Protein AF-0000000080700250 (afdb_homodimer)

Sequence (658 aa):
MRAKLQDVAALAGVSATTVSRVINQKGYLSQQTIDKVHAAMKELNYYPNSLARSLQGKSTKLVGLIFPNIDTIFYAELVNHLEQILFAKGYKTIICNSERDADKEAEYLNMLQSNQVEGIIAGAHNLNYADYERVTAPVISFDRYIGENIPIVSSDNYLGGKLATETLLKGQPTKPWMITGANDPNSPTYLRYQAFMDVTKAHGLDGQITKIPKDFSQIRKQLIIKALLLEETPDAIFCSDDLTAMLVMNTASELGVTIPDDLKLVGYDGTDFIQSYVPQLTTIAQPIKDLADLLVDVLLQQIDHSLEVKKDADNRYILPIKLIPGQTVMRAKLQDVAALAGVSATTVSRVINQKGYLSQQTIDKVHAAMKELNYYPNSLARSLQGKSTKLVGLIFPNIDTIFYAELVNHLEQILFAKGYKTIICNSERDADKEAEYLNMLQSNQVEGIIAGAHNLNYADYERVTAPVISFDRYIGENIPIVSSDNYLGGKLATETLLKGQPTKPWMITGANDPNSPTYLRYQAFMDVTKAHGLDGQITKIPKDFSQIRKQLIIKALLLEETPDAIFCSDDLTAMLVMNTASELGVTIPDDLKLVGYDGTDFIQSYVPQLTTIAQPIKDLADLLVDVLLQQIDHSLEVKKDADNRYILPIKLIPGQTV

Organism: Aerococcus viridans (strain ATCC 11563 / DSM 20340 / CCUG 4311 / JCM 20461 / NBRC 12219 / NCTC 8251 / M1) (NCBI:txid655812)

pLDDT: mean 92.92, std 7.52, range [53.95, 98.94]

Radius of gyration: 27.08 Å; Cα contacts (8 Å, |Δi|>4): 1271; chains: 2; bounding box: 67×76×67 Å

Nearest PDB structures (foldseek):
  2o20-assembly3_E  TM=8.715E-01  e=2.566E-17  Lactococcus lactis
  4kmr-assembly1_A  TM=8.429E-01  e=1.404E-16  Sanguibacter keddieii DSM 10542
  4rk1-assembly2_D  TM=8.194E-01  e=1.486E-16  Enterococcus faecium DO
  3jy6-assembly2_D  TM=8.378E-01  e=3.425E-14  Levilactobacillus brevis ATCC 367
  3clk-assembly1_B  TM=8.104E-01  e=5.703E-14  Lactiplantibacillus plantarum WCFS1

InterPro domains:
  IPR000843 LacI-type HTH domain [PF00356] (4-49)
  IPR000843 LacI-type HTH domain [PR00036] (4-14)
  IPR000843 LacI-type HTH domain [PR00036] (14-24)
  IPR000843 LacI-type HTH domain [PS50932] (3-57)
  IPR000843 LacI-type HTH domain [SM00354] (2-72)
  IPR000843 LacI-type HTH domain [cd01392] (6-55)
  IPR010982 Lambda repressor-like, DNA-bi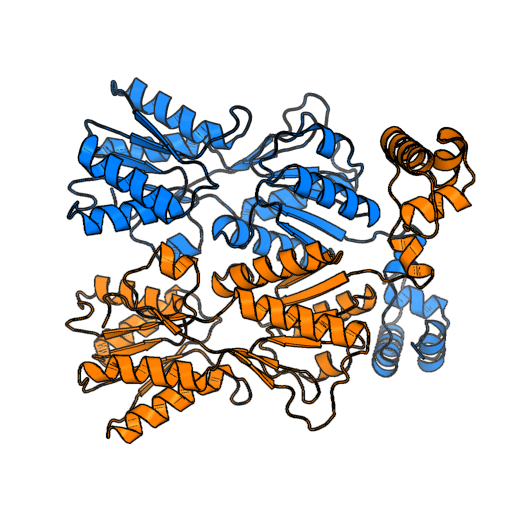nding domain superfamily [G3DSA:1.10.260.40] (2-60)
  IPR010982 Lambda repressor-like, DNA-binding domain superfamily [SSF47413] (2-60)
  IPR028082 Periplasmic binding protein-like I [SSF53822] (60-307)
  IPR046335 Transcriptional regulator LacI/GalR-like, sensor domain [PF13377] (183-329)

Foldseek 3Di:
DQDDLCQLCVQLVHDSVLLVCLLVVHDDDDPSSNVSSVVSCVVRVNDDDLVVVVVVVDASLEEEEEEQDCPDLLNVVLVVLLQVVSVVVVHHYDYAHQVLPPVSVLVSLVVCVVVPGQEYEYQHQDAPLVSVVPRPHQYEYEQFDNDQLHFYEYAQQLVQLQVQLVVQCVVVWQAEEEEEEDHDCPGNNCNSVVNNCVNCVVVVHHYYYDYDHPSDDPVVLLVVLLCCCVPVVGLEYEYSAVVSQVSNVVSCVVVVNDFNPSHAYEHEQPRPCCCPPVVQHKYKHDPSSVSSVVRVVQSVCVSVVVDDRDRPDNSYHYHYIDIRHHNRD/DQDDLCQLCVQLVHDSVLLVCLLVVHDDDDPSSNVSSVVSCVVRVNDDDLVVVVVVVDASLEEEEEEQDCPPLLNVVLVVLLQVVSVVVVHHYDYQHQVLPPVSVLVSLVVCVVVPGQEYEYQHQDAPLVSVVPRPHQYEYEQFDNDQLHFYEYAQQLVQLQVQLVVQCVVVWQAEEEEEEDHDCPGNNCNSVVNNCVNCVVVVHHYYYDYDHPSDDPVVLLVVLLCCCVPVVGLEYEYSAVVSQVSNVVSCVVVVNDFNPSHAYEHEQPHPCCCVPVVQHKYKHDPSSVSSVVRVVQSVCVSVVVDDRDRPDNSYHYHYIDIRHHNRD

Secondary structure (DSSP, 8-state):
-PPPHHHHHHHHTS-HHHHHHHHTT-S---HHHHHHHHHHHHHHT----HHHHHHTT----EEEEEES-TTSHHHHHHHHHHHHHHHHTT-EEEEEE-TT-HHHHHHHHHHHHHTT-SEEEE------HHHHHT--S-EEEESS---TTS-EEEE-HHHHHHHHHHHHHTT--SSEEEEE----TTSTTHHHHHHHHHHHHHTT---EEEE--TTS-HHHHHHHHHHIIIII--SEEEESSHHHHHHHHHHHHHHT--TTTT-EEEEEE--HHHHHH-TTS-EEEP-HHHHHHHHHHHHHHHHTTSS---TTS--EEEE--EEE--S--/-PPPHHHHHHHHTS-HHHHHHHHTT-S---HHHHHHHHHHHHHHT----HHHHHHTT----EEEEEES-TTSHHHHHHHHHHHHHHHHTT-EEEEEE-TT-HHHHHHHHHHHHHTT-SEEEE------HHHHHT--S-EEEESS---TTS-EEEE-HHHHHHHHHHHHHTT--SSEEEEE----TTSTTHHHHHHHHHHHHHTT---EEEE--TTS-HHHHHHHHHHIIIII--SEEEESSHHHHHHHHHHHHHHT--TTTT-EEEEEE--HHHHHH-TTS-EEEP-HHHHHHHHHHHHHHHHTTSS---TTS--EEEE--EEE--S--

Solvent-accessible surface area (backbone atoms only — not comparable to full-atom values): 34134 Å² total; per-residue (Å²): 133,86,60,46,68,60,53,33,11,61,68,42,72,49,50,52,66,55,48,51,26,57,78,63,68,49,80,94,72,55,69,66,58,46,50,38,43,52,50,28,22,60,74,55,68,45,60,69,52,45,54,64,44,27,74,73,73,41,78,64,44,29,32,38,38,35,32,41,48,44,50,40,69,64,45,9,45,37,51,42,47,38,46,52,54,38,42,76,72,68,31,44,38,34,64,38,68,31,65,62,32,56,68,50,41,50,51,49,53,51,52,40,57,17,57,51,33,49,30,35,43,31,44,57,76,39,79,65,30,65,63,58,67,68,48,84,43,47,56,36,24,43,47,27,60,50,48,88,77,40,36,26,42,33,57,38,30,38,62,43,18,35,53,48,43,54,58,54,47,73,71,62,54,88,40,43,33,33,42,34,57,79,63,56,81,79,18,54,60,34,30,26,56,52,22,36,48,51,53,28,45,74,71,76,39,81,58,40,79,45,74,47,59,80,87,53,51,69,69,58,49,48,51,52,51,48,48,41,55,70,73,67,51,49,34,23,38,42,22,72,30,42,68,60,33,41,48,48,53,53,47,29,55,75,69,70,49,46,66,33,84,57,27,24,42,29,24,23,48,46,41,74,62,41,60,70,66,42,47,51,54,17,21,32,23,47,50,50,68,61,49,29,52,49,55,51,50,57,47,53,30,39,61,71,62,76,42,75,82,52,80,89,46,86,50,66,46,71,39,72,60,45,78,43,82,36,54,18,100,131,85,58,46,68,59,55,34,11,62,69,41,70,48,50,53,65,54,48,50,26,56,76,63,68,49,79,94,71,55,70,66,59,46,50,37,42,51,51,28,22,60,74,55,67,44,61,71,52,46,53,64,43,28,73,74,72,41,79,64,45,30,32,38,39,37,33,38,48,45,51,40,68,64,45,10,44,37,50,41,45,37,46,52,54,37,42,77,71,68,30,44,38,34,65,40,71,30,65,63,32,54,68,50,41,50,51,49,54,52,52,40,57,17,59,52,32,50,30,34,42,32,44,57,74,38,81,65,31,66,64,60,69,69,48,85,44,48,54,36,24,43,49,29,59,50,48,90,78,41,36,25,42,34,57,38,29,39,63,44,20,36,53,48,44,53,58,52,47,74,72,63,56,89,38,44,34,33,42,33,60,80,63,56,82,79,17,53,63,33,30,26,57,51,24,35,48,52,53,28,46,74,72,75,39,80,59,41,79,46,73,48,61,80,84,53,50,69,68,57,50,50,50,53,50,46,48,42,54,70,73,67,52,50,33,22,39,42,22,70,29,43,68,59,35,42,48,47,52,54,47,30,55,75,71,70,48,46,67,34,84,56,28,22,41,28,24,22,49,47,41,73,63,42,60,68,64,44,47,51,53,17,21,32,24,46,52,50,66,60,50,30,52,48,52,51,51,56,47,50,30,39,62,72,63,74,41,75,80,53,81,90,48,86,49,67,46,71,39,73,60,46,78,43,83,36,53,17,98

Structure (mmCIF, N/CA/C/O backbone):
data_AF-0000000080700250-model_v1
#
loop_
_entity.id
_entity.type
_entity.pdbx_description
1 polymer 'Transcriptional regulator, LacI family'
#
loop_
_atom_site.group_PDB
_atom_site.id
_atom_site.type_symbol
_atom_site.label_atom_id
_atom_site.label_alt_id
_atom_site.label_comp_id
_atom_site.label_asym_id
_atom_site.label_entity_id
_atom_site.label_seq_id
_atom_site.pdbx_PDB_ins_code
_atom_site.Cartn_x
_atom_site.Cartn_y
_atom_site.Cartn_z
_atom_site.occupancy
_atom_site.B_iso_or_equiv
_atom_site.auth_seq_id
_atom_site.auth_comp_id
_atom_site.auth_asym_id
_atom_site.auth_atom_id
_atom_site.pdbx_PDB_model_num
ATOM 1 N N . MET A 1 1 ? 21.628 29.65 10.733 1 53.95 1 MET A N 1
ATOM 2 C CA . MET A 1 1 ? 20.351 30.352 10.829 1 53.95 1 MET A CA 1
ATOM 3 C C . MET A 1 1 ? 19.507 30.118 9.58 1 53.95 1 MET A C 1
ATOM 5 O O . MET A 1 1 ? 20.044 29.964 8.482 1 53.95 1 MET A O 1
ATOM 9 N N . ARG A 1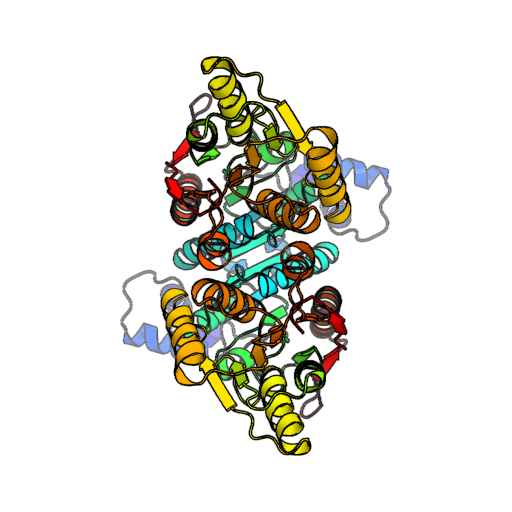 2 ? 18.17 29.688 9.815 1 70.24 2 ARG A N 1
ATOM 10 C CA . ARG A 1 2 ? 17.296 29.482 8.664 1 70.24 2 ARG A CA 1
ATOM 11 C C . ARG A 1 2 ? 16.967 30.806 7.982 1 70.24 2 ARG A C 1
ATOM 13 O O . ARG A 1 2 ? 16.745 31.816 8.652 1 70.24 2 ARG A O 1
ATOM 20 N N . ALA A 1 3 ? 17.184 30.876 6.645 1 82.18 3 ALA A N 1
ATOM 21 C CA . ALA A 1 3 ? 16.899 32.074 5.859 1 82.18 3 ALA A CA 1
ATOM 22 C C . ALA A 1 3 ? 15.45 32.517 6.042 1 82.18 3 ALA A C 1
ATOM 24 O O . ALA A 1 3 ? 14.553 31.684 6.189 1 82.18 3 ALA A O 1
ATOM 25 N N . LYS A 1 4 ? 15.269 33.81 6.206 1 87.32 4 LYS A N 1
ATOM 26 C CA . LYS A 1 4 ? 13.941 34.405 6.319 1 87.32 4 LYS A CA 1
ATOM 27 C C . LYS A 1 4 ? 13.531 35.087 5.017 1 87.32 4 LYS A C 1
ATOM 29 O O . LYS A 1 4 ? 14.355 35.266 4.118 1 87.32 4 LYS A O 1
ATOM 34 N N . LEU A 1 5 ? 12.279 35.363 5.031 1 89.5 5 LEU A N 1
ATOM 35 C CA . LEU A 1 5 ? 11.722 36.016 3.851 1 89.5 5 LEU A CA 1
ATOM 36 C C . LEU A 1 5 ? 12.493 37.289 3.52 1 89.5 5 LEU A C 1
ATOM 38 O O . LEU A 1 5 ? 12.727 37.591 2.347 1 89.5 5 LEU A O 1
ATOM 42 N N . GLN A 1 6 ? 12.968 37.93 4.495 1 92.13 6 GLN A N 1
ATOM 43 C CA . GLN A 1 6 ? 13.699 39.182 4.325 1 92.13 6 GLN A CA 1
ATOM 44 C C . GLN A 1 6 ? 15.062 38.939 3.685 1 92.13 6 GLN A C 1
ATOM 46 O O . GLN A 1 6 ? 15.549 39.77 2.915 1 92.13 6 GLN A O 1
ATOM 51 N N . ASP A 1 7 ? 15.631 37.805 4.003 1 94.09 7 ASP A N 1
ATOM 52 C CA . ASP A 1 7 ? 16.921 37.453 3.418 1 94.09 7 ASP A CA 1
ATOM 53 C C . ASP A 1 7 ? 16.797 37.214 1.915 1 94.09 7 ASP A C 1
ATOM 55 O O . ASP A 1 7 ? 17.667 37.62 1.143 1 94.09 7 ASP A O 1
ATOM 59 N N . VAL A 1 8 ? 15.72 36.587 1.586 1 94.52 8 VAL A N 1
ATOM 60 C CA . VAL A 1 8 ? 15.451 36.335 0.174 1 94.52 8 VAL A CA 1
ATOM 61 C C . VAL A 1 8 ? 15.239 37.66 -0.556 1 94.52 8 VAL A C 1
ATOM 63 O O . VAL A 1 8 ? 15.763 37.862 -1.654 1 94.52 8 VAL A O 1
ATOM 66 N N . ALA A 1 9 ? 14.535 38.514 0.039 1 95.05 9 ALA A N 1
ATOM 67 C CA . ALA A 1 9 ? 14.262 39.827 -0.541 1 95.05 9 ALA A CA 1
ATOM 68 C C . ALA A 1 9 ? 15.555 40.604 -0.77 1 95.05 9 ALA A C 1
ATOM 70 O O . ALA A 1 9 ? 15.753 41.192 -1.836 1 95.05 9 ALA A O 1
ATOM 71 N N . ALA A 1 10 ? 16.372 40.583 0.164 1 95.78 10 ALA A N 1
ATOM 72 C CA . ALA A 1 10 ? 17.649 41.29 0.103 1 95.78 10 ALA A CA 1
ATOM 73 C C . ALA A 1 10 ? 18.526 40.743 -1.02 1 95.78 10 ALA A C 1
ATOM 75 O O . ALA A 1 10 ? 19.108 41.51 -1.791 1 95.78 10 ALA A O 1
ATOM 76 N N . LEU A 1 11 ? 18.548 39.473 -1.087 1 95.39 11 LEU A N 1
ATOM 77 C CA . LEU A 1 11 ? 19.402 38.844 -2.089 1 95.39 11 LEU A CA 1
ATOM 78 C C . LEU A 1 11 ? 18.842 39.057 -3.492 1 95.39 11 LEU A C 1
ATOM 80 O O . LEU A 1 11 ? 19.6 39.237 -4.447 1 95.39 11 LEU A O 1
ATOM 84 N N . ALA A 1 12 ? 17.576 39.003 -3.609 1 95.35 12 ALA A N 1
ATOM 85 C CA . ALA A 1 12 ? 16.916 39.148 -4.904 1 95.35 12 ALA A CA 1
ATOM 86 C C . ALA A 1 12 ? 16.809 40.617 -5.303 1 95.35 12 ALA A C 1
ATOM 88 O O . ALA A 1 12 ? 16.538 40.933 -6.464 1 95.35 12 ALA A O 1
ATOM 89 N N . GLY A 1 13 ? 16.974 41.521 -4.424 1 95.4 13 GLY A N 1
ATOM 90 C CA . GLY A 1 13 ? 16.889 42.946 -4.698 1 95.4 13 GLY A CA 1
ATOM 91 C C . GLY A 1 13 ? 15.463 43.442 -4.843 1 95.4 13 GLY A C 1
ATOM 92 O O . GLY A 1 13 ? 15.18 44.301 -5.681 1 95.4 13 GLY A O 1
ATOM 93 N N . VAL A 1 14 ? 14.588 42.808 -4.126 1 95.84 14 VAL A N 1
ATOM 94 C CA . VAL A 1 14 ? 13.183 43.197 -4.174 1 95.84 14 VAL A CA 1
ATOM 95 C C . VAL A 1 14 ? 12.633 43.327 -2.756 1 95.84 14 VAL A C 1
ATOM 97 O O . VAL A 1 14 ? 13.347 43.08 -1.781 1 95.84 14 VAL A O 1
ATOM 100 N N . SER A 1 15 ? 11.433 43.843 -2.616 1 93.7 15 SER A N 1
ATOM 101 C CA . SER A 1 15 ? 10.802 43.961 -1.305 1 93.7 15 SER A CA 1
ATOM 102 C C . SER A 1 15 ? 10.301 42.609 -0.809 1 93.7 15 SER A C 1
ATOM 104 O O . SER A 1 15 ? 10.082 41.692 -1.604 1 93.7 15 SER A O 1
ATOM 106 N N . ALA A 1 16 ? 10.079 42.499 0.512 1 92.66 16 ALA A N 1
ATOM 107 C CA . ALA A 1 16 ? 9.504 41.294 1.104 1 92.66 16 ALA A CA 1
ATOM 108 C C . ALA A 1 16 ? 8.113 41.017 0.542 1 92.66 16 ALA A C 1
ATOM 110 O O . ALA A 1 16 ? 7.731 39.859 0.356 1 92.66 16 ALA A O 1
ATOM 111 N N . THR A 1 17 ? 7.446 42.064 0.234 1 92.08 17 THR A N 1
ATOM 112 C CA . THR A 1 17 ? 6.111 41.937 -0.341 1 92.08 17 THR A CA 1
ATOM 113 C C . THR A 1 17 ? 6.177 41.3 -1.726 1 92.08 17 THR A C 1
ATOM 115 O O . THR A 1 17 ? 5.339 40.463 -2.07 1 92.08 17 THR A O 1
ATOM 118 N N . THR A 1 18 ? 7.187 41.696 -2.45 1 92.3 18 THR A N 1
ATOM 119 C CA . THR A 1 18 ? 7.367 41.128 -3.781 1 92.3 18 THR A CA 1
ATOM 120 C C . THR A 1 18 ? 7.681 39.638 -3.696 1 92.3 18 THR A C 1
ATOM 122 O O . THR A 1 18 ? 7.164 38.843 -4.484 1 92.3 18 THR A O 1
ATOM 125 N N . VAL A 1 19 ? 8.488 39.296 -2.684 1 92.54 19 VAL A N 1
ATOM 126 C CA . VAL A 1 19 ? 8.815 37.888 -2.488 1 92.54 19 VAL A CA 1
ATOM 127 C C . VAL A 1 19 ? 7.547 37.104 -2.158 1 92.54 19 VAL A C 1
ATOM 129 O O . VAL A 1 19 ? 7.307 36.034 -2.721 1 92.54 19 VAL A O 1
ATOM 132 N N . SER A 1 20 ? 6.752 37.669 -1.357 1 88.07 20 SER A N 1
ATOM 133 C CA . SER A 1 20 ? 5.498 37.033 -0.964 1 88.07 20 SER A CA 1
ATOM 134 C C . SER A 1 20 ? 4.58 36.832 -2.165 1 88.07 20 SER A C 1
ATOM 136 O O . SER A 1 20 ? 3.959 35.777 -2.309 1 88.07 20 SER A O 1
ATOM 138 N N . ARG A 1 21 ? 4.591 37.798 -2.989 1 89.27 21 ARG A N 1
ATOM 139 C CA . ARG A 1 21 ? 3.75 37.722 -4.178 1 89.27 21 ARG A CA 1
ATOM 140 C C . ARG A 1 21 ? 4.258 36.656 -5.142 1 89.27 21 ARG A C 1
ATOM 142 O O . ARG A 1 21 ? 3.466 35.955 -5.775 1 89.27 21 ARG A O 1
ATOM 149 N N . VAL A 1 22 ? 5.527 36.514 -5.225 1 89.37 22 VAL A N 1
ATOM 150 C CA . VAL A 1 22 ? 6.113 35.506 -6.102 1 89.37 22 VAL A CA 1
ATOM 151 C C . VAL A 1 22 ? 5.773 34.11 -5.585 1 89.37 22 VAL A C 1
ATOM 153 O O . VAL A 1 22 ? 5.344 33.245 -6.352 1 89.37 22 VAL A O 1
ATOM 156 N N . ILE A 1 23 ? 5.896 33.97 -4.253 1 84.88 23 ILE A N 1
ATOM 157 C CA . ILE A 1 23 ? 5.685 32.676 -3.614 1 84.88 23 ILE A CA 1
ATOM 158 C C . ILE A 1 23 ? 4.217 32.272 -3.737 1 84.88 23 ILE A C 1
ATOM 160 O O . ILE A 1 23 ? 3.906 31.101 -3.966 1 84.88 23 ILE A O 1
ATOM 164 N N . ASN A 1 24 ? 3.365 33.292 -3.737 1 79.66 24 ASN A N 1
ATOM 165 C CA . ASN A 1 24 ? 1.933 33.015 -3.74 1 79.66 24 ASN A CA 1
ATOM 166 C C . ASN A 1 24 ? 1.329 33.2 -5.129 1 79.66 24 ASN A C 1
ATOM 168 O O . ASN A 1 24 ? 0.111 33.113 -5.298 1 79.66 24 ASN A O 1
ATOM 172 N N . GLN A 1 25 ? 2.171 33.378 -6.005 1 79.81 25 GLN A N 1
ATOM 173 C CA . GLN A 1 25 ? 1.762 33.619 -7.385 1 79.81 25 GLN A CA 1
ATOM 174 C C . GLN A 1 25 ? 0.623 34.633 -7.452 1 79.81 25 GLN A C 1
ATOM 176 O O . GLN A 1 25 ? -0.393 34.39 -8.105 1 79.81 25 GLN A O 1
ATOM 181 N N . LYS A 1 26 ? 0.727 35.586 -6.725 1 79.14 26 LYS A N 1
ATOM 182 C CA . LYS A 1 26 ? -0.299 36.624 -6.676 1 79.14 26 LYS A CA 1
ATOM 183 C C . LYS A 1 26 ? 0.162 37.887 -7.398 1 79.14 26 LYS A C 1
ATOM 185 O O . LYS A 1 26 ? 1.269 38.376 -7.159 1 79.14 26 LYS A O 1
ATOM 190 N N . GLY A 1 27 ? -0.685 38.376 -8.345 1 77.07 27 GLY A N 1
ATOM 191 C CA . GLY A 1 27 ? -0.46 39.635 -9.038 1 77.07 27 GLY A CA 1
ATOM 192 C C . GLY A 1 27 ? 0.389 39.486 -10.286 1 77.07 27 GLY A C 1
ATOM 193 O O . GLY A 1 27 ? 0.796 38.376 -10.638 1 77.07 27 GLY A O 1
ATOM 194 N N . TYR A 1 28 ? 0.512 40.574 -11.035 1 85.15 28 TYR A N 1
ATOM 195 C CA . TYR A 1 28 ? 1.32 40.611 -12.248 1 85.15 28 TYR A CA 1
ATOM 196 C C . TYR A 1 28 ? 2.789 40.851 -11.918 1 85.15 28 TYR A C 1
ATOM 198 O O . TYR A 1 28 ? 3.13 41.835 -11.258 1 85.15 28 TYR A O 1
ATOM 206 N N . LEU A 1 29 ? 3.632 39.865 -12.064 1 88.07 29 LEU A N 1
ATOM 207 C CA . LEU A 1 29 ? 5.073 39.974 -11.866 1 88.07 29 LEU A CA 1
ATOM 208 C C . LEU A 1 29 ? 5.826 39.596 -13.137 1 88.07 29 LEU A C 1
ATOM 210 O O . LEU A 1 29 ? 5.369 38.747 -13.906 1 88.07 29 LEU A O 1
ATOM 214 N N . SER A 1 30 ? 6.888 40.338 -13.454 1 91.46 30 SER A N 1
ATOM 215 C CA . SER A 1 30 ? 7.716 39.993 -14.605 1 91.46 30 SER A CA 1
ATOM 216 C C . SER A 1 30 ? 8.441 38.669 -14.388 1 91.46 30 SER A C 1
ATOM 218 O O . SER A 1 30 ? 8.775 38.317 -13.255 1 91.46 30 SER A O 1
ATOM 220 N N . GLN A 1 31 ? 8.664 38.035 -15.506 1 92.86 31 GLN A N 1
ATOM 221 C CA . GLN A 1 31 ? 9.389 36.771 -15.44 1 92.86 31 GLN A CA 1
ATOM 222 C C . GLN A 1 31 ? 10.773 36.962 -14.826 1 92.86 31 GLN A C 1
ATOM 224 O O . GLN A 1 31 ? 11.263 36.09 -14.105 1 92.86 31 GLN A O 1
ATOM 229 N N . GLN A 1 32 ? 11.309 38.032 -15.108 1 93.16 32 GLN A N 1
ATOM 230 C CA . GLN A 1 32 ? 12.628 38.337 -14.563 1 93.16 32 GLN A CA 1
ATOM 231 C C . GLN A 1 32 ? 12.598 38.371 -13.038 1 93.16 32 GLN A C 1
ATOM 233 O O . GLN A 1 32 ? 13.483 37.819 -12.381 1 93.16 32 GLN A O 1
ATOM 238 N N . THR A 1 33 ? 11.668 39.058 -12.484 1 93.23 33 THR A N 1
ATOM 239 C CA . THR A 1 33 ? 11.519 39.156 -11.036 1 93.23 33 THR A CA 1
ATOM 240 C C . THR A 1 33 ? 11.274 37.781 -10.423 1 93.23 33 THR A C 1
ATOM 242 O O . THR A 1 33 ? 11.861 37.44 -9.394 1 93.23 33 THR A O 1
ATOM 245 N N . ILE A 1 34 ? 10.473 36.964 -11.031 1 94.18 34 ILE A N 1
ATOM 246 C CA . ILE A 1 34 ? 10.15 35.618 -10.569 1 94.18 34 ILE A CA 1
ATOM 247 C C . ILE A 1 34 ? 11.418 34.768 -10.53 1 94.18 34 ILE A C 1
ATOM 249 O O . ILE A 1 34 ? 11.703 34.113 -9.524 1 94.18 34 ILE A O 1
ATOM 253 N N . ASP A 1 35 ? 12.137 34.873 -11.539 1 94.02 35 ASP A N 1
ATOM 254 C CA . ASP A 1 35 ? 13.359 34.08 -11.638 1 94.02 35 ASP A CA 1
ATOM 255 C C . ASP A 1 35 ? 14.367 34.488 -10.566 1 94.02 35 ASP A C 1
ATOM 257 O O . ASP A 1 35 ? 15.029 33.635 -9.972 1 94.02 35 ASP A O 1
ATOM 261 N N . LYS A 1 36 ? 14.485 35.795 -10.373 1 93.58 36 LYS A N 1
ATOM 262 C CA . LYS A 1 36 ? 15.413 36.312 -9.371 1 93.58 36 LYS A CA 1
ATOM 263 C C . LYS A 1 36 ? 15.057 35.802 -7.977 1 93.58 36 LYS A C 1
ATOM 265 O O . LYS A 1 36 ? 15.94 35.423 -7.205 1 93.58 36 LYS A O 1
ATOM 270 N N . VAL A 1 37 ? 13.841 35.835 -7.723 1 93.9 37 VAL A N 1
ATOM 271 C CA . VAL A 1 37 ? 13.372 35.416 -6.406 1 93.9 37 VAL A CA 1
ATOM 272 C C . VAL A 1 37 ? 13.601 33.917 -6.229 1 93.9 37 VAL A C 1
ATOM 274 O O . VAL A 1 37 ? 14.114 33.479 -5.196 1 93.9 37 VAL A O 1
ATOM 277 N N . HIS A 1 38 ? 13.314 33.135 -7.23 1 91.82 38 HIS A N 1
ATOM 278 C CA . HIS A 1 38 ? 13.51 31.692 -7.146 1 91.82 38 HIS A CA 1
ATOM 279 C C . HIS A 1 38 ? 14.988 31.345 -7.005 1 91.82 38 HIS A C 1
ATOM 281 O O . HIS A 1 38 ? 15.346 30.419 -6.273 1 91.82 38 HIS A O 1
ATOM 287 N N . ALA A 1 39 ? 15.794 32.056 -7.738 1 92.3 39 ALA A N 1
ATOM 288 C CA . ALA A 1 39 ? 17.235 31.842 -7.633 1 92.3 39 ALA A CA 1
ATOM 289 C C . ALA A 1 39 ? 17.734 32.148 -6.224 1 92.3 39 ALA A C 1
ATOM 291 O O . ALA A 1 39 ? 18.565 31.418 -5.681 1 92.3 39 ALA A O 1
ATOM 292 N N . ALA A 1 40 ? 17.258 33.232 -5.654 1 93.36 40 ALA A N 1
ATOM 293 C CA . ALA A 1 40 ? 17.639 33.621 -4.298 1 93.36 40 ALA A CA 1
ATOM 294 C C . ALA A 1 40 ? 17.173 32.585 -3.279 1 93.36 40 ALA A C 1
ATOM 296 O O . ALA A 1 40 ? 17.902 32.26 -2.339 1 93.36 40 ALA A O 1
ATOM 297 N N . MET A 1 41 ? 15.991 32.092 -3.488 1 90.51 41 MET A N 1
ATOM 298 C CA . MET A 1 41 ? 15.454 31.068 -2.597 1 90.51 41 MET A CA 1
ATOM 299 C C . MET A 1 41 ? 16.31 29.806 -2.641 1 90.51 41 MET A C 1
ATOM 301 O O . MET A 1 41 ? 16.618 29.223 -1.6 1 90.51 41 MET A O 1
ATOM 305 N N . LYS A 1 42 ? 16.669 29.489 -3.802 1 86.3 42 LYS A N 1
ATOM 306 C CA . LYS A 1 42 ? 17.499 28.301 -3.984 1 86.3 42 LYS A CA 1
ATOM 307 C C . LYS A 1 42 ? 18.868 28.481 -3.334 1 86.3 42 LYS A C 1
ATOM 309 O O . LYS A 1 42 ? 19.356 27.584 -2.645 1 86.3 42 LYS A O 1
ATOM 314 N N . GLU A 1 43 ? 19.403 29.614 -3.586 1 88.63 43 GLU A N 1
ATOM 315 C CA . GLU A 1 43 ? 20.734 29.899 -3.059 1 88.63 43 GLU A CA 1
ATOM 316 C C . GLU A 1 43 ? 20.735 29.896 -1.533 1 88.63 43 GLU A C 1
ATOM 318 O O . GLU A 1 43 ? 21.683 29.414 -0.909 1 88.63 43 GLU A O 1
ATOM 323 N N . LEU A 1 44 ? 19.683 30.396 -0.97 1 90.02 44 LEU A N 1
ATOM 324 C CA . LEU A 1 44 ? 19.61 30.525 0.481 1 90.02 44 LEU A CA 1
ATOM 325 C C . LEU A 1 44 ? 18.972 29.288 1.105 1 90.02 44 LEU A C 1
ATOM 327 O O . LEU A 1 44 ? 18.819 29.213 2.326 1 90.02 44 LEU A O 1
ATOM 331 N N . ASN A 1 45 ? 18.554 28.408 0.216 1 87.24 45 ASN A N 1
ATOM 332 C CA . ASN A 1 45 ? 17.822 27.231 0.672 1 87.24 45 ASN A CA 1
ATOM 333 C C . ASN A 1 45 ? 16.594 27.616 1.491 1 87.24 45 ASN A C 1
ATOM 335 O O . ASN A 1 45 ? 16.392 27.105 2.594 1 87.24 45 ASN A O 1
ATOM 339 N N . TYR A 1 46 ? 15.939 28.633 0.923 1 86.95 46 TYR A N 1
ATOM 340 C CA . TYR A 1 46 ? 14.746 29.155 1.581 1 86.95 46 TYR A CA 1
ATOM 341 C C . TYR A 1 46 ? 13.492 28.453 1.074 1 86.95 46 TYR A C 1
ATOM 343 O O . TYR A 1 46 ? 13.288 28.329 -0.136 1 86.95 46 TYR A O 1
ATOM 351 N N . TYR A 1 47 ? 12.71 27.976 2.111 1 86.37 47 TYR A N 1
ATOM 352 C CA . TYR A 1 47 ? 11.395 27.423 1.809 1 86.37 47 TYR A CA 1
ATOM 353 C C . TYR A 1 47 ? 10.308 28.136 2.605 1 86.37 47 TYR A C 1
ATOM 355 O O . TYR A 1 47 ? 10.462 28.37 3.806 1 86.37 47 TYR A O 1
ATOM 363 N N . PRO A 1 48 ? 9.23 28.565 1.824 1 83.49 48 PRO A N 1
ATOM 364 C CA . PRO A 1 48 ? 8.129 29.187 2.563 1 83.49 48 PRO A CA 1
ATOM 365 C C . PRO A 1 48 ? 7.582 28.291 3.671 1 83.49 48 PRO A C 1
ATOM 367 O O . PRO A 1 48 ? 7.466 27.076 3.488 1 83.49 48 PRO A O 1
ATOM 370 N N . ASN A 1 49 ? 7.337 28.912 4.817 1 83.22 49 ASN A N 1
ATOM 371 C CA . ASN A 1 49 ? 6.802 28.168 5.953 1 83.22 49 ASN A CA 1
ATOM 372 C C . ASN A 1 49 ? 5.288 28.01 5.856 1 83.22 49 ASN A C 1
ATOM 374 O O . ASN A 1 49 ? 4.541 28.937 6.177 1 83.22 49 ASN A O 1
ATOM 378 N N . SER A 1 50 ? 4.877 26.847 5.439 1 82.43 50 SER A N 1
ATOM 379 C CA . SER A 1 50 ? 3.455 26.585 5.24 1 82.43 50 SER A CA 1
ATOM 380 C C . SER A 1 50 ? 2.69 26.664 6.557 1 82.43 50 SER A C 1
ATOM 382 O O . SER A 1 50 ? 1.509 27.018 6.575 1 82.43 50 SER A O 1
ATOM 384 N N . LEU A 1 51 ? 3.339 26.331 7.623 1 80.14 51 LEU A N 1
ATOM 385 C CA . LEU A 1 51 ? 2.701 26.398 8.933 1 80.14 51 LEU A CA 1
ATOM 386 C C . LEU A 1 51 ? 2.345 27.838 9.291 1 80.14 51 LEU A C 1
ATOM 388 O O . LEU A 1 51 ? 1.243 28.107 9.774 1 80.14 51 LEU A O 1
ATOM 392 N N . ALA A 1 52 ? 3.323 28.674 9.063 1 76.1 52 ALA A N 1
ATOM 393 C CA . ALA A 1 52 ? 3.091 30.09 9.336 1 76.1 52 ALA A CA 1
ATOM 394 C C . ALA A 1 52 ? 1.954 30.635 8.478 1 76.1 52 ALA A C 1
ATOM 396 O O . ALA A 1 52 ? 1.129 31.419 8.954 1 76.1 52 ALA A O 1
ATOM 397 N N . ARG A 1 53 ? 1.965 30.181 7.327 1 78.4 53 ARG A N 1
ATOM 398 C CA . ARG A 1 53 ? 0.931 30.622 6.397 1 78.4 53 ARG A CA 1
ATOM 399 C C . ARG A 1 53 ? -0.446 30.135 6.838 1 78.4 53 ARG A C 1
ATOM 401 O O . ARG A 1 53 ? -1.432 30.867 6.735 1 78.4 53 ARG A O 1
ATOM 408 N N . SER A 1 54 ? -0.495 28.953 7.317 1 78.61 54 SER A N 1
ATOM 409 C CA . SER A 1 54 ? -1.758 28.364 7.751 1 78.61 54 SER A CA 1
ATOM 410 C C . SER A 1 54 ? -2.315 29.089 8.971 1 78.61 54 SER A C 1
ATOM 412 O O . SER A 1 54 ? -3.531 29.228 9.116 1 78.61 54 SER A O 1
ATOM 414 N N . LEU A 1 55 ? -1.496 29.642 9.752 1 75.27 55 LEU A N 1
ATOM 415 C CA . LEU A 1 55 ? -1.924 30.358 10.95 1 75.27 55 LEU A CA 1
ATOM 416 C C . LEU A 1 55 ? -2.498 31.724 10.59 1 75.27 55 LEU A C 1
ATOM 418 O O . LEU A 1 55 ? -3.244 32.314 11.376 1 75.27 55 LEU A O 1
ATOM 422 N N . GLN A 1 56 ? -2.113 32.171 9.423 1 71.59 56 GLN A N 1
ATOM 423 C CA . GLN A 1 56 ? -2.654 33.442 8.952 1 71.59 56 GLN A CA 1
ATOM 424 C C . GLN A 1 56 ? -3.957 33.234 8.184 1 71.59 56 GLN A C 1
ATOM 426 O O . GLN A 1 56 ? -4.376 34.102 7.416 1 71.59 56 GLN A O 1
ATOM 431 N N . GLY A 1 57 ? -4.51 32.069 8.392 1 71.33 57 GLY A N 1
ATOM 432 C CA . GLY A 1 57 ? -5.815 31.809 7.805 1 71.33 57 GLY A CA 1
ATOM 433 C C . GLY A 1 57 ? -5.737 31.107 6.463 1 71.33 57 GLY A C 1
ATOM 434 O O . GLY A 1 57 ? -6.764 30.838 5.836 1 71.33 57 GLY A O 1
ATOM 435 N N . LYS A 1 58 ? -4.511 30.778 6.136 1 76.11 58 LYS A N 1
ATOM 436 C CA . LYS A 1 58 ? -4.383 30.096 4.852 1 76.11 58 LYS A CA 1
ATOM 437 C C . LYS A 1 58 ? -4.628 28.597 4.999 1 76.11 58 LYS A C 1
ATOM 439 O O . LYS A 1 58 ? -4.615 28.067 6.112 1 76.11 58 LYS A O 1
ATOM 444 N N . SER A 1 59 ? -4.907 27.942 3.929 1 86.42 59 SER A N 1
ATOM 445 C CA . SER A 1 59 ? -5.216 26.518 3.85 1 86.42 59 SER A CA 1
ATOM 446 C C . SER A 1 59 ? -3.991 25.668 4.17 1 86.42 59 SER A C 1
ATOM 448 O O . SER A 1 59 ? -2.876 25.996 3.758 1 86.42 59 SER A O 1
ATOM 450 N N . THR A 1 60 ? -4.137 24.674 4.991 1 89.88 60 THR A N 1
ATOM 451 C CA . THR A 1 60 ? -3.057 23.745 5.304 1 89.88 60 THR A CA 1
ATOM 452 C C . THR A 1 60 ? -2.809 22.791 4.139 1 89.88 60 THR A C 1
ATOM 454 O O . THR A 1 60 ? -1.741 22.184 4.044 1 89.88 60 THR A O 1
ATOM 457 N N . LYS A 1 61 ? -3.8 22.543 3.289 1 94.22 61 LYS A N 1
ATOM 458 C CA . LYS A 1 61 ? -3.759 21.613 2.164 1 94.22 61 LYS A CA 1
ATOM 459 C C . LYS A 1 61 ? -3.404 20.204 2.628 1 94.22 61 LYS A C 1
ATOM 461 O O . LYS A 1 61 ? -2.647 19.496 1.959 1 94.22 61 LYS A O 1
ATOM 466 N N . LEU A 1 62 ? -3.876 19.833 3.876 1 95.67 62 LEU A N 1
ATOM 467 C CA . LEU A 1 62 ? -3.694 18.491 4.417 1 95.67 62 LEU A CA 1
ATOM 468 C C . LEU A 1 62 ? -4.978 17.677 4.292 1 95.67 62 LEU A C 1
ATOM 470 O O . LEU A 1 62 ? -6.067 18.179 4.579 1 95.67 62 LEU A O 1
ATOM 474 N N . VAL A 1 63 ? -4.83 16.477 3.797 1 98.16 63 VAL A N 1
ATOM 475 C CA . VAL A 1 63 ? -5.951 15.545 3.736 1 98.16 63 VAL A CA 1
ATOM 476 C C . VAL A 1 63 ? -5.587 14.251 4.461 1 98.16 63 VAL A C 1
ATOM 478 O O . VAL A 1 63 ? -4.478 13.734 4.302 1 98.16 63 VAL A O 1
ATOM 481 N N . GLY A 1 64 ? -6.476 13.753 5.327 1 98.19 64 GLY A N 1
ATOM 482 C CA . GLY A 1 64 ? -6.293 12.484 6.013 1 98.19 64 GLY A CA 1
ATOM 483 C C . GLY A 1 64 ? -6.922 11.314 5.281 1 98.19 64 GLY A C 1
ATOM 484 O O . GLY A 1 64 ? -8.049 11.415 4.79 1 98.19 64 GLY A O 1
ATOM 485 N N . LEU A 1 65 ? -6.186 10.262 5.136 1 98.21 65 LEU A N 1
ATOM 486 C CA . LEU A 1 65 ? -6.693 9.003 4.6 1 98.21 65 LEU A CA 1
ATOM 487 C C . LEU A 1 65 ? -6.71 7.922 5.676 1 98.21 65 LEU A C 1
ATOM 489 O O . LEU A 1 65 ? -5.654 7.464 6.118 1 98.21 65 LEU A O 1
ATOM 493 N N . ILE A 1 66 ? -7.884 7.446 6.094 1 96.93 66 ILE A N 1
ATOM 494 C CA . ILE A 1 66 ? -8.025 6.419 7.121 1 96.93 66 ILE A CA 1
ATOM 495 C C . ILE A 1 66 ? -8.513 5.118 6.486 1 96.93 66 ILE A C 1
ATOM 497 O O . ILE A 1 66 ? -9.654 5.035 6.026 1 96.93 66 ILE A O 1
ATOM 501 N N . PHE A 1 67 ? -7.708 4.138 6.507 1 95.76 67 PHE A N 1
ATOM 502 C CA . PHE A 1 67 ? -8.058 2.835 5.954 1 95.76 67 PHE A CA 1
ATOM 503 C C . PHE A 1 67 ? -7.602 1.714 6.88 1 95.76 67 PHE A C 1
ATOM 505 O O . PHE A 1 67 ? -6.761 1.928 7.756 1 95.76 67 PHE A O 1
ATOM 512 N N . PRO A 1 68 ? -8.123 0.539 6.755 1 91.79 68 PRO A N 1
ATOM 513 C CA . PRO A 1 68 ? -7.777 -0.551 7.671 1 91.79 68 PRO A CA 1
ATOM 514 C C . PRO A 1 68 ? -6.297 -0.922 7.615 1 91.79 68 PRO A C 1
ATOM 516 O O . PRO A 1 68 ? -5.645 -1.034 8.656 1 91.79 68 PRO A O 1
ATOM 519 N N . ASN A 1 69 ? -5.799 -1.213 6.407 1 89.53 69 ASN A N 1
ATOM 520 C CA . ASN A 1 69 ? -4.398 -1.535 6.159 1 89.53 69 ASN A CA 1
ATOM 521 C C . ASN A 1 69 ? -3.981 -1.164 4.738 1 89.53 69 ASN A C 1
ATOM 523 O O . ASN A 1 69 ? -4.588 -1.621 3.769 1 89.53 69 ASN A O 1
ATOM 527 N N . ILE A 1 70 ? -2.965 -0.493 4.693 1 91.83 70 ILE A N 1
ATOM 528 C CA . ILE A 1 70 ? -2.576 -0.052 3.358 1 91.83 70 ILE A CA 1
ATOM 529 C C . ILE A 1 70 ? -1.747 -1.138 2.676 1 91.83 70 ILE A C 1
ATOM 531 O O . ILE A 1 70 ? -1.401 -1.017 1.499 1 91.83 70 ILE A O 1
ATOM 535 N N . ASP A 1 71 ? -1.442 -2.251 3.425 1 92.43 71 ASP A N 1
ATOM 536 C CA . ASP A 1 71 ? -0.621 -3.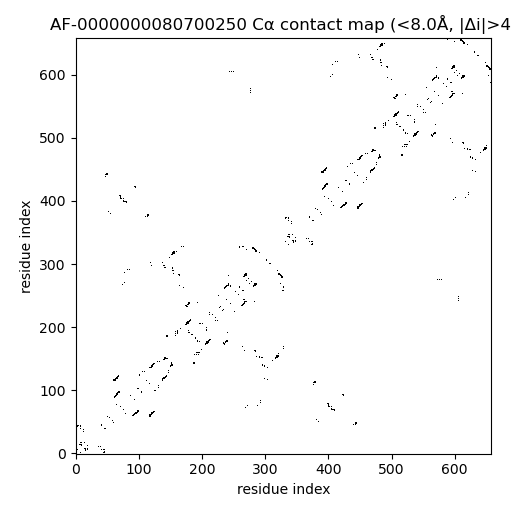285 2.801 1 92.43 71 ASP A CA 1
ATOM 537 C C . ASP A 1 71 ? -1.49 -4.334 2.11 1 92.43 71 ASP A C 1
ATOM 539 O O . ASP A 1 71 ? -0.98 -5.343 1.618 1 92.43 71 ASP A O 1
ATOM 543 N N . THR A 1 72 ? -2.822 -4.119 2.101 1 93.87 72 THR A N 1
ATOM 544 C CA . THR A 1 72 ? -3.677 -4.916 1.228 1 93.87 72 THR A CA 1
ATOM 545 C C . THR A 1 72 ? -3.675 -4.354 -0.19 1 93.87 72 THR A C 1
ATOM 547 O O . THR A 1 72 ? -3.73 -3.138 -0.382 1 93.87 72 THR A O 1
ATOM 550 N N . ILE A 1 73 ? -3.663 -5.234 -1.136 1 96.73 73 ILE A N 1
ATOM 551 C CA . ILE A 1 73 ? -3.431 -4.818 -2.514 1 96.73 73 ILE A CA 1
ATOM 552 C C . ILE A 1 73 ? -4.523 -3.844 -2.95 1 96.73 73 ILE A C 1
ATOM 554 O O . ILE A 1 73 ? -4.262 -2.908 -3.71 1 96.73 73 ILE A O 1
ATOM 558 N N . PHE A 1 74 ? -5.766 -4.022 -2.46 1 96.46 74 PHE A N 1
ATOM 559 C CA . PHE A 1 74 ? -6.868 -3.15 -2.85 1 96.46 74 PHE A CA 1
ATOM 560 C C . PHE A 1 74 ? -6.66 -1.74 -2.31 1 96.46 74 PHE A C 1
ATOM 562 O O . PHE A 1 74 ? -6.712 -0.767 -3.066 1 96.46 74 PHE A O 1
ATOM 569 N N . TYR A 1 75 ? -6.381 -1.637 -1.076 1 96.61 75 TYR A N 1
ATOM 570 C CA . TYR A 1 75 ? -6.237 -0.325 -0.454 1 96.61 75 TYR A CA 1
ATOM 571 C C . TYR A 1 75 ? -4.937 0.343 -0.886 1 96.61 75 TYR A C 1
ATOM 573 O O . TYR A 1 75 ? -4.875 1.568 -1.014 1 96.61 75 TYR A O 1
ATOM 581 N N . ALA A 1 76 ? -3.926 -0.473 -1.074 1 97.36 76 ALA A N 1
ATOM 582 C CA . ALA A 1 76 ? -2.672 0.091 -1.565 1 97.36 76 ALA A CA 1
ATOM 583 C C . ALA A 1 76 ? -2.871 0.787 -2.908 1 97.36 76 ALA A C 1
ATOM 585 O O . ALA A 1 76 ? -2.366 1.891 -3.123 1 97.36 76 ALA A O 1
ATOM 586 N N . GLU A 1 77 ? -3.589 0.129 -3.771 1 97.73 77 GLU A N 1
ATOM 587 C CA . GLU A 1 77 ? -3.866 0.712 -5.081 1 97.73 77 GLU A CA 1
ATOM 588 C C . GLU A 1 77 ? -4.725 1.967 -4.956 1 97.73 77 GLU A C 1
ATOM 590 O O . GLU A 1 77 ? -4.445 2.983 -5.596 1 97.73 77 GLU A O 1
ATOM 595 N N . LEU A 1 78 ? -5.74 1.891 -4.148 1 98.26 78 LEU A N 1
ATOM 596 C CA . LEU A 1 78 ? -6.626 3.033 -3.953 1 98.26 78 LEU A CA 1
ATOM 597 C C . LEU A 1 78 ? -5.864 4.218 -3.369 1 98.26 78 LEU A C 1
ATOM 599 O O . LEU A 1 78 ? -5.948 5.333 -3.89 1 98.26 78 LEU A O 1
ATOM 603 N N . VAL A 1 79 ? -5.096 3.993 -2.321 1 97.99 79 VAL A N 1
ATOM 604 C CA . VAL A 1 79 ? -4.365 5.051 -1.631 1 97.99 79 VAL A CA 1
ATOM 605 C C . VAL A 1 79 ? -3.315 5.648 -2.565 1 97.99 79 VAL A C 1
ATOM 607 O O . VAL A 1 79 ? -3.068 6.856 -2.54 1 97.99 79 VAL A O 1
ATOM 610 N N . ASN A 1 80 ? -2.703 4.796 -3.36 1 97.79 80 ASN A N 1
ATOM 611 C CA . ASN A 1 80 ? -1.747 5.292 -4.345 1 97.79 80 ASN A CA 1
ATOM 612 C C . ASN A 1 80 ? -2.387 6.309 -5.285 1 97.79 80 ASN A C 1
ATOM 614 O O . ASN A 1 80 ? -1.839 7.392 -5.501 1 97.79 80 ASN A O 1
ATOM 618 N N . HIS A 1 81 ? -3.525 6.014 -5.829 1 98.2 81 HIS A N 1
ATOM 619 C CA . HIS A 1 81 ? -4.224 6.918 -6.736 1 98.2 81 HIS A CA 1
ATOM 620 C C . HIS A 1 81 ? -4.682 8.18 -6.011 1 98.2 81 HIS A C 1
ATOM 622 O O . HIS A 1 81 ? -4.557 9.285 -6.542 1 98.2 81 HIS A O 1
ATOM 628 N N . LEU A 1 82 ? -5.197 7.996 -4.799 1 98.61 82 LEU A N 1
ATOM 629 C CA . LEU A 1 82 ? -5.643 9.147 -4.02 1 98.61 82 LEU A CA 1
ATOM 630 C C . LEU A 1 82 ? -4.496 10.127 -3.794 1 98.61 82 LEU A C 1
ATOM 632 O O . LEU A 1 82 ? -4.66 11.334 -3.985 1 98.61 82 LEU A O 1
ATOM 636 N N . GLU A 1 83 ? -3.376 9.581 -3.375 1 98.28 83 GLU A N 1
ATOM 637 C CA . GLU A 1 83 ? -2.214 10.425 -3.115 1 98.28 83 GLU A CA 1
ATOM 638 C C . GLU A 1 83 ? -1.78 11.17 -4.374 1 98.28 83 GLU A C 1
ATOM 640 O O . GLU A 1 83 ? -1.502 12.37 -4.327 1 98.28 83 GLU A O 1
ATOM 645 N N . GLN A 1 84 ? -1.784 10.516 -5.49 1 97.39 84 GLN A N 1
ATOM 646 C CA . GLN A 1 84 ? -1.356 11.124 -6.746 1 97.39 84 GLN A CA 1
ATOM 647 C C . GLN A 1 84 ? -2.283 12.268 -7.147 1 97.39 84 GLN A C 1
ATOM 649 O O . GLN A 1 84 ? -1.819 13.345 -7.529 1 97.39 84 GLN A O 1
ATOM 654 N N . ILE A 1 85 ? -3.54 12.051 -7.047 1 98.31 85 ILE A N 1
ATOM 655 C CA . ILE A 1 85 ? -4.531 13.047 -7.441 1 98.31 85 ILE A CA 1
ATOM 656 C C . ILE A 1 85 ? -4.467 14.242 -6.492 1 98.31 85 ILE A C 1
ATOM 658 O O . ILE A 1 85 ? -4.466 15.394 -6.934 1 98.31 85 ILE A O 1
ATOM 662 N N . LEU A 1 86 ? -4.395 13.962 -5.193 1 98.35 86 LEU A N 1
ATOM 663 C CA . LEU A 1 86 ? -4.334 15.025 -4.196 1 98.35 86 LEU A CA 1
ATOM 664 C C . LEU A 1 86 ? -3.06 15.848 -4.356 1 98.35 86 LEU A C 1
ATOM 666 O O . LEU A 1 86 ? -3.099 17.079 -4.289 1 98.35 86 LEU A O 1
ATOM 670 N N . PHE A 1 87 ? -1.962 15.162 -4.637 1 97.32 87 PHE A N 1
ATOM 671 C CA . PHE A 1 87 ? -0.702 15.868 -4.838 1 97.32 87 PHE A CA 1
ATOM 672 C C . PHE A 1 87 ? -0.785 16.791 -6.047 1 97.32 87 PHE A C 1
ATOM 674 O O . PHE A 1 87 ? -0.337 17.938 -5.991 1 97.32 87 PHE A O 1
ATOM 681 N N . ALA A 1 88 ? -1.332 16.269 -7.098 1 96.63 88 ALA A N 1
ATOM 682 C CA . ALA A 1 88 ? -1.472 17.053 -8.322 1 96.63 88 ALA A CA 1
ATOM 683 C C . ALA A 1 88 ? -2.319 18.3 -8.081 1 96.63 88 ALA A C 1
ATOM 685 O O . ALA A 1 88 ? -2.182 19.298 -8.793 1 96.63 88 ALA A O 1
ATOM 686 N N . LYS A 1 89 ? -3.114 18.279 -7.041 1 96.37 89 LYS A N 1
ATOM 687 C CA . LYS A 1 89 ? -3.993 19.402 -6.727 1 96.37 89 LYS A CA 1
ATOM 688 C C . LYS A 1 89 ? -3.419 20.249 -5.595 1 96.37 89 LYS A C 1
ATOM 690 O O . LYS A 1 89 ? -4.087 21.153 -5.089 1 96.37 89 LYS A O 1
ATOM 695 N N . GLY A 1 90 ? -2.188 19.931 -5.149 1 94.36 90 GLY A N 1
ATOM 696 C CA . GLY A 1 90 ? -1.465 20.747 -4.188 1 94.36 90 GLY A CA 1
ATOM 697 C C . GLY A 1 90 ? -1.693 20.321 -2.75 1 94.36 90 GLY A C 1
ATOM 698 O O . GLY A 1 90 ? -1.322 21.037 -1.818 1 94.36 90 GLY A O 1
ATOM 699 N N . TYR A 1 91 ? -2.33 19.123 -2.536 1 96.33 91 TYR A N 1
ATOM 700 C CA . TYR A 1 91 ? -2.599 18.633 -1.188 1 96.33 91 TYR A CA 1
ATOM 701 C C . TYR A 1 91 ? -1.539 17.63 -0.751 1 96.33 91 TYR A C 1
ATOM 703 O O . TYR A 1 91 ? -0.958 16.929 -1.582 1 96.33 91 TYR A O 1
ATOM 711 N N . LYS A 1 92 ? -1.312 17.609 0.535 1 96.03 92 LYS A N 1
ATOM 712 C CA . LYS A 1 92 ? -0.495 16.587 1.182 1 96.03 92 LYS A CA 1
ATOM 713 C C . LYS A 1 92 ? -1.367 15.552 1.888 1 96.03 92 LYS A C 1
ATOM 715 O O . LYS A 1 92 ? -2.428 15.886 2.42 1 96.03 92 LYS A O 1
ATOM 720 N N . THR A 1 93 ? -0.844 14.385 1.917 1 97.88 93 THR A N 1
ATOM 721 C CA . THR A 1 93 ? -1.685 13.3 2.411 1 97.88 93 THR A CA 1
ATOM 722 C C . THR A 1 93 ? -1.075 12.669 3.659 1 97.88 93 THR A C 1
ATOM 724 O O . THR A 1 93 ? 0.07 12.213 3.634 1 97.88 93 THR A O 1
ATOM 727 N N . ILE A 1 94 ? -1.861 12.674 4.745 1 98.01 94 ILE A N 1
ATOM 728 C CA . ILE A 1 94 ? -1.509 11.93 5.95 1 98.01 94 ILE A CA 1
ATOM 729 C C . ILE A 1 94 ? -2.176 10.557 5.922 1 98.01 94 ILE A C 1
ATOM 731 O O . ILE A 1 94 ? -3.396 10.455 5.774 1 98.01 94 ILE A O 1
ATOM 735 N N . ILE A 1 95 ? -1.416 9.519 6.028 1 97.62 95 ILE A N 1
ATOM 736 C CA . ILE A 1 95 ? -1.965 8.169 5.97 1 97.62 95 ILE A CA 1
ATOM 737 C C . ILE A 1 95 ? -2.214 7.653 7.386 1 97.62 95 ILE A C 1
ATOM 739 O O . ILE A 1 95 ? -1.408 7.887 8.289 1 97.62 95 ILE A O 1
ATOM 743 N N . CYS A 1 96 ? -3.349 6.977 7.604 1 96.95 96 CYS A N 1
ATOM 744 C CA . CYS A 1 96 ? -3.784 6.44 8.889 1 96.95 96 CYS A CA 1
ATOM 745 C C . CYS A 1 96 ? -4.237 4.992 8.75 1 96.95 96 CYS A C 1
ATOM 747 O O . CYS A 1 96 ? -5.304 4.721 8.197 1 96.95 96 CYS A O 1
ATOM 749 N N . ASN A 1 97 ? -3.491 4.092 9.305 1 95.01 97 ASN A N 1
ATOM 750 C CA . ASN A 1 97 ? -3.838 2.675 9.305 1 95.01 97 ASN A CA 1
ATOM 751 C C . ASN A 1 97 ? -4.613 2.287 10.561 1 95.01 97 ASN A C 1
ATOM 753 O O . ASN A 1 97 ? -4.016 2.015 11.604 1 95.01 97 ASN A O 1
ATOM 757 N N . SER A 1 98 ? -5.86 2.135 10.453 1 92.18 98 SER A N 1
ATOM 758 C CA . SER A 1 98 ? -6.706 1.976 11.63 1 92.18 98 SER A CA 1
ATOM 759 C C . SER A 1 98 ? -6.682 0.538 12.138 1 92.18 98 SER A C 1
ATOM 761 O O . SER A 1 98 ? -7.057 0.272 13.282 1 92.18 98 SER A O 1
ATOM 763 N N . GLU A 1 99 ? -6.34 -0.442 11.238 1 87.44 99 GLU A N 1
ATOM 764 C CA . GLU A 1 99 ? -6.318 -1.861 11.582 1 87.44 99 GLU A CA 1
ATOM 765 C C . GLU A 1 99 ? -7.678 -2.326 12.094 1 87.44 99 GLU A C 1
ATOM 767 O O . GLU A 1 99 ? -7.754 -3.172 12.987 1 87.44 99 GLU A O 1
ATOM 772 N N . ARG A 1 100 ? -8.707 -1.607 11.675 1 86.79 100 ARG A N 1
ATOM 773 C CA . ARG A 1 100 ? -10.088 -1.914 12.037 1 86.79 100 ARG A CA 1
ATOM 774 C C . ARG A 1 100 ? -10.303 -1.775 13.541 1 86.79 100 ARG A C 1
ATOM 776 O O . ARG A 1 100 ? -11.103 -2.505 14.128 1 86.79 100 ARG A O 1
ATOM 783 N N . ASP A 1 101 ? -9.524 -0.934 14.167 1 89.36 101 ASP A N 1
ATOM 784 C CA . ASP A 1 101 ? -9.607 -0.661 15.599 1 89.36 101 ASP A CA 1
ATOM 785 C C . ASP A 1 101 ? -10.283 0.683 15.864 1 89.36 101 ASP A C 1
ATOM 787 O O . ASP A 1 101 ? -9.757 1.733 15.489 1 89.36 101 ASP A O 1
ATOM 791 N N . ALA A 1 102 ? -11.393 0.638 16.54 1 89.17 102 ALA A N 1
ATOM 792 C CA . ALA A 1 102 ? -12.208 1.829 16.766 1 89.17 102 ALA A CA 1
ATOM 793 C C . ALA A 1 102 ? -11.442 2.871 17.576 1 89.17 102 ALA A C 1
ATOM 795 O O . ALA A 1 102 ? -11.552 4.072 17.315 1 89.17 102 ALA A O 1
ATOM 796 N N . ASP A 1 103 ? -10.713 2.437 18.562 1 90.35 103 ASP A N 1
ATOM 797 C CA . ASP A 1 103 ? -9.946 3.363 19.389 1 90.35 103 ASP A CA 1
ATOM 798 C C . ASP A 1 103 ? -8.85 4.048 18.575 1 90.35 103 ASP A C 1
ATOM 800 O O . ASP A 1 103 ? -8.61 5.247 18.732 1 90.35 103 ASP A O 1
ATOM 804 N N . LYS A 1 104 ? -8.265 3.294 17.729 1 91.92 104 LYS A N 1
ATOM 805 C CA . LYS A 1 104 ? -7.229 3.857 16.867 1 91.92 104 LYS A CA 1
ATOM 806 C C . LYS A 1 104 ? -7.817 4.87 15.89 1 91.92 104 LYS A C 1
ATOM 808 O O . LYS A 1 104 ? -7.205 5.905 15.618 1 91.92 104 LYS A O 1
ATOM 813 N N . GLU A 1 105 ? -8.954 4.554 15.384 1 93.51 105 GLU A N 1
ATOM 814 C CA . GLU A 1 105 ? -9.632 5.481 14.484 1 93.51 105 GLU A CA 1
ATOM 815 C C . GLU A 1 105 ? -9.925 6.809 15.177 1 93.51 105 GLU A C 1
ATOM 817 O O . GLU A 1 105 ? -9.714 7.877 14.6 1 93.51 105 GLU A O 1
ATOM 822 N N . ALA A 1 106 ? -10.437 6.692 16.391 1 90.86 106 ALA A N 1
ATOM 823 C CA . ALA A 1 106 ? -10.726 7.898 17.163 1 90.86 106 ALA A CA 1
ATOM 824 C C . ALA A 1 106 ? -9.463 8.726 17.38 1 90.86 106 ALA A C 1
ATOM 826 O O . ALA A 1 106 ? -9.494 9.955 17.281 1 90.86 106 ALA A O 1
ATOM 827 N N . GLU A 1 107 ? -8.413 8.051 17.671 1 92.25 107 GLU A N 1
ATOM 828 C CA . GLU A 1 107 ? -7.137 8.735 17.857 1 92.25 107 GLU A CA 1
ATOM 829 C C . GLU A 1 107 ? -6.698 9.443 16.579 1 92.25 107 GLU A C 1
ATOM 831 O O . GLU A 1 107 ? -6.206 10.572 16.627 1 92.25 107 GLU A O 1
ATOM 836 N N . TYR A 1 108 ? -6.888 8.794 15.445 1 94.65 108 TYR A N 1
ATOM 837 C CA . TYR A 1 108 ? -6.542 9.397 14.163 1 94.65 108 TYR A CA 1
ATOM 838 C C . TYR A 1 108 ? -7.388 10.637 13.897 1 94.65 108 TYR A C 1
ATOM 840 O O . TYR A 1 108 ? -6.871 11.664 13.452 1 94.65 108 TYR A O 1
ATOM 848 N N . LEU A 1 109 ? -8.645 10.5 14.17 1 93.12 109 LEU A N 1
ATOM 849 C CA . LEU A 1 109 ? -9.547 11.622 13.938 1 93.12 109 LEU A CA 1
ATOM 850 C C . LEU A 1 109 ? -9.144 12.827 14.781 1 93.12 109 LEU A C 1
ATOM 852 O O . LEU A 1 109 ? -9.11 13.955 14.285 1 93.12 109 LEU A O 1
ATOM 856 N N . ASN A 1 110 ? -8.817 12.615 16.025 1 91.37 110 ASN A N 1
ATOM 857 C CA . ASN A 1 110 ? -8.357 13.685 16.903 1 91.37 110 ASN A CA 1
ATOM 858 C C . ASN A 1 110 ? -7.061 14.31 16.393 1 91.37 110 ASN A C 1
ATOM 860 O O . ASN A 1 110 ? -6.924 15.535 16.372 1 91.37 110 ASN A O 1
ATOM 864 N N . MET A 1 111 ? -6.205 13.489 16.012 1 93.22 111 MET A N 1
ATOM 865 C CA . MET A 1 111 ? -4.917 13.951 15.501 1 93.22 111 MET A CA 1
ATOM 866 C C . MET A 1 111 ? -5.102 14.793 14.242 1 93.22 111 MET A C 1
ATOM 868 O O . MET A 1 111 ? -4.495 15.857 14.107 1 93.22 111 MET A O 1
ATOM 872 N N . LEU A 1 112 ? -5.934 14.375 13.345 1 94.93 112 LEU A N 1
ATOM 873 C CA . LEU A 1 112 ? -6.179 15.086 12.095 1 94.93 112 LEU A CA 1
ATOM 874 C C . LEU A 1 112 ? -6.846 16.432 12.357 1 94.93 112 LEU A C 1
ATOM 876 O O . LEU A 1 112 ? -6.491 17.437 11.737 1 94.93 112 LEU A O 1
ATOM 880 N N . GLN A 1 113 ? -7.752 16.457 13.284 1 91.85 113 GLN A N 1
ATOM 881 C CA . GLN A 1 113 ? -8.413 17.705 13.65 1 91.85 113 GLN A CA 1
ATOM 882 C C . GLN A 1 113 ? -7.425 18.69 14.267 1 91.85 113 GLN A C 1
ATOM 884 O O . GLN A 1 113 ? -7.443 19.88 13.945 1 91.85 113 GLN A O 1
ATOM 889 N N . SER A 1 114 ? -6.618 18.168 15.121 1 89.75 114 SER A N 1
ATOM 890 C CA . SER A 1 114 ? -5.617 19 15.782 1 89.75 114 SER A CA 1
ATOM 891 C C . SER A 1 114 ? -4.656 19.617 14.772 1 89.75 114 SER A C 1
ATOM 893 O O . SER A 1 114 ? -4.091 20.685 15.016 1 89.75 114 SER A O 1
ATOM 895 N N . ASN A 1 115 ? -4.548 18.969 13.636 1 91.17 115 ASN A N 1
ATOM 896 C CA . ASN A 1 115 ? -3.624 19.453 12.616 1 91.17 115 ASN A CA 1
ATOM 897 C C . ASN A 1 115 ? -4.354 20.209 11.51 1 91.17 115 ASN A C 1
ATOM 899 O O . ASN A 1 115 ? -3.784 20.47 10.449 1 91.17 115 ASN A O 1
ATOM 903 N N . GLN A 1 116 ? -5.579 20.417 11.719 1 89.83 116 GLN A N 1
ATOM 904 C CA . GLN A 1 116 ? -6.398 21.27 10.864 1 89.83 116 GLN A CA 1
ATOM 905 C C . GLN A 1 116 ? -6.441 20.737 9.435 1 89.83 116 GLN A C 1
ATOM 907 O O . GLN A 1 116 ? -6.235 21.489 8.48 1 89.83 116 GLN A O 1
ATOM 912 N N . VAL A 1 117 ? -6.609 19.434 9.308 1 93.86 117 VAL A N 1
ATOM 913 C CA . VAL A 1 117 ? -6.776 18.877 7.97 1 93.86 117 VAL A CA 1
ATOM 914 C C . VAL A 1 117 ? -8.024 19.468 7.316 1 93.86 117 VAL A C 1
ATOM 916 O O . VAL A 1 117 ? -8.996 19.793 8.002 1 93.86 117 VAL A O 1
ATOM 919 N N . GLU A 1 118 ? -7.983 19.516 6.04 1 95.49 118 GLU A N 1
ATOM 920 C CA . GLU A 1 118 ? -9.084 20.15 5.322 1 95.49 118 GLU A CA 1
ATOM 921 C C . GLU A 1 118 ? -10.142 19.127 4.919 1 95.49 118 GLU A C 1
ATOM 923 O O . GLU A 1 118 ? -11.266 19.493 4.568 1 95.49 118 GLU A O 1
ATOM 928 N N . GLY A 1 119 ? -9.794 17.892 4.943 1 97.38 119 GLY A N 1
ATOM 929 C CA . GLY A 1 119 ? -10.72 16.824 4.601 1 97.38 119 GLY A CA 1
ATOM 930 C C . GLY A 1 119 ? -10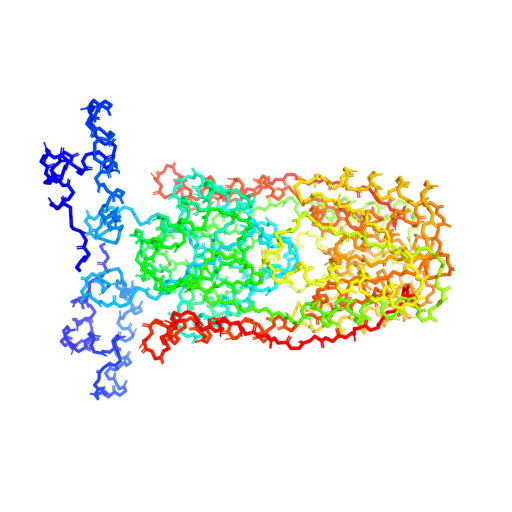.196 15.444 4.953 1 97.38 119 GLY A C 1
ATOM 931 O O . GLY A 1 119 ? -8.997 15.269 5.178 1 97.38 119 GLY A O 1
ATOM 932 N N . ILE A 1 120 ? -11.136 14.497 5.003 1 97.6 120 ILE A N 1
ATOM 933 C CA . ILE A 1 120 ? -10.804 13.122 5.36 1 97.6 120 ILE A CA 1
ATOM 934 C C . ILE A 1 120 ? -11.521 12.158 4.418 1 97.6 120 ILE A C 1
ATOM 936 O O . ILE A 1 120 ? -12.698 12.346 4.104 1 97.6 120 ILE A O 1
ATOM 940 N N . ILE A 1 121 ? -10.823 11.243 3.866 1 98.05 121 ILE A N 1
ATOM 941 C CA . ILE A 1 121 ? -11.404 10.089 3.188 1 98.05 121 ILE A CA 1
ATOM 942 C C . ILE A 1 121 ? -11.212 8.838 4.042 1 98.05 121 ILE A C 1
ATOM 944 O O . ILE A 1 121 ? -10.09 8.514 4.436 1 98.05 121 ILE A O 1
ATOM 948 N N . ALA A 1 122 ? -12.304 8.116 4.31 1 96.33 122 ALA A N 1
ATOM 949 C CA . ALA A 1 122 ? -12.224 7.005 5.255 1 96.33 122 ALA A CA 1
ATOM 950 C C . ALA A 1 122 ? -12.901 5.758 4.694 1 96.33 122 ALA A C 1
ATOM 952 O O . ALA A 1 122 ? -14.009 5.833 4.158 1 96.33 122 ALA A O 1
ATOM 953 N N . GLY A 1 123 ? -12.194 4.666 4.623 1 93.1 123 GLY A N 1
ATOM 954 C CA . GLY A 1 123 ? -12.762 3.337 4.463 1 93.1 123 GLY A CA 1
ATOM 955 C C . GLY A 1 123 ? -12.782 2.538 5.753 1 93.1 123 GLY A C 1
ATOM 956 O O . GLY A 1 123 ? -12.188 1.461 5.831 1 93.1 123 GLY A O 1
ATOM 957 N N . ALA A 1 124 ? -13.488 3.035 6.809 1 77.41 124 ALA A N 1
ATOM 958 C CA . ALA A 1 124 ? -13.415 2.569 8.192 1 77.41 124 ALA A CA 1
ATOM 959 C C . ALA A 1 124 ? -14.404 1.434 8.44 1 77.41 124 ALA A C 1
ATOM 961 O O . ALA A 1 124 ? -15.428 1.333 7.76 1 77.41 124 ALA A O 1
ATOM 962 N N . HIS A 1 125 ? -14.059 0.582 9.297 1 74.82 125 HIS A N 1
ATOM 963 C CA . HIS A 1 125 ? -14.909 -0.561 9.612 1 74.82 125 HIS A CA 1
ATOM 964 C C . HIS A 1 125 ? -15.479 -0.452 11.022 1 74.82 125 HIS A C 1
ATOM 966 O O . HIS A 1 125 ? -16.199 -1.344 11.476 1 74.82 125 HIS A O 1
ATOM 972 N N . ASN A 1 126 ? -15.155 0.649 11.583 1 70.79 126 ASN A N 1
ATOM 973 C CA . ASN A 1 126 ? -15.65 0.813 12.946 1 70.79 126 ASN A CA 1
ATOM 974 C C . ASN A 1 126 ? -17.025 1.473 12.967 1 70.79 126 ASN A C 1
ATOM 976 O O . ASN A 1 126 ? -17.314 2.343 12.144 1 70.79 126 ASN A O 1
ATOM 980 N N . LEU A 1 127 ? -17.725 1.025 13.862 1 65.22 127 LEU A N 1
ATOM 981 C CA . LEU A 1 127 ? -19.132 1.407 13.903 1 65.22 127 LEU A CA 1
ATOM 982 C C . LEU A 1 127 ? -19.353 2.566 14.869 1 65.22 127 LEU A C 1
ATOM 984 O O . LEU A 1 127 ? -20.486 3.013 15.061 1 65.22 127 LEU A O 1
ATOM 988 N N . ASN A 1 128 ? -18.264 3.032 15.352 1 79.77 128 ASN A N 1
ATOM 989 C CA . ASN A 1 128 ? -18.486 4.215 16.176 1 79.77 128 ASN A CA 1
ATOM 990 C C . ASN A 1 128 ? -18.667 5.467 15.323 1 79.77 128 ASN A C 1
ATOM 992 O O . ASN A 1 128 ? -17.768 6.307 15.246 1 79.77 128 ASN A O 1
ATOM 996 N N . TYR A 1 129 ? -19.844 5.698 14.921 1 82.28 129 TYR A N 1
ATOM 997 C CA . TYR A 1 129 ? -20.2 6.749 13.974 1 82.28 129 TYR A CA 1
ATOM 998 C C . TYR A 1 129 ? -20.088 8.125 14.619 1 82.28 129 TYR A C 1
ATOM 1000 O O . TYR A 1 129 ? -19.814 9.116 13.939 1 82.28 129 TYR A O 1
ATOM 1008 N N . ALA A 1 130 ? -20.213 8.119 15.86 1 82.99 130 ALA A N 1
ATOM 1009 C CA . ALA A 1 130 ? -20.223 9.382 16.593 1 82.99 130 ALA A CA 1
ATOM 1010 C C . ALA A 1 130 ? -18.891 10.112 16.446 1 82.99 130 ALA A C 1
ATOM 1012 O O . ALA A 1 130 ? -18.851 11.345 16.414 1 82.99 130 ALA A O 1
ATOM 1013 N N . ASP A 1 131 ? -17.869 9.367 16.339 1 86.36 131 ASP A N 1
ATOM 1014 C CA . ASP A 1 131 ? -16.547 9.975 16.22 1 86.36 131 ASP A CA 1
ATOM 1015 C C . ASP A 1 131 ? -16.411 10.741 14.907 1 86.36 131 ASP A C 1
ATOM 1017 O O . ASP A 1 131 ? -15.758 11.786 14.856 1 86.36 131 ASP A O 1
ATOM 1021 N N . TYR A 1 132 ? -17.05 10.255 13.894 1 88.78 132 TYR A N 1
ATOM 1022 C CA . TYR A 1 132 ? -16.958 10.895 12.586 1 88.78 132 TYR A CA 1
ATOM 1023 C C . TYR A 1 132 ? -17.881 12.105 12.505 1 88.78 132 TYR A C 1
ATOM 1025 O O . TYR A 1 132 ? -17.6 13.06 11.777 1 88.78 132 TYR A O 1
ATOM 1033 N N . GLU A 1 133 ? -18.902 12.088 13.234 1 82.81 133 GLU A N 1
ATOM 1034 C CA . GLU A 1 133 ? -19.875 13.176 13.208 1 82.81 133 GLU A CA 1
ATOM 1035 C C . GLU A 1 133 ? -19.333 14.418 13.91 1 82.81 133 GLU A C 1
ATOM 1037 O O . GLU A 1 133 ? -19.784 15.534 13.644 1 82.81 133 GLU A O 1
ATOM 1042 N N . ARG A 1 134 ? -18.36 14.225 14.715 1 83.35 134 ARG A N 1
ATOM 1043 C CA . ARG A 1 134 ? -17.806 15.334 15.485 1 83.35 134 ARG A CA 1
ATOM 1044 C C . ARG A 1 134 ? -16.709 16.049 14.704 1 83.35 134 ARG A C 1
ATOM 1046 O O . ARG A 1 134 ? -16.288 17.146 15.078 1 83.35 134 ARG A O 1
ATOM 1053 N N . VAL A 1 135 ? -16.358 15.454 13.631 1 87.25 135 VAL A N 1
ATOM 1054 C CA . VAL A 1 135 ? -15.267 16.029 12.852 1 87.25 135 VAL A CA 1
ATOM 1055 C C . VAL A 1 135 ? -15.769 17.249 12.083 1 87.25 135 VAL A C 1
ATOM 1057 O O . VAL A 1 135 ? -16.828 17.201 11.452 1 87.25 135 VAL A O 1
ATOM 1060 N N . THR A 1 136 ? -15.061 18.293 12.155 1 87.48 136 THR A N 1
ATOM 1061 C CA . THR A 1 136 ? -15.474 19.537 11.515 1 87.48 136 THR A CA 1
ATOM 1062 C C . THR A 1 136 ? -15.103 19.533 10.035 1 87.48 136 THR A C 1
ATOM 1064 O O . THR A 1 136 ? -15.821 20.1 9.208 1 87.48 136 THR A O 1
ATOM 1067 N N . ALA A 1 137 ? -14.008 18.909 9.74 1 91.97 137 ALA A N 1
ATOM 1068 C CA . ALA A 1 137 ? -13.596 18.816 8.342 1 91.97 137 ALA A CA 1
ATOM 1069 C C . ALA A 1 137 ? -14.524 17.893 7.557 1 91.97 137 ALA A C 1
ATOM 1071 O O . ALA A 1 137 ? -15.069 16.934 8.109 1 91.97 137 ALA A O 1
ATOM 1072 N N . PRO A 1 138 ? -14.709 18.184 6.275 1 95.25 138 PRO A N 1
ATOM 1073 C CA . PRO A 1 138 ? -15.484 17.26 5.443 1 95.25 138 PRO A CA 1
ATOM 1074 C C . PRO A 1 138 ? -14.931 15.837 5.47 1 95.25 138 PRO A C 1
ATOM 1076 O O . PRO A 1 138 ? -13.713 15.643 5.447 1 95.25 138 PRO A O 1
ATOM 1079 N N . VAL A 1 139 ? -15.847 14.846 5.593 1 94.74 139 VAL A N 1
ATOM 1080 C CA . VAL A 1 139 ? -15.51 13.427 5.563 1 94.74 139 VAL A CA 1
ATOM 1081 C C . VAL A 1 139 ? -16.265 12.74 4.428 1 94.74 139 VAL A C 1
ATOM 1083 O O . VAL A 1 139 ? -17.469 12.947 4.26 1 94.74 139 VAL A O 1
ATOM 1086 N N . ILE A 1 140 ? -15.573 12.027 3.596 1 96.43 140 ILE A N 1
ATOM 1087 C CA . ILE A 1 140 ? -16.167 11.155 2.589 1 96.43 140 ILE A CA 1
ATOM 1088 C C . ILE A 1 140 ? -15.857 9.697 2.921 1 96.43 140 ILE A C 1
ATOM 1090 O O . ILE A 1 140 ? -14.727 9.364 3.285 1 96.43 140 ILE A O 1
ATOM 1094 N N . SER A 1 141 ? -16.843 8.88 2.828 1 95.7 141 SER A N 1
ATOM 1095 C CA . SER A 1 141 ? -16.668 7.463 3.131 1 95.7 141 SER A CA 1
ATOM 1096 C C . SER A 1 141 ? -16.501 6.642 1.857 1 95.7 141 SER A C 1
ATOM 1098 O O . SER A 1 141 ? -17.191 6.88 0.864 1 95.7 141 SER A O 1
ATOM 1100 N N . PHE A 1 142 ? -15.591 5.73 1.921 1 97.37 142 PHE A N 1
ATOM 1101 C CA . PHE A 1 142 ? -15.444 4.755 0.848 1 97.37 142 PHE A CA 1
ATOM 1102 C C . PHE A 1 142 ? -16.061 3.418 1.243 1 97.37 142 PHE A C 1
ATOM 1104 O O . PHE A 1 142 ? -15.56 2.739 2.141 1 97.37 142 PHE A O 1
ATOM 1111 N N . ASP A 1 143 ? -17.083 3.087 0.607 1 94.82 143 ASP A N 1
ATOM 1112 C CA . ASP A 1 143 ? -17.69 1.76 0.565 1 94.82 143 ASP A CA 1
ATOM 1113 C C . ASP A 1 143 ? -18.17 1.332 1.95 1 94.82 143 ASP A C 1
ATOM 1115 O O . ASP A 1 143 ? -18.324 0.139 2.218 1 94.82 143 ASP A O 1
ATOM 1119 N N . ARG A 1 144 ? -18.338 2.3 2.86 1 93.2 144 ARG A N 1
ATOM 1120 C CA . ARG A 1 144 ? -18.779 2.029 4.224 1 93.2 144 ARG A CA 1
ATOM 1121 C C . ARG A 1 144 ? -19.793 3.069 4.688 1 93.2 144 ARG A C 1
ATOM 1123 O O . ARG A 1 144 ? -19.72 4.235 4.293 1 93.2 144 ARG A O 1
ATOM 1130 N N . TYR A 1 145 ? -20.64 2.569 5.515 1 91.76 145 TYR A N 1
ATOM 1131 C CA . TYR A 1 145 ? -21.493 3.506 6.237 1 91.76 145 TYR A CA 1
ATOM 1132 C C . TYR A 1 145 ? -20.844 3.938 7.546 1 91.76 145 TYR A C 1
ATOM 1134 O O . TYR A 1 145 ? -20.588 3.11 8.423 1 91.76 145 TYR A O 1
ATOM 1142 N N . ILE A 1 146 ? -20.606 5.293 7.615 1 90.36 146 ILE A N 1
ATOM 1143 C CA . ILE A 1 146 ? -19.961 5.735 8.847 1 90.36 146 ILE A CA 1
ATOM 1144 C C . ILE A 1 146 ? -20.715 6.931 9.424 1 90.36 146 ILE A C 1
ATOM 1146 O O . ILE A 1 146 ? -20.228 7.597 10.34 1 90.36 146 ILE A O 1
ATOM 1150 N N . GLY A 1 147 ? -21.881 7.267 8.876 1 87.23 147 GLY A N 1
ATOM 1151 C CA . GLY A 1 147 ? -22.711 8.342 9.397 1 87.23 147 GLY A CA 1
ATOM 1152 C C . GLY A 1 147 ? -23.77 8.806 8.415 1 87.23 147 GLY A C 1
ATOM 1153 O O . GLY A 1 147 ? -23.619 8.636 7.204 1 87.23 147 GLY A O 1
ATOM 1154 N N . GLU A 1 148 ? -24.815 9.373 8.867 1 83.54 148 GLU A N 1
ATOM 1155 C CA . GLU A 1 148 ? -25.975 9.76 8.071 1 83.54 148 GLU A CA 1
ATOM 1156 C C . GLU A 1 148 ? -25.64 10.915 7.132 1 83.54 148 GLU A C 1
ATOM 1158 O O . GLU A 1 148 ? -26.171 10.994 6.022 1 83.54 148 GLU A O 1
ATOM 1163 N N . ASN A 1 149 ? -24.781 11.778 7.546 1 85.84 149 ASN A N 1
ATOM 1164 C CA . ASN A 1 149 ? -24.499 12.977 6.763 1 85.84 149 ASN A CA 1
ATOM 1165 C C . ASN A 1 149 ? -23.137 12.893 6.08 1 85.84 149 ASN A C 1
ATOM 1167 O O . ASN A 1 149 ? -22.539 13.918 5.751 1 85.84 149 ASN A O 1
ATOM 1171 N N . ILE A 1 150 ? -22.708 11.667 5.892 1 91.51 150 ILE A N 1
ATOM 1172 C CA . ILE A 1 150 ? -21.415 11.46 5.249 1 91.51 150 ILE A CA 1
ATOM 1173 C C . ILE A 1 150 ? -21.614 10.765 3.904 1 91.51 150 ILE A C 1
ATOM 1175 O O . ILE A 1 150 ? -22.111 9.638 3.848 1 91.51 150 ILE A O 1
ATOM 1179 N N . PRO A 1 151 ? -21.285 11.443 2.806 1 93.93 151 PRO A N 1
ATOM 1180 C CA . PRO A 1 151 ? -21.42 10.796 1.499 1 93.93 151 PRO A CA 1
ATOM 1181 C C . PRO A 1 151 ? -20.619 9.499 1.398 1 93.93 151 PRO A C 1
ATOM 1183 O O . PRO A 1 151 ? -19.544 9.386 1.992 1 93.93 151 PRO A O 1
ATOM 1186 N N . ILE A 1 152 ? -21.138 8.602 0.629 1 95.5 152 ILE A N 1
ATOM 1187 C CA . ILE A 1 152 ? -20.482 7.32 0.395 1 95.5 152 ILE A CA 1
ATOM 1188 C C . ILE A 1 152 ? -20.195 7.151 -1.096 1 95.5 152 ILE A C 1
ATOM 1190 O O . ILE A 1 152 ? -21.088 7.321 -1.929 1 95.5 152 ILE A O 1
ATOM 1194 N N . VAL A 1 153 ? -18.983 6.94 -1.45 1 97.72 153 VAL A N 1
ATOM 1195 C CA . VAL A 1 153 ? -18.581 6.562 -2.801 1 97.72 153 VAL A CA 1
ATOM 1196 C C . VAL A 1 153 ? -18.262 5.069 -2.847 1 97.72 153 VAL A C 1
ATOM 1198 O O . VAL A 1 153 ? -17.51 4.563 -2.011 1 97.72 153 VAL A O 1
ATOM 1201 N N . SER A 1 154 ? -18.833 4.352 -3.732 1 97.81 154 SER A N 1
ATOM 1202 C CA . SER A 1 154 ? -18.626 2.912 -3.847 1 97.81 154 SER A CA 1
ATOM 1203 C C . SER A 1 154 ? -18.841 2.436 -5.28 1 97.81 154 SER A C 1
ATOM 1205 O O . SER A 1 154 ? -19.321 3.192 -6.126 1 97.81 154 SER A O 1
ATOM 1207 N N . SER A 1 155 ? -18.386 1.271 -5.548 1 98.36 155 SER A N 1
ATOM 1208 C CA . SER A 1 155 ? -18.812 0.604 -6.774 1 98.36 155 SER A CA 1
ATOM 1209 C C . SER A 1 155 ? -20.177 -0.054 -6.6 1 98.36 155 SER A C 1
ATOM 1211 O O . SER A 1 155 ? -20.72 -0.085 -5.494 1 98.36 155 SER A O 1
ATOM 1213 N N . ASP A 1 156 ? -20.793 -0.516 -7.644 1 98.62 156 ASP A N 1
ATOM 1214 C CA . ASP A 1 156 ? -22.087 -1.191 -7.589 1 98.62 156 ASP A CA 1
ATOM 1215 C C . ASP A 1 156 ? -21.945 -2.605 -7.031 1 98.62 156 ASP A C 1
ATOM 1217 O O . ASP A 1 156 ? -21.858 -3.572 -7.791 1 98.62 156 ASP A O 1
ATOM 1221 N N . ASN A 1 157 ? -22.025 -2.672 -5.766 1 98.3 157 ASN A N 1
ATOM 1222 C CA . ASN A 1 157 ? -21.781 -3.933 -5.075 1 98.3 157 ASN A CA 1
ATOM 1223 C C . ASN A 1 157 ? -22.883 -4.95 -5.357 1 98.3 157 ASN A C 1
ATOM 1225 O O . ASN A 1 157 ? -22.618 -6.15 -5.446 1 98.3 157 ASN A O 1
ATOM 1229 N N . TYR A 1 158 ? -24.075 -4.526 -5.425 1 98.59 158 TYR A N 1
ATOM 1230 C CA . TYR A 1 158 ? -25.148 -5.471 -5.718 1 98.59 158 TYR A CA 1
ATOM 1231 C C . TYR A 1 158 ? -24.99 -6.057 -7.116 1 98.59 158 TYR A C 1
ATOM 1233 O O . TYR A 1 158 ? -25.033 -7.277 -7.292 1 98.59 158 TYR A O 1
ATOM 1241 N N . LEU A 1 159 ? -24.809 -5.173 -8.091 1 98.8 159 LEU A N 1
ATOM 1242 C CA . LEU A 1 159 ? -24.626 -5.663 -9.453 1 98.8 159 LEU A CA 1
ATOM 1243 C C . LEU A 1 159 ? -23.383 -6.541 -9.553 1 98.8 159 LEU A C 1
ATOM 1245 O O . LEU A 1 159 ? -23.361 -7.507 -10.32 1 98.8 159 LEU A O 1
ATOM 1249 N N . GLY A 1 160 ? -22.356 -6.151 -8.835 1 98.85 160 GLY A N 1
ATOM 1250 C CA . GLY A 1 160 ? -21.163 -6.982 -8.809 1 98.85 160 GLY A CA 1
ATOM 1251 C C . GLY A 1 160 ? -21.415 -8.373 -8.26 1 98.85 160 GLY A C 1
ATOM 1252 O O . GLY A 1 160 ? -20.965 -9.365 -8.837 1 98.85 160 GLY A O 1
ATOM 1253 N N . GLY A 1 161 ? -22.129 -8.428 -7.133 1 98.75 161 GLY A N 1
ATOM 1254 C CA . GLY A 1 161 ? -22.497 -9.724 -6.586 1 98.75 161 GLY A CA 1
ATOM 1255 C C . GLY A 1 161 ? -23.369 -10.541 -7.52 1 98.75 161 GLY A C 1
ATOM 1256 O O . GLY A 1 161 ? -23.191 -11.754 -7.642 1 98.75 161 GLY A O 1
ATOM 1257 N N . LYS A 1 162 ? -24.272 -9.871 -8.138 1 98.77 162 LYS A N 1
ATOM 1258 C CA . LYS A 1 162 ? -25.166 -10.528 -9.088 1 98.77 162 LYS A CA 1
ATOM 1259 C C . LYS A 1 162 ? -24.385 -11.122 -10.257 1 98.77 162 LYS A C 1
ATOM 1261 O O . LYS A 1 162 ? -24.561 -12.294 -10.595 1 98.77 162 LYS A O 1
ATOM 1266 N N . LEU A 1 163 ? -23.538 -10.312 -10.831 1 98.78 163 LEU A N 1
ATOM 1267 C CA . LEU A 1 163 ? -22.756 -10.748 -11.983 1 98.78 163 LEU A CA 1
ATOM 1268 C C . LEU A 1 163 ? -21.838 -11.907 -11.61 1 98.78 163 LEU A C 1
ATOM 1270 O O . LEU A 1 163 ? -21.694 -12.862 -12.377 1 98.78 163 LEU A O 1
ATOM 1274 N N . ALA A 1 164 ? -21.226 -11.819 -10.449 1 98.8 164 ALA A N 1
ATOM 1275 C CA . ALA A 1 164 ? -20.358 -12.89 -9.967 1 98.8 164 ALA A CA 1
ATOM 1276 C C . ALA A 1 164 ? -21.13 -14.198 -9.819 1 98.8 164 ALA A C 1
ATOM 1278 O O . ALA A 1 164 ? -20.684 -15.246 -10.292 1 98.8 164 ALA A O 1
ATOM 1279 N N . THR A 1 165 ? -22.264 -14.12 -9.224 1 98.69 165 THR A N 1
ATOM 1280 C CA . THR A 1 165 ? -23.074 -15.301 -8.947 1 98.69 165 THR A CA 1
ATOM 1281 C C . THR A 1 165 ? -23.618 -15.899 -10.241 1 98.69 165 THR A C 1
ATOM 1283 O O . THR A 1 165 ? -23.575 -17.115 -10.436 1 98.69 165 THR A O 1
ATOM 1286 N N . GLU A 1 166 ? -24.088 -15.068 -11.093 1 98.44 166 GLU A N 1
ATOM 1287 C CA . GLU A 1 166 ? -24.62 -15.54 -12.368 1 98.44 166 GLU A CA 1
ATOM 1288 C C . GLU A 1 166 ? -23.539 -16.23 -13.196 1 98.44 166 GLU A C 1
ATOM 1290 O O . GLU A 1 166 ? -23.812 -17.215 -13.885 1 98.44 166 GLU A O 1
ATOM 1295 N N . THR A 1 167 ? -22.405 -15.673 -13.148 1 98.44 167 THR A N 1
ATOM 1296 C CA . THR A 1 167 ? -21.278 -16.281 -13.847 1 98.44 167 THR A CA 1
ATOM 1297 C C . THR A 1 167 ? -21.007 -17.686 -13.317 1 98.44 167 THR A C 1
ATOM 1299 O O . THR A 1 167 ? -20.77 -18.614 -14.094 1 98.44 167 THR A O 1
ATOM 1302 N N . LEU A 1 168 ? -21.055 -17.867 -12.054 1 97.45 168 LEU A N 1
ATOM 1303 C CA . LEU A 1 168 ? -20.851 -19.167 -11.425 1 97.45 168 LEU A CA 1
ATOM 1304 C C . LEU A 1 168 ? -21.931 -20.154 -11.853 1 97.45 168 LEU A C 1
ATOM 1306 O O . LEU A 1 168 ? -21.646 -21.331 -12.087 1 97.45 168 LEU A O 1
ATOM 1310 N N . LEU A 1 169 ? -23.113 -19.721 -11.973 1 96.4 169 LEU A N 1
ATOM 1311 C CA . LEU A 1 169 ? -24.274 -20.583 -12.172 1 96.4 169 LEU A CA 1
ATOM 1312 C C . LEU A 1 169 ? -24.358 -21.055 -13.62 1 96.4 169 LEU A C 1
ATOM 1314 O O . LEU A 1 169 ? -25.084 -22.003 -13.927 1 96.4 169 LEU A O 1
ATOM 1318 N N . LYS A 1 170 ? -23.633 -20.374 -14.477 1 94.96 170 LYS A N 1
ATOM 1319 C CA . LYS A 1 170 ? -23.6 -20.798 -15.874 1 94.96 170 LYS A CA 1
ATOM 1320 C C . LYS A 1 170 ? -23.151 -22.251 -15.997 1 94.96 170 LYS A C 1
ATOM 1322 O O . LYS A 1 170 ? -23.552 -22.953 -16.928 1 94.96 170 LYS A O 1
ATOM 1327 N N . GLY A 1 171 ? -22.386 -22.69 -15.021 1 91.64 171 GLY A N 1
ATOM 1328 C CA . GLY A 1 171 ? -21.93 -24.071 -15.015 1 91.64 171 GLY A CA 1
ATOM 1329 C C . GLY A 1 171 ? -22.906 -25.018 -14.344 1 91.64 171 GLY A C 1
ATOM 1330 O O . GLY A 1 171 ? -22.628 -26.212 -14.208 1 91.64 171 GLY A O 1
ATOM 1331 N N . GLN A 1 172 ? -24.043 -24.56 -13.926 1 93.91 172 GLN A N 1
ATOM 1332 C CA . GLN A 1 172 ? -25.127 -25.306 -13.296 1 93.91 172 GLN A CA 1
ATOM 1333 C C . GLN A 1 172 ? -24.635 -26.056 -12.061 1 93.91 172 GLN A C 1
ATOM 1335 O O . GLN A 1 172 ? -24.839 -27.265 -11.941 1 93.91 172 GLN A O 1
ATOM 1340 N N . PRO A 1 173 ? -24.048 -25.313 -11.165 1 95.26 173 PRO A N 1
ATOM 1341 C CA . PRO A 1 173 ? -23.627 -25.956 -9.918 1 95.26 173 PRO A CA 1
ATOM 1342 C C . PRO A 1 173 ? -24.806 -26.448 -9.081 1 95.26 173 PRO A C 1
ATOM 1344 O O . PRO A 1 173 ? -25.932 -25.975 -9.256 1 95.26 173 PRO A O 1
ATOM 1347 N N . THR A 1 174 ? -24.544 -27.366 -8.208 1 95.89 174 THR A N 1
ATOM 1348 C CA . THR A 1 174 ? -25.574 -27.898 -7.322 1 95.89 174 THR A CA 1
ATOM 1349 C C . THR A 1 174 ? -25.394 -27.365 -5.903 1 95.89 174 THR A C 1
ATOM 1351 O O . THR A 1 174 ? -26.339 -27.362 -5.111 1 95.89 174 THR A O 1
ATOM 1354 N N . LYS A 1 175 ? -24.177 -26.904 -5.558 1 97.58 175 LYS A N 1
ATOM 1355 C CA . LYS A 1 175 ? -23.889 -26.459 -4.198 1 97.58 175 LYS A CA 1
ATOM 1356 C C . LYS A 1 175 ? -23.099 -25.153 -4.203 1 97.58 175 LYS A C 1
ATOM 1358 O O . LYS A 1 175 ? -21.949 -25.115 -3.76 1 97.58 175 LYS A O 1
ATOM 1363 N N . PRO A 1 176 ? -23.752 -24.091 -4.589 1 98.19 176 PRO A N 1
ATOM 1364 C CA . PRO A 1 176 ? -23.083 -22.788 -4.579 1 98.19 176 PRO A CA 1
ATOM 1365 C C . PRO A 1 176 ? -22.822 -22.269 -3.167 1 98.19 176 PRO A C 1
ATOM 1367 O O . PRO A 1 176 ? -23.65 -22.46 -2.273 1 98.19 176 PRO A O 1
ATOM 1370 N N . TRP A 1 177 ? -21.666 -21.666 -2.966 1 98.74 177 TRP A N 1
ATOM 1371 C CA . TRP A 1 177 ? -21.209 -21.17 -1.672 1 98.74 177 TRP A CA 1
ATOM 1372 C C . TRP A 1 177 ? -20.608 -19.775 -1.806 1 98.74 177 TRP A C 1
ATOM 1374 O O . TRP A 1 177 ? -20.062 -19.425 -2.855 1 98.74 177 TRP A O 1
ATOM 1384 N N . MET A 1 178 ? -20.826 -18.966 -0.787 1 98.65 178 MET A N 1
ATOM 1385 C CA . MET A 1 178 ? -20.13 -17.685 -0.706 1 98.65 178 MET A CA 1
ATOM 1386 C C . MET A 1 178 ? -19.238 -17.628 0.529 1 98.65 178 MET A C 1
ATOM 1388 O O . MET A 1 178 ? -19.632 -18.078 1.606 1 98.65 178 MET A O 1
ATOM 1392 N N . ILE A 1 179 ? -18.024 -17.199 0.296 1 98.42 179 ILE A N 1
ATOM 1393 C CA . ILE A 1 179 ? -17.145 -16.854 1.407 1 98.42 179 ILE A CA 1
ATOM 1394 C C . ILE A 1 179 ? -17.051 -15.335 1.538 1 98.42 179 ILE A C 1
ATOM 1396 O O . ILE A 1 179 ? -16.669 -14.647 0.589 1 98.42 179 ILE A O 1
ATOM 1400 N N . THR A 1 180 ? -17.395 -14.783 2.652 1 96.23 180 THR A N 1
ATOM 1401 C CA . THR A 1 180 ? -17.417 -13.338 2.852 1 96.23 180 THR A CA 1
ATOM 1402 C C . THR A 1 180 ? -16.901 -12.976 4.242 1 96.23 180 THR A C 1
ATOM 1404 O O . THR A 1 180 ? -16.733 -13.851 5.094 1 96.23 180 THR A O 1
ATOM 1407 N N . GLY A 1 181 ? -16.44 -11.752 4.378 1 90.22 181 GLY A N 1
ATOM 1408 C CA . GLY A 1 181 ? -16.153 -11.256 5.714 1 90.22 181 GLY A CA 1
ATOM 1409 C C . GLY A 1 181 ? -17.402 -10.9 6.499 1 90.22 181 GLY A C 1
ATOM 1410 O O . GLY A 1 181 ? -18.52 -11.073 6.009 1 90.22 181 GLY A O 1
ATOM 1411 N N . ALA A 1 182 ? -17.167 -10.446 7.746 1 77.94 182 ALA A N 1
ATOM 1412 C CA . ALA A 1 182 ? -18.268 -9.883 8.523 1 77.94 182 ALA A CA 1
ATOM 1413 C C . ALA A 1 182 ? -18.555 -8.444 8.105 1 77.94 182 ALA A C 1
ATOM 1415 O O . ALA A 1 182 ? -17.657 -7.598 8.113 1 77.94 182 ALA A O 1
ATOM 1416 N N . ASN A 1 183 ? -19.661 -8.195 7.556 1 78.81 183 ASN A N 1
ATOM 1417 C CA . ASN A 1 183 ? -19.967 -6.861 7.051 1 78.81 183 ASN A CA 1
ATOM 1418 C C . ASN A 1 183 ? -21.14 -6.234 7.8 1 78.81 183 ASN A C 1
ATOM 1420 O O . ASN A 1 183 ? -22.04 -6.941 8.256 1 78.81 183 ASN A O 1
ATOM 1424 N N . ASP A 1 184 ? -21.003 -5.009 7.954 1 83.13 184 ASP A N 1
ATOM 1425 C CA . ASP A 1 184 ? -22.123 -4.192 8.413 1 83.13 184 ASP A CA 1
ATOM 1426 C C . ASP A 1 184 ? -23.254 -4.185 7.387 1 83.13 184 ASP A C 1
ATOM 1428 O O . ASP A 1 184 ? -23.042 -3.833 6.225 1 83.13 184 ASP A O 1
ATOM 1432 N N . PRO A 1 185 ? -24.471 -4.542 7.799 1 89.13 185 PRO A N 1
ATOM 1433 C CA . PRO A 1 185 ? -25.596 -4.584 6.862 1 89.13 185 PRO A CA 1
ATOM 1434 C C . PRO A 1 185 ? -25.883 -3.226 6.224 1 89.13 185 PRO A C 1
ATOM 1436 O O . PRO A 1 185 ? -26.537 -3.157 5.18 1 89.13 185 PRO A O 1
ATOM 1439 N N . ASN A 1 186 ? -25.399 -2.162 6.834 1 88.61 186 ASN A N 1
ATOM 1440 C CA . ASN A 1 186 ? -25.662 -0.831 6.297 1 88.61 186 ASN A CA 1
ATOM 1441 C C . ASN A 1 186 ? -24.602 -0.417 5.281 1 88.61 186 ASN A C 1
ATOM 1443 O O . ASN A 1 186 ? -24.757 0.592 4.591 1 88.61 186 ASN A O 1
ATOM 1447 N N . SER A 1 187 ? -23.611 -1.202 5.143 1 91.95 187 SER A N 1
ATOM 1448 C CA . SER A 1 187 ? -22.534 -0.843 4.226 1 91.95 187 SER A CA 1
ATOM 1449 C C . SER A 1 187 ? -22.792 -1.394 2.827 1 91.95 187 SER A C 1
ATOM 1451 O O . SER A 1 187 ? -23.358 -2.479 2.676 1 91.95 187 SER A O 1
ATOM 1453 N N . PRO A 1 188 ? -22.286 -0.683 1.815 1 94.51 188 PRO A N 1
ATOM 1454 C CA . PRO A 1 188 ? -22.498 -1.109 0.43 1 94.51 188 PRO A CA 1
ATOM 1455 C C . PRO A 1 188 ? -21.951 -2.508 0.154 1 94.51 188 PRO A C 1
ATOM 1457 O O . PRO A 1 188 ? -22.511 -3.243 -0.664 1 94.51 188 PRO A O 1
ATOM 1460 N N . THR A 1 189 ? -20.969 -2.951 0.823 1 94.19 189 THR A N 1
ATOM 1461 C CA . THR A 1 189 ? -20.333 -4.232 0.539 1 94.19 189 THR A CA 1
ATOM 1462 C C . THR A 1 189 ? -21.255 -5.389 0.915 1 94.19 189 THR A C 1
ATOM 1464 O O . THR A 1 189 ? -21.079 -6.511 0.435 1 94.19 189 THR A O 1
ATOM 1467 N N . TYR A 1 190 ? -22.173 -5.137 1.819 1 95.19 190 TYR A N 1
ATOM 1468 C CA . TYR A 1 190 ? -23.155 -6.141 2.212 1 95.19 190 TYR A CA 1
ATOM 1469 C C . TYR A 1 190 ? -24.01 -6.563 1.023 1 95.19 190 TYR A C 1
ATOM 1471 O O . TYR A 1 190 ? -24.518 -7.686 0.984 1 95.19 190 TYR A O 1
ATOM 1479 N N . LEU A 1 191 ? -24.072 -5.721 0.071 1 97.51 191 LEU A N 1
ATOM 1480 C CA . LEU A 1 191 ? -24.94 -5.946 -1.08 1 97.51 191 LEU A CA 1
ATOM 1481 C C . LEU A 1 191 ? -24.397 -7.069 -1.958 1 97.51 191 LEU A C 1
ATOM 1483 O O . LEU A 1 191 ? -25.142 -7.669 -2.736 1 97.51 191 LEU A O 1
ATOM 1487 N N . ARG A 1 192 ? -23.11 -7.373 -1.857 1 98.14 192 ARG A N 1
ATOM 1488 C CA . ARG A 1 192 ? -22.564 -8.54 -2.541 1 98.14 192 ARG A CA 1
ATOM 1489 C C . ARG A 1 192 ? -23.207 -9.825 -2.029 1 98.14 192 ARG A C 1
ATOM 1491 O O . ARG A 1 192 ? -23.6 -10.687 -2.818 1 98.14 192 ARG A O 1
ATOM 1498 N N . TYR A 1 193 ? -23.263 -9.863 -0.717 1 97.2 193 TYR A N 1
ATOM 1499 C CA . TYR A 1 193 ? -23.898 -10.99 -0.043 1 97.2 193 TYR A CA 1
ATOM 1500 C C . TYR A 1 193 ? -25.374 -11.084 -0.411 1 97.2 193 TYR A C 1
ATOM 1502 O O . TYR A 1 193 ? -25.871 -12.163 -0.741 1 97.2 193 TYR A O 1
ATOM 1510 N N . GLN A 1 194 ? -26.072 -9.994 -0.345 1 97.71 194 GLN A N 1
ATOM 1511 C CA . GLN A 1 194 ? -27.495 -9.967 -0.667 1 97.71 194 GLN A CA 1
ATOM 1512 C C . GLN A 1 194 ? -27.746 -10.457 -2.09 1 97.71 194 GLN A C 1
ATOM 1514 O O . GLN A 1 194 ? -28.685 -11.217 -2.334 1 97.71 194 GLN A O 1
ATOM 1519 N N . ALA A 1 195 ? -26.914 -9.993 -2.988 1 98.59 195 ALA A N 1
ATOM 1520 C CA . ALA A 1 195 ? -27.052 -10.393 -4.386 1 98.59 195 ALA A CA 1
ATOM 1521 C C . ALA A 1 195 ? -26.865 -11.899 -4.547 1 98.59 195 ALA A C 1
ATOM 1523 O O . ALA A 1 195 ? -27.613 -12.55 -5.28 1 98.59 195 ALA A O 1
ATOM 1524 N N . PHE A 1 196 ? -25.884 -12.424 -3.868 1 98.59 196 PHE A N 1
ATOM 1525 C CA . PHE A 1 196 ? -25.637 -13.86 -3.931 1 98.59 196 PHE A CA 1
ATOM 1526 C C . PHE A 1 196 ? -26.864 -14.64 -3.474 1 98.59 196 PHE A C 1
ATOM 1528 O O . PHE A 1 196 ? -27.296 -15.577 -4.149 1 98.59 196 PHE A O 1
ATOM 1535 N N . MET A 1 197 ? -27.419 -14.257 -2.379 1 98.03 197 MET A N 1
ATOM 1536 C CA . MET A 1 197 ? -28.586 -14.932 -1.818 1 98.03 197 MET A CA 1
ATOM 1537 C C . MET A 1 197 ? -29.788 -14.802 -2.748 1 98.03 197 MET A C 1
ATOM 1539 O O . MET A 1 197 ? -30.491 -15.783 -3 1 98.03 197 MET A O 1
ATOM 1543 N N . ASP A 1 198 ? -29.992 -13.649 -3.254 1 98.5 198 ASP A N 1
ATOM 1544 C CA . ASP A 1 198 ? -31.131 -13.399 -4.132 1 98.5 198 ASP A CA 1
ATOM 1545 C C . ASP A 1 198 ? -31.029 -14.225 -5.412 1 98.5 198 ASP A C 1
ATOM 1547 O O . ASP A 1 198 ? -32.009 -14.836 -5.843 1 98.5 198 ASP A O 1
ATOM 1551 N N . VAL A 1 199 ? -29.868 -14.214 -6.009 1 98.59 199 VAL A N 1
ATOM 1552 C CA . VAL A 1 199 ? -29.671 -14.852 -7.307 1 98.59 199 VAL A CA 1
ATOM 1553 C C . VAL A 1 199 ? -29.774 -16.369 -7.158 1 98.59 199 VAL A C 1
ATOM 1555 O O . VAL A 1 199 ? -30.397 -17.039 -7.985 1 98.59 199 VAL A O 1
ATOM 1558 N N . THR A 1 200 ? -29.176 -16.946 -6.123 1 98.25 200 THR A N 1
ATOM 1559 C CA . THR A 1 200 ? -29.275 -18.388 -5.927 1 98.25 200 THR A CA 1
ATOM 1560 C C . THR A 1 200 ? -30.722 -18.802 -5.677 1 98.25 200 THR A C 1
ATOM 1562 O O . THR A 1 200 ? -31.198 -19.788 -6.244 1 98.25 200 THR A O 1
ATOM 1565 N N . LYS A 1 201 ? -31.388 -18.028 -4.884 1 97.72 201 LYS A N 1
ATOM 1566 C CA . LYS A 1 201 ? -32.797 -18.3 -4.616 1 97.72 201 LYS A CA 1
ATOM 1567 C C . LYS A 1 201 ? -33.62 -18.253 -5.901 1 97.72 201 LYS A C 1
ATOM 1569 O O . LYS A 1 201 ? -34.473 -19.113 -6.129 1 97.72 201 LYS A O 1
ATOM 1574 N N . ALA A 1 202 ? -33.397 -17.297 -6.69 1 97.5 202 ALA A N 1
ATOM 1575 C CA . ALA A 1 202 ? -34.127 -17.117 -7.942 1 97.5 202 ALA A CA 1
ATOM 1576 C C . ALA A 1 202 ? -33.902 -18.297 -8.883 1 97.5 202 ALA A C 1
ATOM 1578 O O . ALA A 1 202 ? -34.741 -18.585 -9.739 1 97.5 202 ALA A O 1
ATOM 1579 N N . HIS A 1 203 ? -32.855 -18.987 -8.747 1 96.38 203 HIS A N 1
ATOM 1580 C CA . HIS A 1 203 ? -32.539 -20.134 -9.591 1 96.38 203 HIS A CA 1
ATOM 1581 C C . HIS A 1 203 ? -32.91 -21.444 -8.903 1 96.38 203 HIS A C 1
ATOM 1583 O O . HIS A 1 203 ? -32.516 -22.521 -9.356 1 96.38 203 HIS A O 1
ATOM 1589 N N . GLY A 1 204 ? -33.507 -21.355 -7.76 1 96.13 204 GLY A N 1
ATOM 1590 C CA . GLY A 1 204 ? -34.002 -22.522 -7.048 1 96.13 204 GLY A CA 1
ATOM 1591 C C . GLY A 1 204 ? -32.924 -23.242 -6.26 1 96.13 204 GLY A C 1
ATOM 1592 O O . GLY A 1 204 ? -33.046 -24.436 -5.977 1 96.13 204 GLY A O 1
ATOM 1593 N N . LEU A 1 205 ? -31.871 -22.513 -5.994 1 96.78 205 LEU A N 1
ATOM 1594 C CA . LEU A 1 205 ? -30.771 -23.081 -5.223 1 96.78 205 LEU A CA 1
ATOM 1595 C C . LEU A 1 205 ? -30.711 -22.468 -3.828 1 96.78 205 LEU A C 1
ATOM 1597 O O . LEU A 1 205 ? -31.164 -21.34 -3.621 1 96.78 205 LEU A O 1
ATOM 1601 N N . ASP A 1 206 ? -30.234 -23.241 -2.881 1 95.06 206 ASP A N 1
ATOM 1602 C CA . ASP A 1 206 ? -29.993 -22.745 -1.529 1 95.06 206 ASP A CA 1
ATOM 1603 C C . ASP A 1 206 ? -28.529 -22.356 -1.34 1 95.06 206 ASP A C 1
ATOM 1605 O O . ASP A 1 206 ? -27.711 -23.18 -0.926 1 95.06 206 ASP A O 1
ATOM 1609 N N . GLY A 1 207 ? -28.26 -21.108 -1.597 1 96.27 207 GLY A N 1
ATOM 1610 C CA . GLY A 1 207 ? -26.902 -20.627 -1.402 1 96.27 207 GLY A CA 1
ATOM 1611 C C . GLY A 1 207 ? -26.439 -20.715 0.04 1 96.27 207 GLY A C 1
ATOM 1612 O O . GLY A 1 207 ? -27.207 -20.432 0.962 1 96.27 207 GLY A O 1
ATOM 1613 N N . GLN A 1 208 ? -25.218 -21.182 0.217 1 97.95 208 GLN A N 1
ATOM 1614 C CA . GLN A 1 208 ? -24.641 -21.295 1.553 1 97.95 208 GLN A CA 1
ATOM 1615 C C . GLN A 1 208 ? -23.545 -20.255 1.769 1 97.95 208 GLN A C 1
ATOM 1617 O O . GLN A 1 208 ? -22.992 -19.719 0.806 1 97.95 208 GLN A O 1
ATOM 1622 N N . ILE A 1 209 ? -23.273 -20.028 3.092 1 97.43 209 ILE A N 1
ATOM 1623 C CA . ILE A 1 209 ? -22.35 -18.941 3.398 1 97.43 209 ILE A CA 1
ATOM 1624 C C . ILE A 1 209 ? -21.354 -19.394 4.463 1 97.43 209 ILE A C 1
ATOM 1626 O O . ILE A 1 209 ? -21.723 -20.092 5.41 1 97.43 209 ILE A O 1
ATOM 1630 N N . THR A 1 210 ? -20.134 -19.022 4.266 1 97.56 210 THR A N 1
ATOM 1631 C CA . THR A 1 210 ? -19.12 -19.053 5.314 1 97.56 210 THR A CA 1
ATOM 1632 C C . THR A 1 210 ? -18.557 -17.657 5.563 1 97.56 210 THR A C 1
ATOM 1634 O O . THR A 1 210 ? -18.053 -17.011 4.641 1 97.56 210 THR A O 1
ATOM 1637 N N . LYS A 1 211 ? -18.653 -17.23 6.751 1 95.5 211 LYS A N 1
ATOM 1638 C CA . LYS A 1 211 ? -18.091 -15.938 7.134 1 95.5 211 LYS A CA 1
ATOM 1639 C C . LYS A 1 211 ? -16.721 -16.106 7.786 1 95.5 211 LYS A C 1
ATOM 1641 O O . LYS A 1 211 ? -16.572 -16.872 8.741 1 95.5 211 LYS A O 1
ATOM 1646 N N . ILE A 1 212 ? -15.779 -15.49 7.222 1 94.68 212 ILE A N 1
ATOM 1647 C CA . ILE A 1 212 ? -14.434 -15.501 7.786 1 94.68 212 ILE A CA 1
ATOM 1648 C C . ILE A 1 212 ? -14.062 -14.098 8.26 1 94.68 212 ILE A C 1
ATOM 1650 O O . ILE A 1 212 ? -13.88 -13.189 7.446 1 94.68 212 ILE A O 1
ATOM 1654 N N . PRO A 1 213 ? -13.89 -13.948 9.509 1 87.81 213 PRO A N 1
ATOM 1655 C CA . PRO A 1 213 ? -13.505 -12.625 10.004 1 87.81 213 PRO A CA 1
ATOM 1656 C C . PRO A 1 213 ? -12.193 -12.127 9.401 1 87.81 213 PRO A C 1
ATOM 1658 O O . PRO A 1 213 ? -11.26 -12.912 9.212 1 87.81 213 PRO A O 1
ATOM 1661 N N . LYS A 1 214 ? -12.123 -10.836 9.185 1 78.67 214 LYS A N 1
ATOM 1662 C CA . LYS A 1 214 ? -10.983 -10.234 8.5 1 78.67 214 LYS A CA 1
ATOM 1663 C C . LYS A 1 214 ? -9.74 -10.248 9.384 1 78.67 214 LYS A C 1
ATOM 1665 O O . LYS A 1 214 ? -8.614 -10.213 8.882 1 78.67 214 LYS A O 1
ATOM 1670 N N . ASP A 1 215 ? -9.94 -10.301 10.683 1 81.54 215 ASP A N 1
ATOM 1671 C CA . ASP A 1 215 ? -8.809 -10.195 11.599 1 81.54 215 ASP A CA 1
ATOM 1672 C C . ASP A 1 215 ? -8.184 -11.563 11.86 1 81.54 215 ASP A C 1
ATOM 1674 O O . ASP A 1 215 ? -7.212 -11.675 12.611 1 81.54 215 ASP A O 1
ATOM 1678 N N . PHE A 1 216 ? -8.7 -12.596 11.215 1 89.95 216 PHE A N 1
ATOM 1679 C CA . PHE A 1 216 ? -8.088 -13.913 11.344 1 89.95 216 PHE A CA 1
ATOM 1680 C C . PHE A 1 216 ? -6.737 -13.954 10.639 1 89.95 216 PHE A C 1
ATOM 1682 O O . PHE A 1 216 ? -6.551 -13.308 9.605 1 89.95 216 PHE A O 1
ATOM 1689 N N . SER A 1 217 ? -5.928 -14.719 11.243 1 89.48 217 SER A N 1
ATOM 1690 C CA . SER A 1 217 ? -4.642 -14.96 10.596 1 89.48 217 SER A CA 1
ATOM 1691 C C . SER A 1 217 ? -4.811 -15.764 9.312 1 89.48 217 SER A C 1
ATOM 1693 O O . SER A 1 217 ? -5.851 -16.392 9.099 1 89.48 217 SER A O 1
ATOM 1695 N N . GLN A 1 218 ? -3.852 -15.727 8.534 1 90.17 218 GLN A N 1
ATOM 1696 C CA . GLN A 1 218 ? -3.888 -16.448 7.266 1 90.17 218 GLN A CA 1
ATOM 1697 C C . GLN A 1 218 ? -4.051 -17.948 7.49 1 90.17 218 GLN A C 1
ATOM 1699 O O . GLN A 1 218 ? -4.784 -18.615 6.755 1 90.17 218 GLN A O 1
ATOM 1704 N N . ILE A 1 219 ? -3.342 -18.444 8.473 1 91.89 219 ILE A N 1
ATOM 1705 C CA . ILE A 1 219 ? -3.399 -19.87 8.777 1 91.89 219 ILE A CA 1
ATOM 1706 C C . ILE A 1 219 ? -4.818 -20.253 9.19 1 91.89 219 ILE A C 1
ATOM 1708 O O . ILE A 1 219 ? -5.329 -21.299 8.783 1 91.89 219 ILE A O 1
ATOM 1712 N N . ARG A 1 220 ? -5.426 -19.415 9.974 1 95.23 220 ARG A N 1
ATOM 1713 C CA . ARG A 1 220 ? -6.793 -19.677 10.41 1 95.23 220 ARG A CA 1
ATOM 1714 C C . ARG A 1 220 ? -7.761 -19.638 9.233 1 95.23 220 ARG A C 1
ATOM 1716 O O . ARG A 1 220 ? -8.665 -20.471 9.138 1 95.23 220 ARG A O 1
ATOM 1723 N N . LYS A 1 221 ? -7.566 -18.744 8.387 1 96.16 221 LYS A N 1
ATOM 1724 C CA . LYS A 1 221 ? -8.405 -18.65 7.196 1 96.16 221 LYS A CA 1
ATOM 1725 C C . LYS A 1 221 ? -8.266 -19.896 6.325 1 96.16 221 LYS A C 1
ATOM 1727 O O . LYS A 1 221 ? -9.264 -20.447 5.857 1 96.16 221 LYS A O 1
ATOM 1732 N N . GLN A 1 222 ? -7.061 -20.303 6.156 1 95.49 222 GLN A N 1
ATOM 1733 C CA . GLN A 1 222 ? -6.797 -21.474 5.326 1 95.49 222 GLN A CA 1
ATOM 1734 C C . GLN A 1 222 ? -7.443 -22.724 5.917 1 95.49 222 GLN A C 1
ATOM 1736 O O . GLN A 1 222 ? -7.939 -23.58 5.181 1 95.49 222 GLN A O 1
ATOM 1741 N N . LEU A 1 223 ? -7.428 -22.814 7.216 1 97.04 223 LEU A N 1
ATOM 1742 C CA . LEU A 1 223 ? -8.026 -23.965 7.884 1 97.04 223 LEU A CA 1
ATOM 1743 C C . LEU A 1 223 ? -9.535 -23.996 7.665 1 97.04 223 LEU A C 1
ATOM 1745 O O . LEU A 1 223 ? -10.113 -25.064 7.446 1 97.04 223 LEU A O 1
ATOM 1749 N N . ILE A 1 224 ? -10.107 -22.89 7.707 1 98.05 224 ILE A N 1
ATOM 1750 C CA . ILE A 1 224 ? -11.547 -22.802 7.489 1 98.05 224 ILE A CA 1
ATOM 1751 C C . ILE A 1 224 ? -11.876 -23.194 6.051 1 98.05 224 ILE A C 1
ATOM 1753 O O . ILE A 1 224 ? -12.828 -23.939 5.806 1 98.05 224 ILE A O 1
ATOM 1757 N N . ILE A 1 225 ? -11.116 -22.725 5.127 1 98.33 225 ILE A N 1
ATOM 1758 C CA . ILE A 1 225 ? -11.332 -23.018 3.714 1 98.33 225 ILE A CA 1
ATOM 1759 C C . ILE A 1 225 ? -11.109 -24.507 3.455 1 98.33 225 ILE A C 1
ATOM 1761 O O . ILE A 1 225 ? -11.873 -25.136 2.72 1 98.33 225 ILE A O 1
ATOM 1765 N N . LYS A 1 226 ? -10.063 -25.023 4.007 1 98.45 226 LYS A N 1
ATOM 1766 C CA . LYS A 1 226 ? -9.778 -26.448 3.867 1 98.45 226 LYS A CA 1
ATOM 1767 C C . LYS A 1 226 ? -10.939 -27.294 4.381 1 98.45 226 LYS A C 1
ATOM 1769 O O . LYS A 1 226 ? -11.358 -28.248 3.722 1 98.45 226 LYS A O 1
ATOM 1774 N N . ALA A 1 227 ? -11.445 -26.947 5.559 1 98.44 227 ALA A N 1
ATOM 1775 C CA . ALA A 1 227 ? -12.589 -27.657 6.126 1 98.44 227 ALA A CA 1
ATOM 1776 C C . ALA A 1 227 ? -13.803 -27.564 5.205 1 98.44 227 ALA A C 1
ATOM 1778 O O . ALA A 1 227 ? -14.518 -28.55 5.009 1 98.44 227 ALA A O 1
ATOM 1779 N N . LEU A 1 228 ? -14.003 -26.418 4.687 1 98.62 228 LEU A N 1
ATOM 1780 C CA . LEU A 1 228 ? -15.127 -26.199 3.784 1 98.62 228 LEU A CA 1
ATOM 1781 C C . LEU A 1 228 ? -15.032 -27.113 2.566 1 98.62 228 LEU A C 1
ATOM 1783 O O . LEU A 1 228 ? -16.007 -27.775 2.204 1 98.62 228 LEU A O 1
ATOM 1787 N N . LEU A 1 229 ? -13.893 -27.205 1.918 1 98.48 229 LEU A N 1
ATOM 1788 C CA . LEU A 1 229 ? -13.703 -27.971 0.692 1 98.48 229 LEU A CA 1
ATOM 1789 C C . LEU A 1 229 ? -13.814 -29.468 0.963 1 98.48 229 LEU A C 1
ATOM 1791 O O . LEU A 1 229 ? -14.295 -30.223 0.116 1 98.48 229 LEU A O 1
ATOM 1795 N N . LEU A 1 230 ? -13.42 -29.871 2.155 1 98.19 230 LEU A N 1
ATOM 1796 C CA . LEU A 1 230 ? -13.403 -31.291 2.49 1 98.19 230 LEU A CA 1
ATOM 1797 C C . LEU A 1 230 ? -14.774 -31.753 2.971 1 98.19 230 LEU A C 1
ATOM 1799 O O . LEU A 1 230 ? -15.221 -32.849 2.625 1 98.19 230 LEU A O 1
ATOM 1803 N N . GLU A 1 231 ? -15.397 -30.912 3.798 1 98.22 231 GLU A N 1
ATOM 1804 C CA . GLU A 1 231 ? -16.599 -31.355 4.499 1 98.22 231 GLU A CA 1
ATOM 1805 C C . GLU A 1 231 ? -17.858 -31.009 3.709 1 98.22 231 GLU A C 1
ATOM 1807 O O . GLU A 1 231 ? -18.8 -31.802 3.654 1 98.22 231 GLU A O 1
ATOM 1812 N N . GLU A 1 232 ? -17.889 -29.823 3.128 1 97.73 232 GLU A N 1
ATOM 1813 C CA . GLU A 1 232 ? -19.094 -29.362 2.445 1 97.73 232 GLU A CA 1
ATOM 1814 C C . GLU A 1 232 ? -19.013 -29.626 0.945 1 97.73 232 GLU A C 1
ATOM 1816 O O . GLU A 1 232 ? -20.04 -29.729 0.271 1 97.73 232 GLU A O 1
ATOM 1821 N N . THR A 1 233 ? -17.834 -29.672 0.372 1 97.4 233 THR A N 1
ATOM 1822 C CA . THR A 1 233 ? -17.532 -30.015 -1.013 1 97.4 233 THR A CA 1
ATOM 1823 C C . THR A 1 233 ? -18.369 -29.174 -1.974 1 97.4 233 THR A C 1
ATOM 1825 O O . THR A 1 233 ? -19.051 -29.714 -2.847 1 97.4 233 THR A O 1
ATOM 1828 N N . PRO A 1 234 ? -18.282 -27.856 -1.831 1 98.5 234 PRO A N 1
ATOM 1829 C CA . PRO A 1 234 ? -18.959 -27.016 -2.822 1 98.5 234 PRO A CA 1
ATOM 1830 C C . PRO A 1 234 ? -18.406 -27.206 -4.233 1 98.5 234 PRO A C 1
ATOM 1832 O O . PRO A 1 234 ? -17.247 -27.595 -4.398 1 98.5 234 PRO A O 1
ATOM 1835 N N . ASP A 1 235 ? -19.246 -26.955 -5.181 1 98.42 235 ASP A N 1
ATOM 1836 C CA . ASP A 1 235 ? -18.773 -27.072 -6.557 1 98.42 235 ASP A CA 1
ATOM 1837 C C . ASP A 1 235 ? -18.726 -25.707 -7.239 1 98.42 235 ASP A C 1
ATOM 1839 O O . ASP A 1 235 ? -18.349 -25.605 -8.409 1 98.42 235 ASP A O 1
ATOM 1843 N N . ALA A 1 236 ? -19.098 -24.59 -6.56 1 98.59 236 ALA A N 1
ATOM 1844 C CA . ALA A 1 236 ? -18.974 -23.199 -6.985 1 98.59 236 ALA A CA 1
ATOM 1845 C C . ALA A 1 236 ? -18.806 -22.271 -5.785 1 98.59 236 ALA A C 1
ATOM 1847 O O . ALA A 1 236 ? -19.551 -22.37 -4.807 1 98.59 236 ALA A O 1
ATOM 1848 N N . ILE A 1 237 ? -17.817 -21.378 -5.813 1 98.88 237 ILE A N 1
ATOM 1849 C CA . ILE A 1 237 ? -17.591 -20.466 -4.697 1 98.88 237 I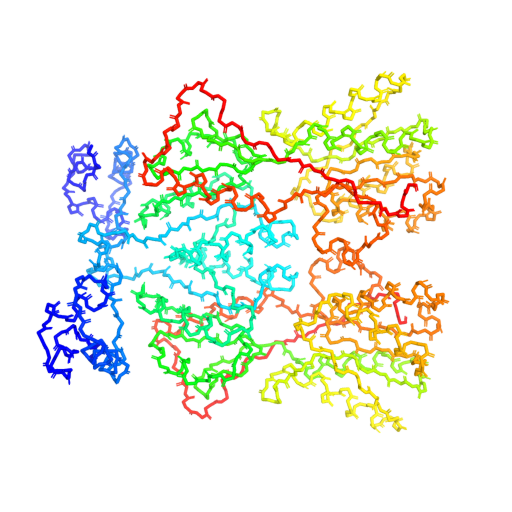LE A CA 1
ATOM 1850 C C . ILE A 1 237 ? -17.444 -19.038 -5.219 1 98.88 237 ILE A C 1
ATOM 1852 O O . ILE A 1 237 ? -16.659 -18.784 -6.135 1 98.88 237 ILE A O 1
ATOM 1856 N N . PHE A 1 238 ? -18.229 -18.143 -4.678 1 98.86 238 PHE A N 1
ATOM 1857 C CA . PHE A 1 238 ? -18.036 -16.703 -4.809 1 98.86 238 PHE A CA 1
ATOM 1858 C C . PHE A 1 238 ? -17.328 -16.137 -3.584 1 98.86 238 PHE A C 1
ATOM 1860 O O . PHE A 1 238 ? -17.867 -16.178 -2.476 1 98.86 238 PHE A O 1
ATOM 1867 N N . CYS A 1 239 ? -16.125 -15.668 -3.777 1 98.67 239 CYS A N 1
ATOM 1868 C CA . CYS A 1 239 ? -15.421 -14.986 -2.697 1 98.67 239 CYS A CA 1
ATOM 1869 C C . CYS A 1 239 ? -15.62 -13.478 -2.783 1 98.67 239 CYS A C 1
ATOM 1871 O O . CYS A 1 239 ? -15.455 -12.885 -3.851 1 98.67 239 CYS A O 1
ATOM 1873 N N . SER A 1 240 ? -15.825 -12.854 -1.699 1 96.53 240 SER A N 1
ATOM 1874 C CA . SER A 1 240 ? -16.128 -11.427 -1.683 1 96.53 240 SER A CA 1
ATOM 1875 C C . SER A 1 240 ? -14.875 -10.593 -1.927 1 96.53 240 SER A C 1
ATOM 1877 O O . SER A 1 240 ? -14.949 -9.366 -2.027 1 96.53 240 SER A O 1
ATOM 1879 N N . ASP A 1 241 ? -13.681 -11.196 -2.013 1 96.61 241 ASP A N 1
ATOM 1880 C CA . ASP A 1 241 ? -12.434 -10.524 -2.366 1 96.61 241 ASP A CA 1
ATOM 1881 C C . ASP A 1 241 ? -11.443 -11.5 -2.995 1 96.61 241 ASP A C 1
ATOM 1883 O O . ASP A 1 241 ? -11.521 -12.708 -2.764 1 96.61 241 ASP A O 1
ATOM 1887 N N . ASP A 1 242 ? -10.516 -10.985 -3.656 1 98.2 242 ASP A N 1
ATOM 1888 C CA . ASP A 1 242 ? -9.614 -11.8 -4.464 1 98.2 242 ASP A CA 1
ATOM 1889 C C . ASP A 1 242 ? -8.578 -12.503 -3.591 1 98.2 242 ASP A C 1
ATOM 1891 O O . ASP A 1 242 ? -8.079 -13.572 -3.95 1 98.2 242 ASP A O 1
ATOM 1895 N N . LEU A 1 243 ? -8.256 -11.944 -2.472 1 96.8 243 LEU A N 1
ATOM 1896 C CA . LEU A 1 243 ? -7.268 -12.588 -1.613 1 96.8 243 LEU A CA 1
ATOM 1897 C C . LEU A 1 243 ? -7.819 -13.883 -1.026 1 96.8 243 LEU A C 1
ATOM 1899 O O . LEU A 1 243 ? -7.108 -14.887 -0.949 1 96.8 243 LEU A O 1
ATOM 1903 N N . THR A 1 244 ? -9.061 -13.831 -0.619 1 97.18 244 THR A N 1
ATOM 1904 C CA . THR A 1 244 ? -9.71 -15.062 -0.181 1 97.18 244 THR A CA 1
ATOM 1905 C C . THR A 1 244 ? -9.788 -16.069 -1.325 1 97.18 244 THR A C 1
ATOM 1907 O O . THR A 1 244 ? -9.568 -17.265 -1.123 1 97.18 244 THR A O 1
ATOM 1910 N N . ALA A 1 245 ? -10.078 -15.571 -2.519 1 98.56 245 ALA A N 1
ATOM 1911 C CA . ALA A 1 245 ? -10.127 -16.45 -3.685 1 98.56 245 ALA A CA 1
ATOM 1912 C C . ALA A 1 245 ? -8.776 -17.119 -3.925 1 98.56 245 ALA A C 1
ATOM 1914 O O . ALA A 1 245 ? -8.715 -18.304 -4.261 1 98.56 245 ALA A O 1
ATOM 1915 N N . MET A 1 246 ? -7.727 -16.402 -3.732 1 98.14 246 MET A N 1
ATOM 1916 C CA . MET A 1 246 ? -6.39 -16.966 -3.892 1 98.14 246 MET A CA 1
ATOM 1917 C C . MET A 1 246 ? -6.133 -18.058 -2.859 1 98.14 246 MET A C 1
ATOM 1919 O O . MET A 1 246 ? -5.507 -19.074 -3.166 1 98.14 246 MET A O 1
ATOM 1923 N N . LEU A 1 247 ? -6.581 -17.85 -1.672 1 97.9 247 LEU A N 1
ATOM 1924 C CA . LEU A 1 247 ? -6.437 -18.872 -0.641 1 97.9 247 LEU A CA 1
ATOM 1925 C C . LEU A 1 247 ? -7.218 -20.129 -1.01 1 97.9 247 LEU A C 1
ATOM 1927 O O . LEU A 1 247 ? -6.756 -21.246 -0.768 1 97.9 247 LEU A O 1
ATOM 1931 N N . VAL A 1 248 ? -8.376 -19.901 -1.594 1 98.67 248 VAL A N 1
ATOM 1932 C CA . VAL A 1 248 ? -9.174 -21.035 -2.049 1 98.67 248 VAL A CA 1
ATOM 1933 C C . VAL A 1 248 ? -8.422 -21.792 -3.14 1 98.67 248 VAL A C 1
ATOM 1935 O O . VAL A 1 248 ? -8.352 -23.023 -3.116 1 98.67 248 VAL A O 1
ATOM 1938 N N . MET A 1 249 ? -7.836 -21.078 -4.076 1 98.35 249 MET A N 1
ATOM 1939 C CA . MET A 1 249 ? -7.08 -21.703 -5.157 1 98.35 249 MET A CA 1
ATOM 1940 C C . MET A 1 249 ? -5.925 -22.532 -4.604 1 98.35 249 MET A C 1
ATOM 1942 O O . MET A 1 249 ? -5.714 -23.67 -5.026 1 98.35 249 MET A O 1
ATOM 1946 N N . ASN A 1 250 ? -5.202 -21.958 -3.7 1 97.21 250 ASN A N 1
ATOM 1947 C CA . ASN A 1 250 ? -4.072 -22.659 -3.101 1 97.21 250 ASN A CA 1
ATOM 1948 C C . ASN A 1 250 ? -4.52 -23.916 -2.361 1 97.21 250 ASN A C 1
ATOM 1950 O O . ASN A 1 250 ? -3.902 -24.974 -2.493 1 97.21 250 ASN A O 1
ATOM 1954 N N . THR A 1 251 ? -5.553 -23.768 -1.577 1 98.01 251 THR A N 1
ATOM 1955 C CA . THR A 1 251 ? -6.058 -24.881 -0.781 1 98.01 251 THR A CA 1
ATOM 1956 C C . THR A 1 251 ? -6.593 -25.991 -1.681 1 98.01 251 THR A C 1
ATOM 1958 O O . THR A 1 251 ? -6.372 -27.174 -1.415 1 98.01 251 THR A O 1
ATOM 1961 N N . ALA A 1 252 ? -7.323 -25.618 -2.72 1 98.25 252 ALA A N 1
ATOM 1962 C CA . ALA A 1 252 ? -7.824 -26.588 -3.692 1 98.25 252 ALA A CA 1
ATOM 1963 C C . ALA A 1 252 ? -6.679 -27.384 -4.312 1 98.25 252 ALA A C 1
ATOM 1965 O O . ALA A 1 252 ? -6.759 -28.609 -4.429 1 98.25 252 ALA A O 1
ATOM 1966 N N . SER A 1 253 ? -5.665 -26.647 -4.698 1 96.24 253 SER A N 1
ATOM 1967 C CA . SER A 1 253 ? -4.493 -27.292 -5.282 1 96.24 253 SER A CA 1
ATOM 1968 C C . SER A 1 253 ? -3.888 -28.313 -4.324 1 96.24 253 SER A C 1
ATOM 1970 O O . SER A 1 253 ? -3.536 -29.422 -4.732 1 96.24 253 SER A O 1
ATOM 1972 N N . GLU A 1 254 ? -3.793 -27.985 -3.086 1 95.94 254 GLU A N 1
ATOM 1973 C CA . GLU A 1 254 ? -3.242 -28.867 -2.062 1 95.94 254 GLU A CA 1
ATOM 1974 C C . GLU A 1 254 ? -4.085 -30.131 -1.91 1 95.94 254 GLU A C 1
ATOM 1976 O O . GLU A 1 254 ? -3.558 -31.201 -1.6 1 95.94 254 GLU A O 1
ATOM 1981 N N . LEU A 1 255 ? -5.357 -29.986 -2.155 1 97.75 255 LEU A N 1
ATOM 1982 C CA . LEU A 1 255 ? -6.291 -31.08 -1.912 1 97.75 255 LEU A CA 1
ATOM 1983 C C . LEU A 1 255 ? -6.545 -31.872 -3.19 1 97.75 255 LEU A C 1
ATOM 1985 O O . LEU A 1 255 ? -7.302 -32.845 -3.182 1 97.75 255 LEU A O 1
ATOM 1989 N N . GLY A 1 256 ? -5.996 -31.402 -4.281 1 97.26 256 GLY A N 1
ATOM 1990 C CA . GLY A 1 256 ? -6.192 -32.078 -5.554 1 97.26 256 GLY A CA 1
ATOM 1991 C C . GLY A 1 256 ? -7.528 -31.76 -6.199 1 97.26 256 GLY A C 1
ATOM 1992 O O . GLY A 1 256 ? -8.024 -32.531 -7.023 1 97.26 256 GLY A O 1
ATOM 1993 N N . VAL A 1 257 ? -8.169 -30.679 -5.782 1 98.14 257 VAL A N 1
ATOM 1994 C CA . VAL A 1 257 ? -9.407 -30.193 -6.383 1 98.14 257 VAL A CA 1
ATOM 1995 C C . VAL A 1 257 ? -9.084 -29.309 -7.585 1 98.14 257 VAL A C 1
ATOM 1997 O O . VAL A 1 257 ? -8.386 -28.301 -7.453 1 98.14 257 VAL A O 1
ATOM 2000 N N . THR A 1 258 ? -9.595 -29.636 -8.718 1 97.57 258 THR A N 1
ATOM 2001 C CA . THR A 1 258 ? -9.248 -28.914 -9.937 1 97.57 258 THR A CA 1
ATOM 2002 C C . THR A 1 258 ? -10.221 -27.763 -10.18 1 97.57 258 THR A C 1
ATOM 2004 O O . THR A 1 258 ? -11.434 -27.928 -10.037 1 97.57 258 THR A O 1
ATOM 2007 N N . ILE A 1 259 ? -9.729 -26.689 -10.514 1 98.02 259 ILE A N 1
ATOM 2008 C CA . ILE A 1 259 ? -10.497 -25.521 -10.931 1 98.02 259 ILE A CA 1
ATOM 2009 C C . ILE A 1 259 ? -10.297 -25.279 -12.425 1 98.02 259 ILE A C 1
ATOM 2011 O O . ILE A 1 259 ? -9.166 -25.124 -12.89 1 98.02 259 ILE A O 1
ATOM 2015 N N . PRO A 1 260 ? -11.326 -25.267 -13.156 1 97.54 260 PRO A N 1
ATOM 2016 C CA . PRO A 1 260 ? -12.735 -25.091 -12.798 1 97.54 260 PRO A CA 1
ATOM 2017 C C . PRO A 1 260 ? -13.513 -26.405 -12.796 1 97.54 260 PRO A C 1
ATOM 2019 O O . PRO A 1 260 ? -14.723 -26.411 -12.558 1 97.54 260 PRO A O 1
ATOM 2022 N N . ASP A 1 261 ? -12.942 -27.491 -13.078 1 97.45 261 ASP A N 1
ATOM 2023 C CA . ASP A 1 261 ? -13.673 -28.713 -13.397 1 97.45 261 ASP A CA 1
ATOM 2024 C C . ASP A 1 261 ? -14.421 -29.241 -12.175 1 97.45 261 ASP A C 1
ATOM 2026 O O . ASP A 1 261 ? -15.578 -29.652 -12.278 1 97.45 261 ASP A O 1
ATOM 2030 N N . ASP A 1 262 ? -13.751 -29.252 -11.023 1 97.54 262 ASP A N 1
ATOM 2031 C CA . ASP A 1 262 ? -14.378 -29.726 -9.793 1 97.54 262 ASP A CA 1
ATOM 2032 C C . ASP A 1 262 ? -15.04 -28.577 -9.036 1 97.54 262 ASP A C 1
ATOM 2034 O O . ASP A 1 262 ? -16.003 -28.788 -8.295 1 97.54 262 ASP A O 1
ATOM 2038 N N . LEU A 1 263 ? -14.426 -27.386 -9.173 1 98.43 263 LEU A N 1
ATOM 2039 C CA . LEU A 1 263 ? -14.85 -26.21 -8.42 1 98.43 263 LEU A CA 1
ATOM 2040 C C . LEU A 1 263 ? -14.715 -24.947 -9.264 1 98.43 263 LEU A C 1
ATOM 2042 O O . LEU A 1 263 ? -13.63 -24.641 -9.762 1 98.43 263 LEU A O 1
ATOM 2046 N N . LYS A 1 264 ? -15.774 -24.287 -9.471 1 98.67 264 LYS A N 1
ATOM 2047 C CA . LYS A 1 264 ? -15.736 -22.972 -10.105 1 98.67 264 LYS A CA 1
ATOM 2048 C C . LYS A 1 264 ? -15.542 -21.868 -9.069 1 98.67 264 LYS A C 1
ATOM 2050 O O . LYS A 1 264 ? -16.011 -21.984 -7.935 1 98.67 264 LYS A O 1
ATOM 2055 N N . LEU A 1 265 ? -14.829 -20.842 -9.439 1 98.86 265 LEU A N 1
ATOM 2056 C CA . LEU A 1 265 ? -14.422 -19.833 -8.467 1 98.86 265 LEU A CA 1
ATOM 2057 C C . LEU A 1 265 ? -14.478 -18.436 -9.077 1 98.86 265 LEU A C 1
ATOM 2059 O O . LEU A 1 265 ? -13.991 -18.22 -10.189 1 98.86 265 LEU A O 1
ATOM 2063 N N . VAL A 1 266 ? -15.107 -17.494 -8.433 1 98.9 266 VAL A N 1
ATOM 2064 C CA . VAL A 1 266 ? -15.106 -16.086 -8.815 1 98.9 266 VAL A CA 1
ATOM 2065 C C . VAL A 1 266 ? -14.647 -15.231 -7.636 1 98.9 266 VAL A C 1
ATOM 2067 O O . VAL A 1 266 ? -15.08 -15.444 -6.501 1 98.9 266 VAL A O 1
ATOM 2070 N N . GLY A 1 267 ? -13.729 -14.338 -7.888 1 98.83 267 GLY A N 1
ATOM 2071 C CA . GLY A 1 267 ? -13.283 -13.378 -6.891 1 98.83 267 GLY A CA 1
ATOM 2072 C C . GLY A 1 267 ? -13.9 -12.003 -7.069 1 98.83 267 GLY A C 1
ATOM 2073 O O . GLY A 1 267 ? -14.849 -11.838 -7.838 1 98.83 267 GLY A O 1
ATOM 2074 N N . TYR A 1 268 ? -13.361 -11.012 -6.295 1 98.75 268 TYR A N 1
ATOM 2075 C CA . TYR A 1 268 ? -13.883 -9.65 -6.301 1 98.75 268 TYR A CA 1
ATOM 2076 C C . TYR A 1 268 ? -12.782 -8.643 -5.988 1 98.75 268 TYR A C 1
ATOM 2078 O O . TYR A 1 268 ? -11.943 -8.881 -5.116 1 98.75 268 TYR A O 1
ATOM 2086 N N . ASP A 1 269 ? -12.809 -7.438 -6.628 1 98.31 269 ASP A N 1
ATOM 2087 C CA . ASP A 1 269 ? -11.932 -6.274 -6.536 1 98.31 269 ASP A CA 1
ATOM 2088 C C . ASP A 1 269 ? -11.215 -6.021 -7.86 1 98.31 269 ASP A C 1
ATOM 2090 O O . ASP A 1 269 ? -11.18 -4.888 -8.346 1 98.31 269 ASP A O 1
ATOM 2094 N N . GLY A 1 270 ? -10.592 -7.135 -8.392 1 98.52 270 GLY A N 1
ATOM 2095 C CA . GLY A 1 270 ? -9.996 -7.049 -9.716 1 98.52 270 GLY A CA 1
ATOM 2096 C C . GLY A 1 270 ? -8.947 -5.959 -9.829 1 98.52 270 GLY A C 1
ATOM 2097 O O . GLY A 1 270 ? -8.929 -5.206 -10.804 1 98.52 270 GLY A O 1
ATOM 2098 N N . THR A 1 271 ? -8.092 -5.884 -8.824 1 98.14 271 THR A N 1
ATOM 2099 C CA . THR A 1 271 ? -7.03 -4.885 -8.829 1 98.14 271 THR A CA 1
ATOM 2100 C C . THR A 1 271 ? -6.092 -5.099 -10.014 1 98.14 271 THR A C 1
ATOM 2102 O O . THR A 1 271 ? -6.107 -6.16 -10.641 1 98.14 271 THR A O 1
ATOM 2105 N N . ASP A 1 272 ? -5.269 -4.087 -10.289 1 96.58 272 ASP A N 1
ATOM 2106 C CA . ASP A 1 272 ? -4.227 -4.232 -11.301 1 96.58 272 ASP A CA 1
ATOM 2107 C C . ASP A 1 272 ? -3.294 -5.393 -10.967 1 96.58 272 ASP A C 1
ATOM 2109 O O . ASP A 1 272 ? -2.837 -6.107 -11.862 1 96.58 272 ASP A O 1
ATOM 2113 N N . PHE A 1 273 ? -3.068 -5.567 -9.701 1 96.99 273 PHE A N 1
ATOM 2114 C CA . PHE A 1 273 ? -2.231 -6.676 -9.258 1 96.99 273 PHE A CA 1
ATOM 2115 C C . PHE A 1 273 ? -2.833 -8.011 -9.68 1 96.99 273 PHE A C 1
ATOM 2117 O O . PHE A 1 273 ? -2.149 -8.848 -10.271 1 96.99 273 PHE A O 1
ATOM 2124 N N . ILE A 1 274 ? -4.086 -8.184 -9.39 1 98.26 274 ILE A N 1
ATOM 2125 C CA . ILE A 1 274 ? -4.769 -9.44 -9.681 1 98.26 274 ILE A CA 1
ATOM 2126 C C . ILE A 1 274 ? -4.78 -9.686 -11.188 1 98.26 274 ILE A C 1
ATOM 2128 O O . ILE A 1 274 ? -4.454 -10.783 -11.646 1 98.26 274 ILE A O 1
ATOM 2132 N N . GLN A 1 275 ? -5.076 -8.689 -11.929 1 97.26 275 GLN A N 1
ATOM 2133 C CA . GLN A 1 275 ? -5.172 -8.82 -13.379 1 97.26 275 GLN A CA 1
ATOM 2134 C C . GLN A 1 275 ? -3.815 -9.152 -13.992 1 97.26 275 GLN A C 1
ATOM 2136 O O . GLN A 1 275 ? -3.739 -9.856 -15.001 1 97.26 275 GLN A O 1
ATOM 2141 N N . SER A 1 276 ? -2.794 -8.717 -13.337 1 95.43 276 SER A N 1
ATOM 2142 C CA . SER A 1 276 ? -1.453 -8.862 -13.895 1 95.43 276 SER A CA 1
ATOM 2143 C C . SER A 1 276 ? -0.797 -10.156 -13.427 1 95.43 276 SER A C 1
ATOM 2145 O O . SER A 1 276 ? -0.107 -10.823 -14.201 1 95.43 276 SER A O 1
ATOM 2147 N N . TYR A 1 277 ? -1.055 -10.547 -12.195 1 96.98 277 TYR A N 1
ATOM 2148 C CA . TYR A 1 277 ? -0.224 -11.59 -11.603 1 96.98 277 TYR A CA 1
ATOM 2149 C C . TYR A 1 277 ? -1.042 -12.844 -11.321 1 96.98 277 TYR A C 1
ATOM 2151 O O . TYR A 1 277 ? -0.482 -13.918 -11.086 1 96.98 277 TYR A O 1
ATOM 2159 N N . VAL A 1 278 ? -2.345 -12.699 -11.328 1 97.67 278 VAL A N 1
ATOM 2160 C CA . VAL A 1 278 ? -3.242 -13.839 -11.165 1 97.67 278 VAL A CA 1
ATOM 2161 C C . VAL A 1 278 ? -4.31 -13.817 -12.256 1 97.67 278 VAL A C 1
ATOM 2163 O O . VAL A 1 278 ? -5.506 -13.883 -11.963 1 97.67 278 VAL A O 1
ATOM 2166 N N . PRO A 1 279 ? -3.9 -13.774 -13.451 1 96.67 279 PRO A N 1
ATOM 2167 C CA . PRO A 1 279 ? -4.847 -13.574 -14.551 1 96.67 279 PRO A CA 1
ATOM 2168 C C . PRO A 1 279 ? -5.805 -14.75 -14.726 1 96.67 279 PRO A C 1
ATOM 2170 O O . PRO A 1 279 ? -6.828 -14.622 -15.404 1 96.67 279 PRO A O 1
ATOM 2173 N N . GLN A 1 280 ? -5.512 -15.869 -14.187 1 97.25 280 GLN A N 1
ATOM 2174 C CA . GLN A 1 280 ? -6.374 -17.039 -14.323 1 97.25 280 GLN A CA 1
ATOM 2175 C C . GLN A 1 280 ? -7.637 -16.893 -13.48 1 97.25 280 GLN A C 1
ATOM 2177 O O . GLN A 1 280 ? -8.614 -17.616 -13.686 1 97.25 280 GLN A O 1
ATOM 2182 N N . LEU A 1 281 ? -7.632 -16.011 -12.506 1 98.66 281 LEU A N 1
ATOM 2183 C CA . LEU A 1 281 ? -8.774 -15.832 -11.616 1 98.66 281 LEU A CA 1
ATOM 2184 C C . LEU A 1 281 ? -9.854 -14.984 -12.281 1 98.66 281 LEU A C 1
ATOM 2186 O O . LEU A 1 281 ? -9.595 -13.849 -12.688 1 98.66 281 LEU A O 1
ATOM 2190 N N . THR A 1 282 ? -11.052 -15.525 -12.461 1 98.85 282 THR A N 1
ATOM 2191 C CA . THR A 1 282 ? -12.218 -14.727 -12.823 1 98.85 282 THR A CA 1
ATOM 2192 C C . THR A 1 282 ? -12.635 -13.823 -11.667 1 98.85 282 THR A C 1
ATOM 2194 O O . THR A 1 282 ? -12.781 -14.284 -10.533 1 98.85 282 THR A O 1
ATOM 2197 N N . THR A 1 283 ? -12.769 -12.558 -11.917 1 98.91 283 THR A N 1
ATOM 2198 C CA . THR A 1 283 ? -13.022 -11.642 -10.81 1 98.91 283 THR A CA 1
ATOM 2199 C C . THR A 1 283 ? -13.856 -10.451 -11.274 1 98.91 283 THR A C 1
ATOM 2201 O O . THR A 1 283 ? -13.914 -10.155 -12.469 1 98.91 283 THR A O 1
ATOM 2204 N N . ILE A 1 284 ? -14.608 -9.866 -10.355 1 98.94 284 ILE A N 1
ATOM 2205 C CA . ILE A 1 284 ? -15.273 -8.587 -10.577 1 98.94 284 ILE A CA 1
ATOM 2206 C C . ILE A 1 284 ? -14.292 -7.444 -10.324 1 98.94 284 ILE A C 1
ATOM 2208 O O . ILE A 1 284 ? -13.682 -7.367 -9.256 1 98.94 284 ILE A O 1
ATOM 2212 N N . ALA A 1 285 ? -14.138 -6.632 -11.268 1 98.87 285 ALA A N 1
ATOM 2213 C CA . ALA A 1 285 ? -13.204 -5.516 -11.149 1 98.87 285 ALA A CA 1
ATOM 2214 C C . ALA A 1 285 ? -13.931 -4.228 -10.773 1 98.87 285 ALA A C 1
ATOM 2216 O O . ALA A 1 285 ? -14.915 -3.853 -11.416 1 98.87 285 ALA A O 1
ATOM 2217 N N . GLN A 1 286 ? -13.525 -3.627 -9.728 1 98.75 286 GLN A N 1
ATOM 2218 C CA . GLN A 1 286 ? -13.968 -2.286 -9.364 1 98.75 286 GLN A CA 1
ATOM 2219 C C . GLN A 1 286 ? -13.17 -1.221 -10.112 1 98.75 286 GLN A C 1
ATOM 2221 O O . GLN A 1 286 ? -11.999 -1.43 -10.437 1 98.75 286 GLN A O 1
ATOM 2226 N N . PRO A 1 287 ? -13.728 -0.103 -10.458 1 98.68 287 PRO A N 1
ATOM 2227 C CA . PRO A 1 287 ? -13.004 0.981 -11.125 1 98.68 287 PRO A CA 1
ATOM 2228 C C . PRO A 1 287 ? -12.211 1.848 -10.15 1 98.68 287 PRO A C 1
ATOM 2230 O O . PRO A 1 287 ? -12.554 3.014 -9.937 1 98.68 287 PRO A O 1
ATOM 2233 N N . ILE A 1 288 ? -11.125 1.386 -9.665 1 98.55 288 ILE A N 1
ATOM 2234 C CA . ILE A 1 288 ? -10.42 1.94 -8.514 1 98.55 288 ILE A CA 1
ATOM 2235 C C . ILE A 1 288 ? -9.919 3.345 -8.841 1 98.55 288 ILE A C 1
ATOM 2237 O O . ILE A 1 288 ? -10.01 4.252 -8.011 1 98.55 288 ILE A O 1
ATOM 2241 N N . LYS A 1 289 ? -9.362 3.545 -10.018 1 98.21 289 LYS A N 1
ATOM 2242 C CA . LYS A 1 289 ? -8.89 4.87 -10.409 1 98.21 289 LYS A CA 1
ATOM 2243 C C . LYS A 1 289 ? -10.035 5.878 -10.428 1 98.21 289 LYS A C 1
ATOM 2245 O O . LYS A 1 289 ? -9.898 6.991 -9.916 1 98.21 289 LYS A O 1
ATOM 2250 N N . ASP A 1 290 ? -11.162 5.49 -11.035 1 98.75 290 ASP A N 1
ATOM 2251 C CA . ASP A 1 290 ? -12.33 6.363 -11.094 1 98.75 290 ASP A CA 1
ATOM 2252 C C . ASP A 1 290 ? -12.898 6.616 -9.7 1 98.75 290 ASP A C 1
ATOM 2254 O O . ASP A 1 290 ? -13.4 7.706 -9.416 1 98.75 290 ASP A O 1
ATOM 2258 N N . LEU A 1 291 ? -12.885 5.597 -8.893 1 98.81 291 LEU A N 1
ATOM 2259 C CA . LEU A 1 291 ? -13.309 5.76 -7.506 1 98.81 291 LEU A CA 1
ATOM 2260 C C . LEU A 1 291 ? -12.453 6.804 -6.796 1 98.81 291 LEU A C 1
ATOM 2262 O O . LEU A 1 291 ? -12.98 7.674 -6.099 1 98.81 291 LEU A O 1
ATOM 2266 N N . ALA A 1 292 ? -11.17 6.711 -6.988 1 98.79 292 ALA A N 1
ATOM 2267 C CA . ALA A 1 292 ? -10.263 7.678 -6.376 1 98.79 292 ALA A CA 1
ATOM 2268 C C . ALA A 1 292 ? -10.549 9.091 -6.874 1 98.79 292 ALA A C 1
ATOM 2270 O O . ALA A 1 292 ? -10.603 10.036 -6.084 1 98.79 292 ALA A O 1
ATOM 2271 N N . ASP A 1 293 ? -10.727 9.212 -8.172 1 98.65 293 ASP A N 1
ATOM 2272 C CA . ASP A 1 293 ? -11.053 10.505 -8.766 1 98.65 293 ASP A CA 1
ATOM 2273 C C . ASP A 1 293 ? -12.319 11.091 -8.145 1 98.65 293 ASP A C 1
ATOM 2275 O O . ASP A 1 293 ? -12.349 12.267 -7.775 1 98.65 293 ASP A O 1
ATOM 2279 N N . LEU A 1 294 ? -13.321 10.279 -8.038 1 98.56 294 LEU A N 1
ATOM 2280 C CA . LEU A 1 294 ? -14.61 10.736 -7.529 1 98.56 294 LEU A CA 1
ATOM 2281 C C . LEU A 1 294 ? -14.514 11.09 -6.049 1 98.56 294 LEU A C 1
ATOM 2283 O O . LEU A 1 294 ? -15.09 12.087 -5.606 1 98.56 294 LEU A O 1
ATOM 2287 N N . LEU A 1 295 ? -13.811 10.307 -5.275 1 98.65 295 LEU A N 1
ATOM 2288 C CA . LEU A 1 295 ? -13.605 10.585 -3.858 1 98.65 295 LEU A CA 1
ATOM 2289 C C . LEU A 1 295 ? -12.968 11.957 -3.661 1 98.65 295 LEU A C 1
ATOM 2291 O O . LEU A 1 295 ? -13.441 12.755 -2.848 1 98.65 295 LEU A O 1
ATOM 2295 N N . VAL A 1 296 ? -11.942 12.234 -4.421 1 98.56 296 VAL A N 1
ATOM 2296 C CA . VAL A 1 296 ? -11.229 13.501 -4.293 1 98.56 296 VAL A CA 1
ATOM 2297 C C . VAL A 1 296 ? -12.121 14.646 -4.767 1 98.56 296 VAL A C 1
ATOM 2299 O O . VAL A 1 296 ? -12.183 15.699 -4.127 1 98.56 296 VAL A O 1
ATOM 2302 N N . ASP A 1 297 ? -12.825 14.411 -5.873 1 97.54 297 ASP A N 1
ATOM 2303 C CA . ASP A 1 297 ? -13.696 15.443 -6.424 1 97.54 297 ASP A CA 1
ATOM 2304 C C . ASP A 1 297 ? -14.779 15.84 -5.423 1 97.54 297 ASP A C 1
ATOM 2306 O O . ASP A 1 297 ? -14.996 17.028 -5.174 1 97.54 297 ASP A O 1
ATOM 2310 N N . VAL A 1 298 ? -15.464 14.895 -4.867 1 96.83 298 VAL A N 1
ATOM 2311 C CA . VAL A 1 298 ? -16.531 15.156 -3.906 1 96.83 298 VAL A CA 1
ATOM 2312 C C . VAL A 1 298 ? -15.954 15.837 -2.667 1 96.83 298 VAL A C 1
ATOM 2314 O O . VAL A 1 298 ? -16.545 16.783 -2.14 1 96.83 298 VAL A O 1
ATOM 2317 N N . LEU A 1 299 ? -14.794 15.406 -2.18 1 97.64 299 LEU A N 1
ATOM 2318 C CA . LEU A 1 299 ? -14.15 15.994 -1.011 1 97.64 299 LEU A CA 1
ATOM 2319 C C . LEU A 1 299 ? -13.829 17.466 -1.251 1 97.64 299 LEU A C 1
ATOM 2321 O O . LEU A 1 299 ? -14.132 18.317 -0.411 1 97.64 299 LEU A O 1
ATOM 2325 N N . LEU A 1 300 ? -13.225 17.745 -2.38 1 96.81 300 LEU A N 1
ATOM 2326 C CA . LEU A 1 300 ? -12.79 19.107 -2.67 1 96.81 300 LEU A CA 1
ATOM 2327 C C . LEU A 1 300 ? -13.988 20.033 -2.851 1 96.81 300 LEU A C 1
ATOM 2329 O O . LEU A 1 300 ? -13.927 21.211 -2.492 1 96.81 300 LEU A O 1
ATOM 2333 N N . GLN A 1 301 ? -15.054 19.504 -3.401 1 95.88 301 GLN A N 1
ATOM 2334 C CA . GLN A 1 301 ? -16.275 20.293 -3.524 1 95.88 301 GLN A CA 1
ATOM 2335 C C . GLN A 1 301 ? -16.839 20.652 -2.152 1 95.88 301 GLN A C 1
ATOM 2337 O O . GLN A 1 301 ? -17.414 21.728 -1.974 1 95.88 301 GLN A O 1
ATOM 2342 N N . GLN A 1 302 ? -16.667 19.801 -1.19 1 94.44 302 GLN A N 1
ATOM 2343 C CA . GLN A 1 302 ? -17.105 20.107 0.168 1 94.44 302 GLN A CA 1
ATOM 2344 C C . GLN A 1 302 ? -16.162 21.102 0.839 1 94.44 302 GLN A C 1
ATOM 2346 O O . GLN A 1 302 ? -16.604 21.982 1.58 1 94.44 302 GLN A O 1
ATOM 2351 N N . ILE A 1 303 ? -14.9 20.921 0.584 1 93.56 303 ILE A N 1
ATOM 2352 C CA . ILE A 1 303 ? -13.903 21.814 1.163 1 93.56 303 ILE A CA 1
ATOM 2353 C C . ILE A 1 303 ? -14.137 23.239 0.666 1 93.56 303 ILE A C 1
ATOM 2355 O O . ILE A 1 303 ? -14.06 24.194 1.443 1 93.56 303 ILE A O 1
ATOM 2359 N N . ASP A 1 304 ? -14.466 23.356 -0.578 1 90.94 304 ASP A N 1
ATOM 2360 C CA . ASP A 1 304 ? -14.634 24.697 -1.129 1 90.94 304 ASP A CA 1
ATOM 2361 C C . ASP A 1 304 ? -16.086 25.158 -1.02 1 90.94 304 ASP A C 1
ATOM 2363 O O . ASP A 1 304 ? -16.451 26.208 -1.551 1 90.94 304 ASP A O 1
ATOM 2367 N N . HIS A 1 305 ? -16.99 24.359 -0.511 1 86.89 305 HIS A N 1
ATOM 2368 C CA . HIS A 1 305 ? -18.373 24.674 -0.172 1 86.89 305 HIS A CA 1
ATOM 2369 C C . HIS A 1 305 ? -19.236 24.781 -1.425 1 86.89 305 HIS A C 1
ATOM 2371 O O . HIS A 1 305 ? -20.251 25.482 -1.427 1 86.89 305 HIS A O 1
ATOM 2377 N N . SER A 1 306 ? -18.764 24.129 -2.412 1 84.28 306 SER A N 1
ATOM 2378 C CA . SER A 1 306 ? -19.577 24.096 -3.623 1 84.28 306 SER A CA 1
ATOM 2379 C C . SER A 1 306 ? -20.572 22.941 -3.59 1 84.28 306 SER A C 1
ATOM 2381 O O . SER A 1 306 ? -21.518 22.906 -4.379 1 84.28 306 SER A O 1
ATOM 2383 N N . LEU A 1 307 ? -20.294 22.021 -2.757 1 77.17 307 LEU A N 1
ATOM 2384 C CA . LEU A 1 307 ? -21.205 20.907 -2.517 1 77.17 307 LEU A CA 1
ATOM 2385 C C . LEU A 1 307 ? -21.62 20.85 -1.051 1 77.17 307 LEU A C 1
ATOM 2387 O O . LEU A 1 307 ? -20.766 20.815 -0.161 1 77.17 307 LEU A O 1
ATOM 2391 N N . GLU A 1 308 ? -22.888 21.014 -0.876 1 75.72 308 GLU A N 1
ATOM 2392 C CA . GLU A 1 308 ? -23.419 20.866 0.475 1 75.72 308 GLU A CA 1
ATOM 2393 C C . GLU A 1 308 ? -24.12 19.522 0.649 1 75.72 308 GLU A C 1
ATOM 2395 O O . GLU A 1 308 ? -24.885 19.098 -0.219 1 75.72 308 GLU A O 1
ATOM 2400 N N . VAL A 1 309 ? -23.604 18.903 1.6 1 71.14 309 VAL A N 1
ATOM 2401 C CA . VAL A 1 309 ? -24.25 17.634 1.919 1 71.14 309 VAL A CA 1
ATOM 2402 C C . VAL A 1 309 ? -25.628 17.894 2.525 1 71.14 309 VAL A C 1
ATOM 2404 O O . VAL A 1 309 ? -25.757 18.655 3.487 1 71.14 309 VAL A O 1
ATOM 2407 N N . LYS A 1 310 ? -26.571 17.466 1.676 1 67.35 310 LYS A N 1
ATOM 2408 C CA . LYS A 1 310 ? -27.935 17.658 2.158 1 67.35 310 LYS A CA 1
ATOM 2409 C C . LYS A 1 310 ? -28.346 16.538 3.109 1 67.35 310 LYS A C 1
ATOM 2411 O O . LYS A 1 310 ? -28.073 15.364 2.848 1 67.35 310 LYS A O 1
ATOM 2416 N N . LYS A 1 311 ? -28.849 17.138 4.076 1 67.34 311 LYS A N 1
ATOM 2417 C CA . LYS A 1 311 ? -29.426 16.209 5.043 1 67.34 311 LYS A CA 1
ATOM 2418 C C . LYS A 1 311 ? -30.548 15.388 4.415 1 67.34 311 LYS A C 1
ATOM 2420 O O . LYS A 1 311 ? -31.351 15.914 3.641 1 67.34 311 LYS A O 1
ATOM 2425 N N . ASP A 1 312 ? -30.544 14.096 4.549 1 62.24 312 ASP A N 1
ATOM 2426 C CA . ASP A 1 312 ? -31.589 13.175 4.114 1 62.24 312 ASP A CA 1
ATOM 2427 C C . ASP A 1 312 ? -31.478 12.885 2.619 1 62.24 312 ASP A C 1
ATOM 2429 O O . ASP A 1 312 ? -32.431 12.405 2.002 1 62.24 312 ASP A O 1
ATOM 2433 N N . ALA A 1 313 ? -30.532 13.505 2.017 1 69.08 313 ALA A N 1
ATOM 2434 C CA . ALA A 1 313 ? -30.339 13.179 0.606 1 69.08 313 ALA A CA 1
ATOM 2435 C C . ALA A 1 313 ? -29.521 11.901 0.445 1 69.08 313 ALA A C 1
ATOM 2437 O O . ALA A 1 313 ? -28.883 11.441 1.395 1 69.08 313 ALA A O 1
ATOM 2438 N N . ASP A 1 314 ? -29.873 11.31 -0.636 1 73.15 314 ASP A N 1
ATOM 2439 C CA . ASP A 1 314 ? -29.048 10.16 -0.993 1 73.15 314 ASP A CA 1
ATOM 2440 C C . ASP A 1 314 ? -27.63 10.594 -1.356 1 73.15 314 ASP A C 1
ATOM 2442 O O . ASP A 1 314 ? -27.4 11.144 -2.435 1 73.15 314 ASP A O 1
ATOM 2446 N N . ASN A 1 315 ? -26.768 10.528 -0.495 1 85.22 315 ASN A N 1
ATOM 2447 C CA . ASN A 1 315 ? -25.386 10.962 -0.671 1 85.22 315 ASN A CA 1
ATOM 2448 C C . ASN A 1 315 ? -24.482 9.803 -1.08 1 85.22 315 ASN A C 1
ATOM 2450 O O . ASN A 1 315 ? -23.294 9.791 -0.753 1 85.22 315 ASN A O 1
ATOM 2454 N N . ARG A 1 316 ? -25.204 8.954 -1.913 1 92.63 316 ARG A N 1
ATOM 2455 C CA . ARG A 1 316 ? -24.464 7.786 -2.379 1 92.63 316 ARG A CA 1
ATOM 2456 C C . ARG A 1 316 ? -24.067 7.938 -3.844 1 92.63 316 ARG A C 1
ATOM 2458 O O . ARG A 1 316 ? -24.906 8.259 -4.689 1 92.63 316 ARG A O 1
ATOM 2465 N N . TYR A 1 317 ? -22.807 7.788 -4.138 1 96.11 317 TYR A N 1
ATOM 2466 C CA . TYR A 1 317 ? -22.256 7.766 -5.489 1 96.11 317 TYR A CA 1
ATOM 2467 C C . TYR A 1 317 ? -21.805 6.361 -5.871 1 96.11 317 TYR A C 1
ATOM 2469 O O . TYR A 1 317 ? -20.932 5.784 -5.219 1 96.11 317 TYR A O 1
ATOM 2477 N N . ILE A 1 318 ? -22.424 5.817 -6.9 1 98.06 318 ILE A N 1
ATOM 2478 C CA . ILE A 1 318 ? -22.201 4.418 -7.251 1 98.06 318 ILE A CA 1
ATOM 2479 C C . ILE A 1 318 ? -21.59 4.328 -8.647 1 98.06 318 ILE A C 1
ATOM 2481 O O . ILE A 1 318 ? -22.122 4.898 -9.602 1 98.06 318 ILE A O 1
ATOM 2485 N N . LEU A 1 319 ? -20.444 3.7 -8.777 1 98.65 319 LEU A N 1
ATOM 2486 C CA . LEU A 1 319 ? -19.783 3.527 -10.066 1 98.65 319 LEU A CA 1
ATOM 2487 C C . LEU A 1 319 ? -19.962 2.103 -10.582 1 98.65 319 LEU A C 1
ATOM 2489 O O . LEU A 1 319 ? -20.095 1.165 -9.793 1 98.65 319 LEU A O 1
ATOM 2493 N N . PRO A 1 320 ? -19.912 1.9 -11.855 1 98.52 320 PRO A N 1
ATOM 2494 C CA . PRO A 1 320 ? -20.105 0.568 -12.433 1 98.52 320 PRO A CA 1
ATOM 2495 C C . PRO A 1 320 ? -18.89 -0.338 -12.247 1 98.52 320 PRO A C 1
ATOM 2497 O O . PRO A 1 320 ? -17.78 0.15 -12.021 1 98.52 320 PRO A O 1
ATOM 2500 N N . ILE A 1 321 ? -19.117 -1.628 -12.306 1 98.68 321 ILE A N 1
ATOM 2501 C CA . ILE A 1 321 ? -18.08 -2.65 -12.219 1 98.68 321 ILE A CA 1
ATOM 2502 C C . ILE A 1 321 ? -17.994 -3.412 -13.539 1 98.68 321 ILE A C 1
ATOM 2504 O O . ILE A 1 321 ? -18.764 -3.149 -14.466 1 98.68 321 ILE A O 1
ATOM 2508 N N . LYS A 1 322 ? -17 -4.189 -13.646 1 98.53 322 LYS A N 1
ATOM 2509 C CA . LYS A 1 322 ? -16.897 -5.062 -14.811 1 98.53 322 LYS A CA 1
ATOM 2510 C C . LYS A 1 322 ? -16.414 -6.454 -14.415 1 98.53 322 LYS A C 1
ATOM 2512 O O . LYS A 1 322 ? -15.75 -6.618 -13.389 1 98.53 322 LYS A O 1
ATOM 2517 N N . LEU A 1 323 ? -16.782 -7.406 -15.206 1 98.76 323 LEU A N 1
ATOM 2518 C CA . LEU A 1 323 ? -16.274 -8.765 -15.053 1 98.76 323 LEU A CA 1
ATOM 2519 C C . LEU A 1 323 ? -14.999 -8.963 -15.865 1 98.76 323 LEU A C 1
ATOM 2521 O O . LEU A 1 323 ? -14.952 -8.622 -17.049 1 98.76 323 LEU A O 1
ATOM 2525 N N . ILE A 1 324 ? -13.96 -9.428 -15.223 1 98.75 324 ILE A N 1
ATOM 2526 C CA . ILE A 1 324 ? -12.735 -9.847 -15.894 1 98.75 324 ILE A CA 1
ATOM 2527 C C . ILE A 1 324 ? -12.69 -11.371 -15.982 1 98.75 324 ILE A C 1
ATOM 2529 O O . ILE A 1 324 ? -12.531 -12.053 -14.967 1 98.75 324 ILE A O 1
ATOM 2533 N N . PRO A 1 325 ? -12.828 -11.876 -17.121 1 98.13 325 PRO A N 1
ATOM 2534 C CA . PRO A 1 325 ? -12.837 -13.335 -17.249 1 98.13 325 PRO A CA 1
ATOM 2535 C C . PRO A 1 325 ? -11.46 -13.955 -17.022 1 98.13 325 PRO A C 1
ATOM 2537 O O . PRO A 1 325 ? -10.446 -13.382 -17.427 1 98.13 325 PRO A O 1
ATOM 2540 N N . GLY A 1 326 ? -11.438 -15.047 -16.299 1 97.7 326 GLY A N 1
ATOM 2541 C CA . GLY A 1 326 ? -10.272 -15.904 -16.151 1 97.7 326 GLY A CA 1
ATOM 2542 C C . GLY A 1 326 ? -10.552 -17.355 -16.492 1 97.7 326 GLY A C 1
ATOM 2543 O O . GLY A 1 326 ? -11.382 -17.647 -17.355 1 97.7 326 GLY A O 1
ATOM 2544 N N . GLN A 1 327 ? -9.826 -18.241 -15.857 1 97.29 327 GLN A N 1
ATOM 2545 C CA . GLN A 1 327 ? -9.93 -19.656 -16.197 1 97.29 327 GLN A CA 1
ATOM 2546 C C . GLN A 1 327 ? -10.603 -20.443 -15.077 1 97.29 327 GLN A C 1
ATOM 2548 O O . GLN A 1 327 ? -10.652 -21.675 -15.118 1 97.29 327 GLN A O 1
ATOM 2553 N N . THR A 1 328 ? -11.14 -19.716 -14.165 1 98.47 328 THR A N 1
ATOM 2554 C CA . THR A 1 328 ? -11.619 -20.416 -12.979 1 98.47 328 THR A CA 1
ATOM 2555 C C . THR A 1 328 ? -13.109 -20.726 -13.098 1 98.47 328 THR A C 1
ATOM 2557 O O . THR A 1 328 ? -13.717 -21.246 -12.16 1 98.47 328 THR A O 1
ATOM 2560 N N . VAL A 1 329 ? -13.784 -20.361 -14.255 1 97.67 329 VAL A N 1
ATOM 2561 C CA . VAL A 1 329 ? -15.189 -20.692 -14.466 1 97.67 329 VAL A CA 1
ATOM 2562 C C . VAL A 1 329 ? -15.38 -21.273 -15.865 1 97.67 329 VAL A C 1
ATOM 2564 O O . VAL A 1 329 ? -14.563 -21.037 -16.758 1 97.67 329 VAL A O 1
ATOM 2567 N N . MET B 1 1 ? -18.581 29.065 15.988 1 54.15 1 MET B N 1
ATOM 2568 C CA . MET B 1 1 ? -17.247 29.51 16.381 1 54.15 1 MET B CA 1
ATOM 2569 C C . MET B 1 1 ? -16.445 28.36 16.982 1 54.15 1 MET B C 1
ATOM 2571 O O . MET B 1 1 ? -17.01 27.472 17.623 1 54.15 1 MET B O 1
ATOM 2575 N N . ARG B 1 2 ? -15.147 28.171 16.439 1 70.07 2 ARG B N 1
ATOM 2576 C CA . ARG B 1 2 ? -14.316 27.113 17.004 1 70.07 2 ARG B CA 1
ATOM 2577 C C . ARG B 1 2 ? -13.9 27.447 18.433 1 70.07 2 ARG B C 1
ATOM 2579 O O . ARG B 1 2 ? -13.584 28.599 18.739 1 70.07 2 ARG B O 1
ATOM 2586 N N . ALA B 1 3 ? -14.138 26.517 19.374 1 82.05 3 ALA B N 1
ATOM 2587 C CA . ALA B 1 3 ? -13.783 26.693 20.78 1 82.05 3 ALA B CA 1
ATOM 2588 C C . ALA B 1 3 ? -12.301 27.019 20.936 1 82.05 3 ALA B C 1
ATOM 2590 O O . ALA B 1 3 ? -11.466 26.522 20.175 1 82.05 3 ALA B O 1
ATOM 2591 N N . LYS B 1 4 ? -12.027 27.976 21.79 1 87.23 4 LYS B N 1
ATOM 2592 C CA . LYS B 1 4 ? -10.655 28.359 22.111 1 87.23 4 LYS B CA 1
ATOM 2593 C C . LYS B 1 4 ? -10.232 27.801 23.467 1 87.23 4 LYS B C 1
ATOM 2595 O O . LYS B 1 4 ? -11.065 27.305 24.228 1 87.23 4 LYS B O 1
ATOM 2600 N N . LEU B 1 5 ? -8.953 27.895 23.618 1 89.33 5 LEU B N 1
ATOM 2601 C CA . LEU B 1 5 ? -8.384 27.401 24.867 1 89.33 5 LEU B CA 1
ATOM 2602 C C . LEU B 1 5 ? -9.066 28.047 26.068 1 89.33 5 LEU B C 1
ATOM 2604 O O . LEU B 1 5 ? -9.31 27.384 27.079 1 89.33 5 LEU B O 1
ATOM 2608 N N . GLN B 1 6 ? -9.465 29.236 25.92 1 92.08 6 GLN B N 1
ATOM 2609 C CA . GLN B 1 6 ? -10.103 29.983 26.998 1 92.08 6 GLN B CA 1
ATOM 2610 C C . GLN B 1 6 ? -11.5 29.442 27.291 1 92.08 6 GLN B C 1
ATOM 2612 O O . GLN B 1 6 ? -11.945 29.445 28.44 1 92.08 6 GLN B O 1
ATOM 2617 N N . ASP B 1 7 ? -12.143 28.972 26.251 1 93.99 7 ASP B N 1
ATOM 2618 C CA . ASP B 1 7 ? -13.473 28.396 26.422 1 93.99 7 ASP B CA 1
ATOM 2619 C C . ASP B 1 7 ? -13.411 27.101 27.228 1 93.99 7 ASP B C 1
ATOM 2621 O O . ASP B 1 7 ? -14.27 26.849 28.075 1 93.99 7 ASP B O 1
ATOM 2625 N N . VAL B 1 8 ? -12.395 26.363 26.936 1 94.5 8 VAL B N 1
ATOM 2626 C CA . VAL B 1 8 ? -12.186 25.118 27.669 1 94.5 8 VAL B CA 1
ATOM 2627 C C . VAL B 1 8 ? -11.9 25.425 29.137 1 94.5 8 VAL B C 1
ATOM 2629 O O . VAL B 1 8 ? -12.441 24.771 30.032 1 94.5 8 VAL B O 1
ATOM 2632 N N . ALA B 1 9 ? -11.108 26.393 29.361 1 95 9 ALA B N 1
ATOM 2633 C CA . ALA B 1 9 ? -10.755 26.801 30.718 1 95 9 ALA B CA 1
ATOM 2634 C C . ALA B 1 9 ? -11.993 27.232 31.5 1 95 9 ALA B C 1
ATOM 2636 O O . ALA B 1 9 ? -12.177 26.833 32.652 1 95 9 ALA B O 1
ATOM 2637 N N . ALA B 1 10 ? -12.785 27.973 30.899 1 95.74 10 ALA B N 1
ATOM 2638 C CA . ALA B 1 10 ? -14.006 28.484 31.516 1 95.74 10 ALA B CA 1
ATOM 2639 C C . ALA B 1 10 ? -14.954 27.344 31.88 1 95.74 10 ALA B C 1
ATOM 2641 O O . ALA B 1 10 ? -15.5 27.312 32.985 1 95.74 10 ALA B O 1
ATOM 2642 N N . LEU B 1 11 ? -15.074 26.454 30.972 1 95.37 11 LEU B N 1
ATOM 2643 C CA . LEU B 1 11 ? -16.001 25.351 31.194 1 95.37 11 LEU B CA 1
ATOM 2644 C C . LEU B 1 11 ? -15.468 24.398 32.259 1 95.37 11 LEU B C 1
ATOM 2646 O O . LEU B 1 11 ? -16.238 23.855 33.054 1 95.37 11 LEU B O 1
ATOM 2650 N N . ALA B 1 12 ? -14.217 24.19 32.247 1 95.37 12 ALA B N 1
ATOM 2651 C CA . ALA B 1 12 ? -13.587 23.266 33.186 1 95.37 12 ALA B CA 1
ATOM 2652 C C . ALA B 1 12 ? -13.38 23.924 34.547 1 95.37 12 ALA B C 1
ATOM 2654 O O . ALA B 1 12 ? -13.122 23.241 35.541 1 95.37 12 ALA B O 1
ATOM 2655 N N . GLY B 1 13 ? -13.452 25.187 34.649 1 95.4 13 GLY B N 1
ATOM 2656 C CA . GLY B 1 13 ? -13.267 25.914 35.895 1 95.4 13 GLY B CA 1
ATOM 2657 C C . GLY B 1 13 ? -11.813 26.026 36.311 1 95.4 13 GLY B C 1
ATOM 2658 O O . GLY B 1 13 ? -11.493 25.939 37.498 1 95.4 13 GLY B O 1
ATOM 2659 N N . VAL B 1 14 ? -10.959 26.087 35.332 1 95.85 14 VAL B N 1
ATOM 2660 C CA . VAL B 1 14 ? -9.531 26.204 35.605 1 95.85 14 VAL B CA 1
ATOM 2661 C C . VAL B 1 14 ? -8.93 27.317 34.75 1 95.85 14 VAL B C 1
ATOM 2663 O O . VAL B 1 14 ? -9.632 27.942 33.951 1 95.85 14 VAL B O 1
ATOM 2666 N N . SER B 1 15 ? -7.697 27.674 34.997 1 93.7 15 SER B N 1
ATOM 2667 C CA . SER B 1 15 ? -7.019 28.691 34.199 1 93.7 15 SER B CA 1
ATOM 2668 C C . SER B 1 15 ? -6.609 28.141 32.837 1 93.7 15 SER B C 1
ATOM 2670 O O . SER B 1 15 ? -6.487 26.927 32.663 1 93.7 15 SER B O 1
ATOM 2672 N N . ALA B 1 16 ? -6.363 29.047 31.878 1 92.63 16 ALA B N 1
ATOM 2673 C CA . ALA B 1 16 ? -5.864 28.66 30.561 1 92.63 16 ALA B CA 1
ATOM 2674 C C . ALA B 1 16 ? -4.514 27.957 30.672 1 92.63 16 ALA B C 1
ATOM 2676 O O . ALA B 1 16 ? -4.225 27.031 29.91 1 92.63 16 ALA B O 1
ATOM 2677 N N . THR B 1 17 ? -3.783 28.357 31.64 1 91.97 17 THR B N 1
ATOM 2678 C CA . THR B 1 17 ? -2.478 27.749 31.874 1 91.97 17 THR B CA 1
ATOM 2679 C C . THR B 1 17 ? -2.63 26.294 32.31 1 91.97 17 THR B C 1
ATOM 2681 O O . THR B 1 17 ? -1.865 25.429 31.879 1 91.97 17 THR B O 1
ATOM 2684 N N . THR B 1 18 ? -3.623 26.088 33.113 1 92.3 18 THR B N 1
ATOM 2685 C CA . THR B 1 18 ? -3.883 24.728 33.572 1 92.3 18 THR B CA 1
ATOM 2686 C C . THR B 1 18 ? -4.306 23.836 32.409 1 92.3 18 THR B C 1
ATOM 2688 O O . THR B 1 18 ? -3.872 22.686 32.313 1 92.3 18 THR B O 1
ATOM 2691 N N . VAL B 1 19 ? -5.103 24.424 31.522 1 92.5 19 VAL B N 1
ATOM 2692 C CA . VAL B 1 19 ? -5.529 23.671 30.347 1 92.5 19 VAL B CA 1
ATOM 2693 C C . VAL B 1 19 ? -4.313 23.315 29.494 1 92.5 19 VAL B C 1
ATOM 2695 O O . VAL B 1 19 ? -4.173 22.173 29.048 1 92.5 19 VAL B O 1
ATOM 2698 N N . SER B 1 20 ? -3.462 24.241 29.356 1 88.07 20 SER B N 1
ATOM 2699 C CA . SER B 1 20 ? -2.249 24.031 28.573 1 88.07 20 SER B CA 1
ATOM 2700 C C . SER B 1 20 ? -1.383 22.931 29.18 1 88.07 20 SER B C 1
ATOM 2702 O O . SER B 1 20 ? -0.849 22.086 28.458 1 88.07 20 SER B O 1
ATOM 2704 N N . ARG B 1 21 ? -1.346 22.943 30.449 1 89.3 21 ARG B N 1
ATOM 2705 C CA . ARG B 1 21 ? -0.547 21.94 31.146 1 89.3 21 ARG B CA 1
ATOM 2706 C C . ARG B 1 21 ? -1.161 20.552 31.001 1 89.3 21 ARG B C 1
ATOM 2708 O O . ARG B 1 21 ? -0.442 19.561 30.86 1 89.3 21 ARG B O 1
ATOM 2715 N N . VAL B 1 22 ? -2.433 20.482 30.997 1 89.37 22 VAL B N 1
ATOM 2716 C CA . VAL B 1 22 ? -3.119 19.204 30.84 1 89.37 22 VAL B CA 1
ATOM 2717 C C . VAL B 1 22 ? -2.869 18.652 29.438 1 89.37 22 VAL B C 1
ATOM 2719 O O . VAL B 1 22 ? -2.523 17.479 29.278 1 89.37 22 VAL B O 1
ATOM 2722 N N . ILE B 1 23 ? -2.969 19.568 28.46 1 84.77 23 ILE B N 1
ATOM 2723 C CA . ILE B 1 23 ? -2.837 19.184 27.059 1 84.77 23 ILE B CA 1
ATOM 2724 C C . ILE B 1 23 ? -1.407 18.725 26.782 1 84.77 23 ILE B C 1
ATOM 2726 O O . ILE B 1 23 ? -1.19 17.763 26.041 1 84.77 23 ILE B O 1
ATOM 2730 N N . ASN B 1 24 ? -0.482 19.337 27.517 1 79.54 24 ASN B N 1
ATOM 2731 C CA . ASN B 1 24 ? 0.925 19.052 27.257 1 79.54 24 ASN B CA 1
ATOM 2732 C C . ASN B 1 24 ? 1.502 18.088 28.289 1 79.54 24 ASN B C 1
ATOM 2734 O O . ASN B 1 24 ? 2.705 17.82 28.291 1 79.54 24 ASN B O 1
ATOM 2738 N N . GLN B 1 25 ? 0.66 17.604 29.034 1 80.06 25 GLN B N 1
ATOM 2739 C CA . GLN B 1 25 ? 1.047 16.696 30.108 1 80.06 25 GLN B CA 1
ATOM 2740 C C . GLN B 1 25 ? 2.255 17.231 30.872 1 80.06 25 GLN B C 1
ATOM 2742 O O . GLN B 1 25 ? 3.235 16.513 31.076 1 80.06 25 GLN B O 1
ATOM 2747 N N . LYS B 1 26 ? 2.228 18.411 31.13 1 79.32 26 LYS B N 1
ATOM 2748 C CA . LYS B 1 26 ? 3.326 19.061 31.84 1 79.32 26 LYS B CA 1
ATOM 2749 C C . LYS B 1 26 ? 2.936 19.383 33.28 1 79.32 26 LYS B C 1
ATOM 2751 O O . LYS B 1 26 ? 1.868 19.947 33.528 1 79.32 26 LYS B O 1
ATOM 2756 N N . GLY B 1 27 ? 3.802 18.931 34.211 1 77.34 27 GLY B N 1
ATOM 2757 C CA . GLY B 1 27 ? 3.647 19.258 35.62 1 77.34 27 GLY B CA 1
ATOM 2758 C C . GLY B 1 27 ? 2.755 18.282 36.364 1 77.34 27 GLY B C 1
ATOM 2759 O O . GLY B 1 27 ? 2.258 17.317 35.779 1 77.34 27 GLY B O 1
ATOM 2760 N N . TYR B 1 28 ? 2.693 18.451 37.674 1 85.02 28 TYR B N 1
ATOM 2761 C CA . TYR B 1 28 ? 1.855 17.623 38.535 1 85.02 28 TYR B CA 1
ATOM 2762 C C . TYR B 1 28 ? 0.42 18.135 38.556 1 85.02 28 TYR B C 1
ATOM 2764 O O . TYR B 1 28 ? 0.176 19.304 38.865 1 85.02 28 TYR B O 1
ATOM 2772 N N . LEU B 1 29 ? -0.51 17.421 37.948 1 88.08 29 LEU B N 1
ATOM 2773 C CA . LEU B 1 29 ? -1.932 17.745 37.958 1 88.08 29 LEU B CA 1
ATOM 2774 C C . LEU B 1 29 ? -2.748 16.593 38.535 1 88.08 29 LEU B C 1
ATOM 2776 O O . LEU B 1 29 ? -2.378 15.427 38.381 1 88.08 29 LEU B O 1
ATOM 2780 N N . SER B 1 30 ? -3.758 16.911 39.351 1 91.37 30 SER B N 1
ATOM 2781 C CA . SER B 1 30 ? -4.642 15.879 39.881 1 91.37 30 SER B CA 1
ATOM 2782 C C . SER B 1 30 ? -5.455 15.223 38.769 1 91.37 30 SER B C 1
ATOM 2784 O O . SER B 1 30 ? -5.778 15.865 37.767 1 91.37 30 SER B O 1
ATOM 2786 N N . GLN B 1 31 ? -5.758 13.986 39.041 1 92.79 31 GLN B N 1
ATOM 2787 C CA . GLN B 1 31 ? -6.572 13.256 38.075 1 92.79 31 GLN B CA 1
ATOM 2788 C C . GLN B 1 31 ? -7.919 13.94 37.862 1 92.79 31 GLN B C 1
ATOM 2790 O O . GLN B 1 31 ? -8.451 13.943 36.75 1 92.79 31 GLN B O 1
ATOM 2795 N N . GLN B 1 32 ? -8.386 14.476 38.876 1 93.1 32 GLN B N 1
ATOM 2796 C CA . GLN B 1 32 ? -9.661 15.18 38.79 1 93.1 32 GLN B CA 1
ATOM 2797 C C . GLN B 1 32 ? -9.58 16.347 37.809 1 93.1 32 GLN B C 1
ATOM 2799 O O . GLN B 1 32 ? -10.479 16.537 36.988 1 93.1 32 GLN B O 1
ATOM 2804 N N . THR B 1 33 ? -8.579 17.139 37.927 1 93.2 33 THR B N 1
ATOM 2805 C CA . THR B 1 33 ? -8.378 18.279 37.04 1 93.2 33 THR B CA 1
ATOM 2806 C C . THR B 1 33 ? -8.22 17.819 35.594 1 93.2 33 THR B C 1
ATOM 2808 O O . THR B 1 33 ? -8.801 18.411 34.682 1 93.2 33 THR B O 1
ATOM 2811 N N . ILE B 1 34 ? -7.504 16.773 35.349 1 94.16 34 ILE B N 1
ATOM 2812 C CA . ILE B 1 34 ? -7.268 16.214 34.023 1 94.16 34 ILE B CA 1
ATOM 2813 C C . ILE B 1 34 ? -8.594 15.774 33.406 1 94.16 34 ILE B C 1
ATOM 2815 O O . ILE B 1 34 ? -8.897 16.115 32.26 1 94.16 34 ILE B O 1
ATOM 2819 N N . ASP B 1 35 ? -9.333 15.125 34.173 1 94.03 35 ASP B N 1
ATOM 2820 C CA . ASP B 1 35 ? -10.612 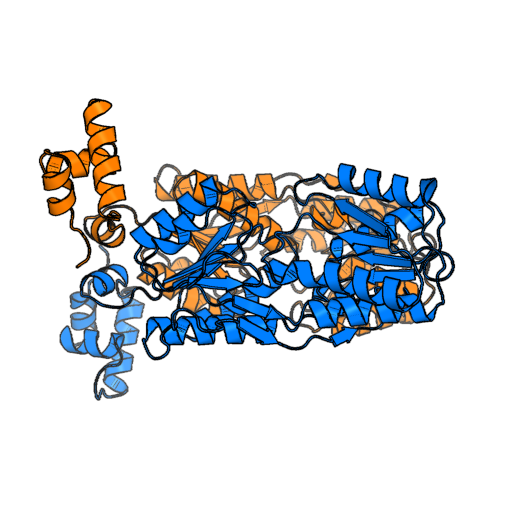14.617 33.689 1 94.03 35 ASP B CA 1
ATOM 2821 C C . ASP B 1 35 ? -11.556 15.761 33.326 1 94.03 35 ASP B C 1
ATOM 2823 O O . ASP B 1 35 ? -12.263 15.694 32.318 1 94.03 35 ASP B O 1
ATOM 2827 N N . LYS B 1 36 ? -11.571 16.773 34.182 1 93.54 36 LYS B N 1
ATOM 2828 C CA . LYS B 1 36 ? -12.428 17.932 33.945 1 93.54 36 LYS B CA 1
ATOM 2829 C C . LYS B 1 36 ? -12.071 18.619 32.63 1 93.54 36 LYS B C 1
ATOM 2831 O O . LYS B 1 36 ? -12.957 19.012 31.869 1 93.54 36 LYS B O 1
ATOM 2836 N N . VAL B 1 37 ? -10.845 18.749 32.448 1 93.87 37 VAL B N 1
ATOM 2837 C CA . VAL B 1 37 ? -10.371 19.429 31.247 1 93.87 37 VAL B CA 1
ATOM 2838 C C . VAL B 1 37 ? -10.708 18.596 30.013 1 93.87 37 VAL B C 1
ATOM 2840 O O . VAL B 1 37 ? -11.224 19.121 29.024 1 93.87 37 VAL B O 1
ATOM 2843 N N . HIS B 1 38 ? -10.514 17.31 30.077 1 91.76 38 HIS B N 1
ATOM 2844 C CA . HIS B 1 38 ? -10.815 16.44 28.946 1 91.76 38 HIS B CA 1
ATOM 2845 C C . HIS B 1 38 ? -12.311 16.421 28.648 1 91.76 38 HIS B C 1
ATOM 2847 O O . HIS B 1 38 ? -12.715 16.388 27.483 1 91.76 38 HIS B O 1
ATOM 2853 N N . ALA B 1 39 ? -13.081 16.396 29.694 1 92.24 39 ALA B N 1
ATOM 2854 C CA . ALA B 1 39 ? -14.531 16.438 29.519 1 92.24 39 ALA B CA 1
ATOM 2855 C C . ALA B 1 39 ? -14.964 17.734 28.839 1 92.24 39 ALA B C 1
ATOM 2857 O O . ALA B 1 39 ? -15.832 17.722 27.963 1 92.24 39 ALA B O 1
ATOM 2858 N N . ALA B 1 40 ? -14.393 18.836 29.255 1 93.29 40 ALA B N 1
ATOM 2859 C CA . ALA B 1 40 ? -14.702 20.137 28.668 1 93.29 40 ALA B CA 1
ATOM 2860 C C . ALA B 1 40 ? -14.287 20.189 27.2 1 93.29 40 ALA B C 1
ATOM 2862 O O . ALA B 1 40 ? -15.01 20.732 26.362 1 93.29 40 ALA B O 1
ATOM 2863 N N . MET B 1 41 ? -13.154 19.624 26.928 1 90.42 41 MET B N 1
ATOM 2864 C CA . MET B 1 41 ? -12.671 19.583 25.55 1 90.42 41 MET B CA 1
ATOM 2865 C C . MET B 1 41 ? -13.621 18.784 24.664 1 90.42 41 MET B C 1
ATOM 2867 O O . MET B 1 41 ? -13.943 19.208 23.553 1 90.42 41 MET B O 1
ATOM 2871 N N . LYS B 1 42 ? -14.028 17.731 25.196 1 86.21 42 LYS B N 1
ATOM 2872 C CA . LYS B 1 42 ? -14.949 16.873 24.456 1 86.21 42 LYS B CA 1
ATOM 2873 C C . LYS B 1 42 ? -16.282 17.576 24.215 1 86.21 42 LYS B C 1
ATOM 2875 O O . LYS B 1 42 ? -16.819 17.537 23.106 1 86.21 42 LYS B O 1
ATOM 2880 N N . GLU B 1 43 ? -16.736 18.171 25.255 1 88.49 43 GLU B N 1
ATOM 2881 C CA . GLU B 1 43 ? -18.027 18.848 25.173 1 88.49 43 GLU B CA 1
ATOM 2882 C C . GLU B 1 43 ? -17.986 19.993 24.165 1 88.49 43 GLU B C 1
ATOM 2884 O O . GLU B 1 43 ? -18.951 20.216 23.431 1 88.49 43 GLU B O 1
ATOM 2889 N N . LEU B 1 44 ? -16.885 20.665 24.137 1 89.92 44 LEU B N 1
ATOM 2890 C CA . LEU B 1 44 ? -16.762 21.833 23.273 1 89.92 44 LEU B CA 1
ATOM 2891 C C . LEU B 1 44 ? -16.204 21.444 21.908 1 89.92 44 LEU B C 1
ATOM 2893 O O . LEU B 1 44 ? -16.019 22.301 21.04 1 89.92 44 LEU B O 1
ATOM 2897 N N . ASN B 1 45 ? -15.884 20.162 21.814 1 87.08 45 ASN B N 1
ATOM 2898 C CA . ASN B 1 45 ? -15.231 19.681 20.601 1 87.08 45 ASN B CA 1
ATOM 2899 C C . ASN B 1 45 ? -13.954 20.462 20.305 1 87.08 45 ASN B C 1
ATOM 2901 O O . ASN B 1 45 ? -13.757 20.937 19.185 1 87.08 45 ASN B O 1
ATOM 2905 N N . TYR B 1 46 ? -13.237 20.667 21.42 1 86.77 46 TYR B N 1
ATOM 2906 C CA . TYR B 1 46 ? -11.99 21.417 21.331 1 86.77 46 TYR B CA 1
ATOM 2907 C C . TYR B 1 46 ? -10.808 20.485 21.091 1 86.77 46 TYR B C 1
ATOM 2909 O O . TYR B 1 46 ? -10.645 19.485 21.794 1 86.77 46 TYR B O 1
ATOM 2917 N N . TYR B 1 47 ? -10.042 20.886 20.017 1 86.23 47 TYR B N 1
ATOM 2918 C CA . TYR B 1 47 ? -8.784 20.199 19.748 1 86.23 47 TYR B CA 1
ATOM 2919 C C . TYR B 1 47 ? -7.621 21.183 19.716 1 86.23 47 TYR B C 1
ATOM 2921 O O . TYR B 1 47 ? -7.716 22.246 19.098 1 86.23 47 TYR B O 1
ATOM 2929 N N . PRO B 1 48 ? -6.547 20.81 20.531 1 83.54 48 PRO B N 1
ATOM 2930 C CA . PRO B 1 48 ? -5.379 21.692 20.472 1 83.54 48 PRO B CA 1
ATOM 2931 C C . PRO B 1 48 ? -4.859 21.889 19.05 1 83.54 48 PRO B C 1
ATOM 2933 O O . PRO B 1 48 ? -4.834 20.941 18.261 1 83.54 48 PRO B O 1
ATOM 2936 N N . ASN B 1 49 ? -4.543 23.137 18.746 1 83.23 49 ASN B N 1
ATOM 2937 C CA . ASN B 1 49 ? -4.027 23.461 17.42 1 83.23 49 ASN B CA 1
ATOM 2938 C C . ASN B 1 49 ? -2.531 23.176 17.316 1 83.23 49 ASN B C 1
ATOM 2940 O O . ASN B 1 49 ? -1.71 23.972 17.774 1 83.23 49 ASN B O 1
ATOM 2944 N N . SER B 1 50 ? -2.219 22.057 16.704 1 82.42 50 SER B N 1
ATOM 2945 C CA . SER B 1 50 ? -0.827 21.633 16.591 1 82.42 50 SER B CA 1
ATOM 2946 C C . SER B 1 50 ? -0.016 22.614 15.752 1 82.42 50 SER B C 1
ATOM 2948 O O . SER B 1 50 ? 1.188 22.775 15.965 1 82.42 50 SER B O 1
ATOM 2950 N N . LEU B 1 51 ? -0.657 23.239 14.824 1 80.14 51 LEU B N 1
ATOM 2951 C CA . LEU B 1 51 ? 0.026 24.216 13.982 1 80.14 51 LEU B CA 1
ATOM 2952 C C . LEU B 1 51 ? 0.5 25.407 14.807 1 80.14 51 LEU B C 1
ATOM 2954 O O . LEU B 1 51 ? 1.633 25.868 14.646 1 80.14 51 LEU B O 1
ATOM 2958 N N . ALA B 1 52 ? -0.406 25.858 15.621 1 76.24 52 ALA B N 1
ATOM 2959 C CA . ALA B 1 52 ? -0.058 26.979 16.49 1 76.24 52 ALA B CA 1
ATOM 2960 C C . ALA B 1 52 ? 1.091 26.613 17.425 1 76.24 52 ALA B C 1
ATOM 2962 O O . ALA B 1 52 ? 1.987 27.425 17.666 1 76.24 52 ALA B O 1
ATOM 2963 N N . ARG B 1 53 ? 1.009 25.455 17.849 1 78.45 53 ARG B N 1
ATOM 2964 C CA . ARG B 1 53 ? 2.046 24.972 18.755 1 78.45 53 ARG B CA 1
ATOM 2965 C C . ARG B 1 53 ? 3.393 24.879 18.047 1 78.45 53 ARG B C 1
ATOM 2967 O O . ARG B 1 53 ? 4.43 25.209 18.627 1 78.45 53 ARG B O 1
ATOM 2974 N N . SER B 1 54 ? 3.359 24.463 16.846 1 78.76 54 SER B N 1
ATOM 2975 C CA . SER B 1 54 ? 4.585 24.308 16.07 1 78.76 54 SER B CA 1
ATOM 2976 C C . SER B 1 54 ? 5.232 25.659 15.783 1 78.76 54 SER B C 1
ATOM 2978 O O . SER B 1 54 ? 6.459 25.77 15.745 1 78.76 54 SER B O 1
ATOM 2980 N N . LEU B 1 55 ? 4.481 26.67 15.709 1 75.62 55 LEU B N 1
ATOM 2981 C CA . LEU B 1 55 ? 4.998 28.008 15.44 1 75.62 55 LEU B CA 1
ATOM 2982 C C . LEU B 1 55 ? 5.673 28.589 16.679 1 75.62 55 LEU B C 1
ATOM 2984 O O . LEU B 1 55 ? 6.491 29.505 16.573 1 75.62 55 LEU B O 1
ATOM 2988 N N . GLN B 1 56 ? 5.282 28.03 17.797 1 71.78 56 GLN B N 1
ATOM 2989 C CA . GLN B 1 56 ? 5.907 28.469 19.04 1 71.78 56 GLN B CA 1
ATOM 2990 C C . GLN B 1 56 ? 7.169 27.662 19.336 1 71.78 56 GLN B C 1
ATOM 2992 O O . GLN B 1 56 ? 7.648 27.643 20.471 1 71.78 56 GLN B O 1
ATOM 2997 N N . GLY B 1 57 ? 7.613 26.994 18.299 1 71.37 57 GLY B N 1
ATOM 2998 C CA . GLY B 1 57 ? 8.877 26.287 18.435 1 71.37 57 GLY B CA 1
ATOM 2999 C C . GLY B 1 57 ? 8.705 24.825 18.803 1 71.37 57 GLY B C 1
ATOM 3000 O O . GLY B 1 57 ? 9.69 24.103 18.972 1 71.37 57 GLY B O 1
ATOM 3001 N N . LYS B 1 58 ? 7.444 24.459 18.841 1 76.32 58 LYS B N 1
ATOM 3002 C CA . LYS B 1 58 ? 7.226 23.058 19.189 1 76.32 58 LYS B CA 1
ATOM 3003 C C . LYS B 1 58 ? 7.363 22.159 17.963 1 76.32 58 LYS B C 1
ATOM 3005 O O . LYS B 1 58 ? 7.348 22.642 16.828 1 76.32 58 LYS B O 1
ATOM 3010 N N . SER B 1 59 ? 7.556 20.894 18.178 1 86.52 59 SER B N 1
ATOM 3011 C CA . SER B 1 59 ? 7.751 19.871 17.157 1 86.52 59 SER B CA 1
ATOM 3012 C C . SER B 1 59 ? 6.48 19.651 16.344 1 86.52 59 SER B C 1
ATOM 3014 O O . SER B 1 59 ? 5.377 19.648 16.896 1 86.52 59 SER B O 1
ATOM 3016 N N . THR B 1 60 ? 6.582 19.602 15.048 1 89.98 60 THR B N 1
ATOM 3017 C CA . THR B 1 60 ? 5.449 19.313 14.176 1 89.98 60 THR B CA 1
ATOM 3018 C C . THR B 1 60 ? 5.09 17.831 14.229 1 89.98 60 THR B C 1
ATOM 3020 O O . THR B 1 60 ? 3.977 17.443 13.866 1 89.98 60 THR B O 1
ATOM 3023 N N . LYS B 1 61 ? 6.036 16.956 14.575 1 94.22 61 LYS B N 1
ATOM 3024 C CA . LYS B 1 61 ? 5.885 15.504 14.616 1 94.22 61 LYS B CA 1
ATOM 3025 C C . LYS B 1 61 ? 5.441 14.959 13.261 1 94.22 61 LYS B C 1
ATOM 3027 O O . LYS B 1 61 ? 4.61 14.051 13.194 1 94.22 61 LYS B O 1
ATOM 3032 N N . LEU B 1 62 ? 5.932 15.621 12.143 1 95.66 62 LEU B N 1
ATOM 3033 C CA . LEU B 1 62 ? 5.666 15.167 10.782 1 95.66 62 LEU B CA 1
ATOM 3034 C C . LEU B 1 62 ? 6.877 14.442 10.205 1 95.66 62 LEU B C 1
ATOM 3036 O O . LEU B 1 62 ? 8.012 14.898 10.36 1 95.66 62 LEU B O 1
ATOM 3040 N N . VAL B 1 63 ? 6.611 13.294 9.633 1 98.19 63 VAL B N 1
ATOM 3041 C CA . VAL B 1 63 ? 7.654 12.551 8.934 1 98.19 63 VAL B CA 1
ATOM 3042 C C . VAL B 1 63 ? 7.218 12.279 7.496 1 98.19 63 VAL B C 1
ATOM 3044 O O . VAL B 1 63 ? 6.067 11.913 7.248 1 98.19 63 VAL B O 1
ATOM 3047 N N . GLY B 1 64 ? 8.098 12.53 6.522 1 98.21 64 GLY B N 1
ATOM 3048 C CA . GLY B 1 64 ? 7.844 12.23 5.121 1 98.21 64 GLY B CA 1
ATOM 3049 C C . GLY B 1 64 ? 8.356 10.866 4.701 1 98.21 64 GLY B C 1
ATOM 3050 O O . GLY B 1 64 ? 9.468 10.475 5.063 1 98.21 64 GLY B O 1
ATOM 3051 N N . LEU B 1 65 ? 7.535 10.131 4.029 1 98.2 65 LEU B N 1
ATOM 3052 C CA . LEU B 1 65 ? 7.926 8.865 3.417 1 98.2 65 LEU B CA 1
ATOM 3053 C C . LEU B 1 65 ? 7.898 8.965 1.896 1 98.2 65 LEU B C 1
ATOM 3055 O O . LEU B 1 65 ? 6.827 9.088 1.297 1 98.2 65 LEU B O 1
ATOM 3059 N N . ILE B 1 66 ? 9.047 8.869 1.224 1 96.91 66 ILE B N 1
ATOM 3060 C CA . ILE B 1 66 ? 9.144 8.958 -0.229 1 96.91 66 ILE B CA 1
ATOM 3061 C C . ILE B 1 66 ? 9.509 7.592 -0.806 1 96.91 66 ILE B C 1
ATOM 3063 O O . ILE B 1 66 ? 10.622 7.102 -0.603 1 96.91 66 ILE B O 1
ATOM 3067 N N . PHE B 1 67 ? 8.635 7.028 -1.527 1 95.72 67 PHE B N 1
ATOM 3068 C CA . PHE B 1 67 ? 8.865 5.732 -2.156 1 95.72 67 PHE B CA 1
ATOM 3069 C C . PHE B 1 67 ? 8.355 5.73 -3.592 1 95.72 67 PHE B C 1
ATOM 3071 O O . PHE B 1 67 ? 7.566 6.595 -3.978 1 95.72 67 PHE B O 1
ATOM 3078 N N . PRO B 1 68 ? 8.772 4.827 -4.416 1 91.85 68 PRO B N 1
ATOM 3079 C CA . PRO B 1 68 ? 8.377 4.83 -5.827 1 91.85 68 PRO B CA 1
ATOM 3080 C C . PRO B 1 68 ? 6.871 4.661 -6.018 1 91.85 68 PRO B C 1
ATOM 3082 O O . PRO B 1 68 ? 6.249 5.428 -6.758 1 91.85 68 PRO B O 1
ATOM 3085 N N . ASN B 1 69 ? 6.309 3.594 -5.431 1 89.55 69 ASN B N 1
ATOM 3086 C CA . ASN B 1 69 ? 4.88 3.306 -5.468 1 89.55 69 ASN B CA 1
ATOM 3087 C C . ASN B 1 69 ? 4.437 2.509 -4.244 1 89.55 69 ASN B C 1
ATOM 3089 O O . ASN B 1 69 ? 4.951 1.418 -3.989 1 89.55 69 ASN B O 1
ATOM 3093 N N . ILE B 1 70 ? 3.484 3.007 -3.661 1 91.95 70 ILE B N 1
ATOM 3094 C CA . ILE B 1 70 ? 3.083 2.321 -2.437 1 91.95 70 ILE B CA 1
ATOM 3095 C C . ILE B 1 70 ? 2.148 1.163 -2.778 1 91.95 70 ILE B C 1
ATOM 3097 O O . ILE B 1 70 ? 1.772 0.382 -1.9 1 91.95 70 ILE B O 1
ATOM 3101 N N . ASP B 1 71 ? 1.784 1.024 -4.086 1 92.52 71 ASP B N 1
ATOM 3102 C CA . ASP B 1 71 ? 0.868 -0.06 -4.426 1 92.52 71 ASP B CA 1
ATOM 3103 C C . ASP B 1 71 ? 1.633 -1.331 -4.792 1 92.52 71 ASP B C 1
ATOM 3105 O O . ASP B 1 71 ? 1.034 -2.324 -5.21 1 92.52 71 ASP B O 1
ATOM 3109 N N . THR B 1 72 ? 2.971 -1.293 -4.683 1 93.91 72 THR B N 1
ATOM 3110 C CA . THR B 1 72 ? 3.738 -2.533 -4.741 1 93.91 72 THR B CA 1
ATOM 3111 C C . THR B 1 72 ? 3.732 -3.236 -3.387 1 93.91 72 THR B C 1
ATOM 3113 O O . THR B 1 72 ? 3.884 -2.591 -2.347 1 93.91 72 THR B O 1
ATOM 3116 N N . ILE B 1 73 ? 3.613 -4.521 -3.424 1 96.71 73 ILE B N 1
ATOM 3117 C CA . ILE B 1 73 ? 3.367 -5.271 -2.197 1 96.71 73 ILE B CA 1
ATOM 3118 C C . ILE B 1 73 ? 4.517 -5.049 -1.217 1 96.71 73 ILE B C 1
ATOM 3120 O O . ILE B 1 73 ? 4.304 -4.99 -0.004 1 96.71 73 ILE B O 1
ATOM 3124 N N . PHE B 1 74 ? 5.752 -4.887 -1.712 1 96.44 74 PHE B N 1
ATOM 3125 C CA . PHE B 1 74 ? 6.907 -4.697 -0.841 1 96.44 74 PHE B CA 1
ATOM 3126 C C . PHE B 1 74 ? 6.827 -3.356 -0.122 1 96.44 74 PHE B C 1
ATOM 3128 O O . PHE B 1 74 ? 6.927 -3.297 1.105 1 96.44 74 PHE B O 1
ATOM 3135 N N . TYR B 1 75 ? 6.603 -2.336 -0.85 1 96.64 75 TYR B N 1
ATOM 3136 C CA . TYR B 1 75 ? 6.581 -1.001 -0.262 1 96.64 75 TYR B CA 1
ATOM 3137 C C . TYR B 1 75 ? 5.321 -0.792 0.569 1 96.64 75 TYR B C 1
ATOM 3139 O O . TYR B 1 75 ? 5.346 -0.087 1.58 1 96.64 75 TYR B O 1
ATOM 3147 N N . ALA B 1 76 ? 4.241 -1.392 0.115 1 97.37 76 ALA B N 1
ATOM 3148 C CA . ALA B 1 76 ? 3.016 -1.298 0.904 1 97.37 76 ALA B CA 1
ATOM 3149 C C . ALA B 1 76 ? 3.219 -1.87 2.304 1 97.37 76 ALA B C 1
ATOM 3151 O O . ALA B 1 76 ? 2.791 -1.272 3.294 1 97.37 76 ALA B O 1
ATOM 3152 N N . GLU B 1 77 ? 3.854 -3.003 2.35 1 97.73 77 GLU B N 1
ATOM 3153 C CA . GLU B 1 77 ? 4.128 -3.628 3.641 1 97.73 77 GLU B CA 1
ATOM 3154 C C . GLU B 1 77 ? 5.083 -2.778 4.474 1 97.73 77 GLU B C 1
ATOM 3156 O O . GLU B 1 77 ? 4.86 -2.575 5.669 1 97.73 77 GLU B O 1
ATOM 3161 N N . LEU B 1 78 ? 6.123 -2.301 3.855 1 98.27 78 LEU B N 1
ATOM 3162 C CA . LEU B 1 78 ? 7.099 -1.473 4.555 1 98.27 78 LEU B CA 1
ATOM 3163 C C . LEU B 1 78 ? 6.448 -0.203 5.092 1 98.27 78 LEU B C 1
ATOM 3165 O O . LEU B 1 78 ? 6.598 0.127 6.271 1 98.27 78 LEU B O 1
ATOM 3169 N N . VAL B 1 79 ? 5.703 0.502 4.26 1 98.02 79 VAL B N 1
ATOM 3170 C CA . VAL B 1 79 ? 5.079 1.768 4.631 1 98.02 79 VAL B CA 1
ATOM 3171 C C . VAL B 1 79 ? 4.046 1.533 5.73 1 98.02 79 VAL B C 1
ATOM 3173 O O . VAL B 1 79 ? 3.891 2.359 6.633 1 98.02 79 VAL B O 1
ATOM 3176 N N . ASN B 1 80 ? 3.347 0.42 5.627 1 97.79 80 ASN B N 1
ATOM 3177 C CA . ASN B 1 80 ? 2.398 0.073 6.679 1 97.79 80 ASN B CA 1
ATOM 3178 C C . ASN B 1 80 ? 3.079 -0.016 8.042 1 97.79 80 ASN B C 1
ATOM 3180 O O . ASN B 1 80 ? 2.605 0.57 9.017 1 97.79 80 ASN B O 1
ATOM 3184 N N . HIS B 1 81 ? 4.174 -0.704 8.14 1 98.2 81 HIS B N 1
ATOM 3185 C CA . HIS B 1 81 ? 4.908 -0.846 9.392 1 98.2 81 HIS B CA 1
ATOM 3186 C C . HIS B 1 81 ? 5.483 0.49 9.849 1 98.2 81 HIS B C 1
ATOM 3188 O O . HIS B 1 81 ? 5.421 0.826 11.034 1 98.2 81 HIS B O 1
ATOM 3194 N N . LEU B 1 82 ? 6.021 1.243 8.905 1 98.61 82 LEU B N 1
ATOM 3195 C CA . LEU B 1 82 ? 6.581 2.548 9.242 1 98.61 82 LEU B CA 1
ATOM 3196 C C . LEU B 1 82 ? 5.522 3.448 9.87 1 98.61 82 LEU B C 1
ATOM 3198 O O . LEU B 1 82 ? 5.77 4.08 10.899 1 98.61 82 LEU B O 1
ATOM 3202 N N . GLU B 1 83 ? 4.379 3.499 9.218 1 98.28 83 GLU B N 1
ATOM 3203 C CA . GLU B 1 83 ? 3.296 4.336 9.723 1 98.28 83 GLU B CA 1
ATOM 3204 C C . GLU B 1 83 ? 2.876 3.91 11.127 1 98.28 83 GLU B C 1
ATOM 3206 O O . GLU B 1 83 ? 2.692 4.752 12.008 1 98.28 83 GLU B O 1
ATOM 3211 N N . GLN B 1 84 ? 2.792 2.645 11.364 1 97.41 84 GLN B N 1
ATOM 3212 C CA . GLN B 1 84 ? 2.367 2.132 12.662 1 97.41 84 GLN B CA 1
ATOM 3213 C C . GLN B 1 84 ? 3.364 2.505 13.755 1 97.41 84 GLN B C 1
ATOM 3215 O O . GLN B 1 84 ? 2.971 2.956 14.833 1 97.41 84 GLN B O 1
ATOM 3220 N N . ILE B 1 85 ? 4.605 2.341 13.481 1 98.33 85 ILE B N 1
ATOM 3221 C CA . ILE B 1 85 ? 5.654 2.619 14.456 1 98.33 85 ILE B CA 1
ATOM 3222 C C . ILE B 1 85 ? 5.714 4.119 14.736 1 98.33 85 ILE B C 1
ATOM 3224 O O . ILE B 1 85 ? 5.784 4.539 15.893 1 98.33 85 ILE B O 1
ATOM 3228 N N . LEU B 1 86 ? 5.665 4.916 13.675 1 98.38 86 LEU B N 1
ATOM 3229 C CA . LEU B 1 86 ? 5.723 6.366 13.822 1 98.38 86 LEU B CA 1
ATOM 3230 C C . LEU B 1 86 ? 4.511 6.884 14.589 1 98.38 86 LEU B C 1
ATOM 3232 O O . LEU B 1 86 ? 4.646 7.736 15.47 1 98.38 86 LEU B O 1
ATOM 3236 N N . PHE B 1 87 ? 3.355 6.31 14.29 1 97.36 87 PHE B N 1
ATOM 3237 C CA . PHE B 1 87 ? 2.146 6.722 14.995 1 97.36 87 PHE B CA 1
ATOM 3238 C C . PHE B 1 87 ? 2.254 6.408 16.483 1 97.36 87 PHE B C 1
ATOM 3240 O O . PHE B 1 87 ? 1.897 7.236 17.324 1 97.36 87 PHE B O 1
ATOM 3247 N N . ALA B 1 88 ? 2.722 5.23 16.759 1 96.69 88 ALA B N 1
ATOM 3248 C CA . ALA B 1 88 ? 2.877 4.812 18.149 1 96.69 88 ALA B CA 1
ATOM 3249 C C . ALA B 1 88 ? 3.825 5.743 18.9 1 96.69 88 ALA B C 1
ATOM 3251 O O . ALA B 1 88 ? 3.738 5.872 20.124 1 96.69 88 ALA B O 1
ATOM 3252 N N . LYS B 1 89 ? 4.658 6.449 18.18 1 96.45 89 LYS B N 1
ATOM 3253 C CA . LYS B 1 89 ? 5.629 7.354 18.789 1 96.45 89 LYS B CA 1
ATOM 3254 C C . LYS B 1 89 ? 5.161 8.803 18.699 1 96.45 89 LYS B C 1
ATOM 3256 O O . LYS B 1 89 ? 5.915 9.725 19.018 1 96.45 89 LYS B O 1
ATOM 3261 N N . GLY B 1 90 ? 3.922 9.021 18.208 1 94.44 90 GLY B N 1
ATOM 3262 C CA . GLY B 1 90 ? 3.297 10.335 18.216 1 94.44 90 GLY B CA 1
ATOM 3263 C C . GLY B 1 90 ? 3.543 11.119 16.941 1 94.44 90 GLY B C 1
ATOM 3264 O O . GLY B 1 90 ? 3.26 12.318 16.879 1 94.44 90 GLY B O 1
ATOM 3265 N N . TYR B 1 91 ? 4.098 10.455 15.878 1 96.39 91 TYR B N 1
ATOM 3266 C CA . TYR B 1 91 ? 4.376 11.127 14.614 1 96.39 91 TYR B CA 1
ATOM 3267 C C . TYR B 1 91 ? 3.258 10.881 13.608 1 96.39 91 TYR B C 1
ATOM 3269 O O . TYR B 1 91 ? 2.595 9.842 13.649 1 96.39 91 TYR B O 1
ATOM 3277 N N . LYS B 1 92 ? 3.078 11.847 12.753 1 96.08 92 LYS B N 1
ATOM 3278 C CA . LYS B 1 92 ? 2.21 11.73 11.585 1 96.08 92 LYS B CA 1
ATOM 3279 C C . LYS B 1 92 ? 3.025 11.52 10.313 1 96.08 92 LYS B C 1
ATOM 3281 O O . LYS B 1 92 ? 4.124 12.06 10.177 1 96.08 92 LYS B O 1
ATOM 3286 N N . THR B 1 93 ? 2.418 10.818 9.429 1 97.89 93 THR B N 1
ATOM 3287 C CA . THR B 1 93 ? 3.192 10.419 8.259 1 97.89 93 THR B CA 1
ATOM 3288 C C . THR B 1 93 ? 2.578 10.989 6.984 1 97.89 93 THR B C 1
ATOM 3290 O O . THR B 1 93 ? 1.401 10.756 6.698 1 97.89 93 THR B O 1
ATOM 3293 N N . ILE B 1 94 ? 3.4 11.745 6.24 1 98.01 94 ILE B N 1
ATOM 3294 C CA . ILE B 1 94 ? 3.034 12.189 4.9 1 98.01 94 ILE B CA 1
ATOM 3295 C C . ILE B 1 94 ? 3.594 11.218 3.863 1 98.01 94 ILE B C 1
ATOM 3297 O O . ILE B 1 94 ? 4.796 10.944 3.846 1 98.01 94 ILE B O 1
ATOM 3301 N N . ILE B 1 95 ? 2.758 10.68 3.044 1 97.65 95 ILE B N 1
ATOM 3302 C CA . ILE B 1 95 ? 3.2 9.713 2.045 1 97.65 95 ILE B CA 1
ATOM 3303 C C . ILE B 1 95 ? 3.461 10.423 0.719 1 97.65 95 ILE B C 1
ATOM 3305 O O . ILE B 1 95 ? 2.709 11.318 0.328 1 97.65 95 ILE B O 1
ATOM 3309 N N . CYS B 1 96 ? 4.558 10.063 0.029 1 96.96 96 CYS B N 1
ATOM 3310 C CA . CYS B 1 96 ? 4.994 10.647 -1.234 1 96.96 96 CYS B CA 1
ATOM 3311 C C . CYS B 1 96 ? 5.332 9.561 -2.249 1 96.96 96 CYS B C 1
ATOM 3313 O O . CYS B 1 96 ? 6.366 8.9 -2.136 1 96.96 96 CYS B O 1
ATOM 3315 N N . ASN B 1 97 ? 4.523 9.434 -3.255 1 95.02 97 ASN B N 1
ATOM 3316 C CA . ASN B 1 97 ? 4.758 8.478 -4.332 1 95.02 97 ASN B CA 1
ATOM 3317 C C . ASN B 1 97 ? 5.54 9.108 -5.481 1 95.02 97 ASN B C 1
ATOM 3319 O O . ASN B 1 97 ? 4.957 9.758 -6.351 1 95.02 97 ASN B O 1
ATOM 3323 N N . SER B 1 98 ? 6.769 8.834 -5.567 1 92.24 98 SER B N 1
ATOM 3324 C CA . SER B 1 98 ? 7.639 9.551 -6.494 1 92.24 98 SER B CA 1
ATOM 3325 C C . SER B 1 98 ? 7.519 8.993 -7.908 1 92.24 98 SER B C 1
ATOM 3327 O O . SER B 1 98 ? 7.911 9.65 -8.875 1 92.24 98 SER B O 1
ATOM 3329 N N . GLU B 1 99 ? 7.072 7.699 -8.045 1 87.39 99 GLU B N 1
ATOM 3330 C CA . GLU B 1 99 ? 6.953 7.03 -9.337 1 87.39 99 GLU B CA 1
ATOM 3331 C C . GLU B 1 99 ? 8.29 7.005 -10.072 1 87.39 99 GLU B C 1
ATOM 3333 O O . GLU B 1 99 ? 8.333 7.113 -11.299 1 87.39 99 GLU B O 1
ATOM 3338 N N . ARG B 1 100 ? 9.367 7.084 -9.301 1 86.57 100 ARG B N 1
ATOM 3339 C CA . ARG B 1 100 ? 10.732 7.053 -9.818 1 86.57 100 ARG B CA 1
ATOM 3340 C C . ARG B 1 100 ? 11.008 8.261 -10.706 1 86.57 100 ARG B C 1
ATOM 3342 O O . ARG B 1 100 ? 11.783 8.172 -11.661 1 86.57 100 ARG B O 1
ATOM 3349 N N . ASP B 1 101 ? 10.312 9.34 -10.453 1 89.32 101 ASP B N 1
ATOM 3350 C CA . ASP B 1 101 ? 10.466 10.592 -11.187 1 89.32 101 ASP B CA 1
ATOM 3351 C C . ASP B 1 101 ? 11.254 11.614 -10.371 1 89.32 101 ASP B C 1
ATOM 3353 O O . ASP B 1 101 ? 10.798 12.059 -9.316 1 89.32 101 ASP B O 1
ATOM 3357 N N . ALA B 1 102 ? 12.386 11.996 -10.888 1 89.05 102 ALA B N 1
ATOM 3358 C CA . ALA B 1 102 ? 13.298 12.88 -10.167 1 89.05 102 ALA B CA 1
ATOM 3359 C C . ALA B 1 102 ? 12.647 14.232 -9.891 1 89.05 102 ALA B C 1
ATOM 3361 O O . ALA B 1 102 ? 12.841 14.815 -8.821 1 89.05 102 ALA B O 1
ATOM 3362 N N . ASP B 1 103 ? 11.923 14.75 -10.845 1 90.18 103 ASP B N 1
ATOM 3363 C CA . ASP B 1 103 ? 11.263 16.04 -10.667 1 90.18 103 ASP B CA 1
ATOM 3364 C C . ASP B 1 103 ? 10.193 15.964 -9.58 1 90.18 103 ASP B C 1
ATOM 3366 O O . ASP B 1 103 ? 10.053 16.887 -8.775 1 90.18 103 ASP B O 1
ATOM 3370 N N . LYS B 1 104 ? 9.517 14.877 -9.565 1 91.81 104 LYS B N 1
ATOM 3371 C CA . LYS B 1 104 ? 8.496 14.682 -8.54 1 91.81 104 LYS B CA 1
ATOM 3372 C C . LYS B 1 104 ? 9.124 14.563 -7.154 1 91.81 104 LYS B C 1
ATOM 3374 O O . LYS B 1 104 ? 8.583 15.083 -6.176 1 91.81 104 LYS B O 1
ATOM 3379 N N . GLU B 1 105 ? 10.215 13.89 -7.1 1 93.45 105 GLU B N 1
ATOM 3380 C CA . GLU B 1 105 ? 10.927 13.766 -5.832 1 93.45 105 GLU B CA 1
ATOM 3381 C C . GLU B 1 105 ? 11.351 15.132 -5.301 1 93.45 105 GLU B C 1
ATOM 3383 O O . GLU B 1 105 ? 11.205 15.414 -4.11 1 93.45 105 GLU B O 1
ATOM 3388 N N . ALA B 1 106 ? 11.898 15.928 -6.206 1 90.68 106 ALA B N 1
ATOM 3389 C CA . ALA B 1 106 ? 12.309 17.274 -5.817 1 90.68 106 ALA B CA 1
ATOM 3390 C C . ALA B 1 106 ? 11.124 18.08 -5.293 1 90.68 106 ALA B C 1
ATOM 3392 O O . ALA B 1 106 ? 11.247 18.806 -4.304 1 90.68 106 ALA B O 1
ATOM 3393 N N . GLU B 1 107 ? 10.038 17.944 -5.955 1 92.14 107 GLU B N 1
ATOM 3394 C CA . GLU B 1 107 ? 8.826 18.633 -5.52 1 92.14 107 GLU B CA 1
ATOM 3395 C C . GLU B 1 107 ? 8.396 18.17 -4.131 1 92.14 107 GLU B C 1
ATOM 3397 O O . GLU B 1 107 ? 7.994 18.983 -3.296 1 92.14 107 GLU B O 1
ATOM 3402 N N . TYR B 1 108 ? 8.488 16.878 -3.881 1 94.61 108 TYR B N 1
ATOM 3403 C CA . TYR B 1 108 ? 8.143 16.335 -2.572 1 94.61 108 TYR B CA 1
ATOM 3404 C C . TYR B 1 108 ? 9.071 16.88 -1.493 1 94.61 108 TYR B C 1
ATOM 3406 O O . TYR B 1 108 ? 8.62 17.255 -0.408 1 94.61 108 TYR B O 1
ATOM 3414 N N . LEU B 1 109 ? 10.322 16.89 -1.819 1 93.11 109 LEU B N 1
ATOM 3415 C CA . LEU B 1 109 ? 11.298 17.38 -0.851 1 93.11 109 LEU B CA 1
ATOM 3416 C C . LEU B 1 109 ? 11.019 18.833 -0.485 1 93.11 109 LEU B C 1
ATOM 3418 O O . LEU B 1 109 ? 11.056 19.2 0.691 1 93.11 109 LEU B O 1
ATOM 3422 N N . ASN B 1 110 ? 10.727 19.66 -1.45 1 91.33 110 ASN B N 1
ATOM 3423 C CA . ASN B 1 110 ? 10.38 21.056 -1.204 1 91.33 110 ASN B CA 1
ATOM 3424 C C . ASN B 1 110 ? 9.117 21.179 -0.356 1 91.33 110 ASN B C 1
ATOM 3426 O O . ASN B 1 110 ? 9.071 21.972 0.585 1 91.33 110 ASN B O 1
ATOM 3430 N N . MET B 1 111 ? 8.184 20.419 -0.694 1 93.26 111 MET B N 1
ATOM 3431 C CA . MET B 1 111 ? 6.918 20.435 0.033 1 93.26 111 MET B CA 1
ATOM 3432 C C . MET B 1 111 ? 7.121 20.024 1.488 1 93.26 111 MET B C 1
ATOM 3434 O O . MET B 1 111 ? 6.591 20.664 2.398 1 93.26 111 MET B O 1
ATOM 3438 N N . LEU B 1 112 ? 7.889 19.018 1.734 1 94.95 112 LEU B N 1
ATOM 3439 C CA . LEU B 1 112 ? 8.143 18.525 3.083 1 94.95 112 LEU B CA 1
ATOM 3440 C C . LEU B 1 112 ? 8.918 19.552 3.901 1 94.95 112 LEU B C 1
ATOM 3442 O O . LEU B 1 112 ? 8.617 19.77 5.077 1 94.95 112 LEU B O 1
ATOM 3446 N N . GLN B 1 113 ? 9.856 20.2 3.284 1 91.87 113 GLN B N 1
ATOM 3447 C CA . GLN B 1 113 ? 10.621 21.241 3.961 1 91.87 113 GLN B CA 1
ATOM 3448 C C . GLN B 1 113 ? 9.733 22.425 4.33 1 91.87 113 GLN B C 1
ATOM 3450 O O . GLN B 1 113 ? 9.829 22.959 5.437 1 91.87 113 GLN B O 1
ATOM 3455 N N . SER B 1 114 ? 8.921 22.775 3.403 1 89.85 114 SER B N 1
ATOM 3456 C CA . SER B 1 114 ? 8.009 23.893 3.628 1 89.85 114 SER B CA 1
ATOM 3457 C C . SER B 1 114 ? 7.061 23.607 4.788 1 89.85 114 SER B C 1
ATOM 3459 O O . SER B 1 114 ? 6.583 24.532 5.448 1 89.85 114 SER B O 1
ATOM 3461 N N . ASN B 1 115 ? 6.863 22.344 5.055 1 91.19 115 ASN B N 1
ATOM 3462 C CA . ASN B 1 115 ? 5.941 21.962 6.119 1 91.19 115 ASN B CA 1
ATOM 3463 C C . ASN B 1 115 ? 6.686 21.568 7.392 1 91.19 115 ASN B C 1
ATOM 3465 O O . ASN B 1 115 ? 6.099 20.982 8.303 1 91.19 115 ASN B O 1
ATOM 3469 N N . GLN B 1 116 ? 7.93 21.765 7.371 1 89.89 116 GLN B N 1
ATOM 3470 C CA . GLN B 1 116 ? 8.779 21.619 8.549 1 89.89 116 GLN B CA 1
ATOM 3471 C C . GLN B 1 116 ? 8.734 20.191 9.086 1 89.89 116 GLN B C 1
ATOM 3473 O O . GLN B 1 116 ? 8.551 19.979 10.286 1 89.89 116 GLN B O 1
ATOM 3478 N N . VAL B 1 117 ? 8.799 19.23 8.184 1 93.96 117 VAL B N 1
ATOM 3479 C CA . VAL B 1 117 ? 8.882 17.847 8.639 1 93.96 117 VAL B CA 1
ATOM 3480 C C . VAL B 1 117 ? 10.147 17.651 9.472 1 93.96 117 VAL B C 1
ATOM 3482 O O . VAL B 1 117 ? 11.162 18.311 9.235 1 93.96 117 VAL B O 1
ATOM 3485 N N . GLU B 1 118 ? 10.069 16.734 10.339 1 95.58 118 GLU B N 1
ATOM 3486 C CA . GLU B 1 118 ? 11.191 16.526 11.25 1 95.58 118 GLU B CA 1
ATOM 3487 C C . GLU B 1 118 ? 12.151 15.469 10.712 1 95.58 118 GLU B C 1
ATOM 3489 O O . GLU B 1 118 ? 13.285 15.356 11.181 1 95.58 118 GLU B O 1
ATOM 3494 N N . GLY B 1 119 ? 11.709 14.702 9.775 1 97.43 119 GLY B N 1
ATOM 3495 C CA . GLY B 1 119 ? 12.538 13.675 9.164 1 97.43 119 GLY B CA 1
ATOM 3496 C C . GLY B 1 119 ? 11.922 13.077 7.914 1 97.43 119 GLY B C 1
ATOM 3497 O O . GLY B 1 119 ? 10.722 13.227 7.673 1 97.43 119 GLY B O 1
ATOM 3498 N N . ILE B 1 120 ? 12.794 12.421 7.132 1 97.59 120 ILE B N 1
ATOM 3499 C CA . ILE B 1 120 ? 12.371 11.816 5.875 1 97.59 120 ILE B CA 1
ATOM 3500 C C . ILE B 1 120 ? 12.978 10.42 5.744 1 97.59 120 ILE B C 1
ATOM 3502 O O . ILE B 1 120 ? 14.154 10.216 6.053 1 97.59 120 ILE B O 1
ATOM 3506 N N . ILE B 1 121 ? 12.188 9.462 5.443 1 98.05 121 ILE B N 1
ATOM 3507 C CA . ILE B 1 121 ? 12.654 8.152 5.002 1 98.05 121 ILE B CA 1
ATOM 3508 C C . ILE B 1 121 ? 12.397 7.99 3.505 1 98.05 121 ILE B C 1
ATOM 3510 O O . ILE B 1 121 ? 11.267 8.157 3.041 1 98.05 121 ILE B O 1
ATOM 3514 N N . ALA B 1 122 ? 13.443 7.632 2.742 1 96.3 122 ALA B N 1
ATOM 3515 C CA . ALA B 1 122 ? 13.311 7.624 1.288 1 96.3 122 ALA B CA 1
ATOM 3516 C C . ALA B 1 122 ? 13.872 6.335 0.693 1 96.3 122 ALA B C 1
ATOM 3518 O O . ALA B 1 122 ? 14.967 5.901 1.058 1 96.3 122 ALA B O 1
ATOM 3519 N N . GLY B 1 123 ? 13.083 5.622 -0.061 1 92.99 123 GLY B N 1
ATOM 3520 C CA . GLY B 1 123 ? 13.545 4.59 -0.975 1 92.99 123 GLY B CA 1
ATOM 3521 C C . GLY B 1 123 ? 13.547 5.035 -2.426 1 92.99 123 GLY B C 1
ATOM 3522 O O . GLY B 1 123 ? 12.876 4.433 -3.266 1 92.99 123 GLY B O 1
ATOM 3523 N N . ALA B 1 124 ? 14.327 6.101 -2.771 1 77.39 124 ALA B N 1
ATOM 3524 C CA . ALA B 1 124 ? 14.257 6.844 -4.026 1 77.39 124 ALA B CA 1
ATOM 3525 C C . ALA B 1 124 ? 15.191 6.242 -5.072 1 77.39 124 ALA B C 1
ATOM 3527 O O . ALA B 1 124 ? 16.189 5.605 -4.73 1 77.39 124 ALA B O 1
ATOM 3528 N N . HIS B 1 125 ? 14.819 6.359 -6.262 1 74.69 125 HIS B N 1
ATOM 3529 C CA . HIS B 1 125 ? 15.61 5.805 -7.354 1 74.69 125 HIS B CA 1
ATOM 3530 C C . HIS B 1 125 ? 16.221 6.911 -8.208 1 74.69 125 HIS B C 1
ATOM 3532 O O . HIS B 1 125 ? 16.902 6.632 -9.198 1 74.69 125 HIS B O 1
ATOM 3538 N N . ASN B 1 126 ? 15.989 8.063 -7.723 1 70.41 126 ASN B N 1
ATOM 3539 C CA . ASN B 1 126 ? 16.533 9.18 -8.488 1 70.41 126 ASN B CA 1
ATOM 3540 C C . ASN B 1 126 ? 17.982 9.468 -8.106 1 70.41 126 ASN B C 1
ATOM 3542 O O . ASN B 1 126 ? 18.357 9.345 -6.939 1 70.41 126 ASN B O 1
ATOM 3546 N N . LEU B 1 127 ? 18.64 9.797 -9.072 1 65.17 127 LEU B N 1
ATOM 3547 C CA . LEU B 1 127 ? 20.08 9.951 -8.9 1 65.17 127 LEU B CA 1
ATOM 3548 C C . LEU B 1 127 ? 20.448 11.414 -8.677 1 65.17 127 LEU B C 1
ATOM 3550 O O . LEU B 1 127 ? 21.627 11.749 -8.544 1 65.17 127 LEU B O 1
ATOM 3554 N N . ASN B 1 128 ? 19.413 12.18 -8.6 1 78.73 128 ASN B N 1
ATOM 3555 C CA . ASN B 1 128 ? 19.763 13.553 -8.252 1 78.73 128 ASN B CA 1
ATOM 3556 C C . ASN B 1 128 ? 19.996 13.708 -6.751 1 78.73 128 ASN B C 1
ATOM 3558 O O . ASN B 1 128 ? 19.156 14.266 -6.043 1 78.73 128 ASN B O 1
ATOM 3562 N N . TYR B 1 129 ? 21.164 13.474 -6.331 1 81.92 129 TYR B N 1
ATOM 3563 C CA . TYR B 1 129 ? 21.548 13.411 -4.926 1 81.92 129 TYR B CA 1
ATOM 3564 C C . TYR B 1 129 ? 21.57 14.802 -4.304 1 81.92 129 TYR B C 1
ATOM 3566 O O . TYR B 1 129 ? 21.354 14.954 -3.099 1 81.92 129 TYR B O 1
ATOM 3574 N N . ALA B 1 130 ? 21.742 15.726 -5.127 1 82.65 130 ALA B N 1
ATOM 3575 C CA . ALA B 1 130 ? 21.876 17.099 -4.647 1 82.65 130 ALA B CA 1
ATOM 3576 C C . ALA B 1 130 ? 20.599 17.567 -3.955 1 82.65 130 ALA B C 1
ATOM 3578 O O . ALA B 1 130 ? 20.652 18.348 -3.003 1 82.65 130 ALA B O 1
ATOM 3579 N N . ASP B 1 131 ? 19.52 17.073 -4.407 1 85.97 131 ASP B N 1
ATOM 3580 C CA . ASP B 1 131 ? 18.245 17.481 -3.826 1 85.97 131 ASP B CA 1
ATOM 3581 C C . ASP B 1 131 ? 18.123 17.006 -2.38 1 85.97 131 ASP B C 1
ATOM 3583 O O . ASP B 1 131 ? 17.555 17.705 -1.538 1 85.97 131 ASP B O 1
ATOM 3587 N N . TYR B 1 132 ? 18.685 15.88 -2.105 1 88.68 132 TYR B N 1
ATOM 3588 C CA . TYR B 1 132 ? 18.597 15.323 -0.759 1 88.68 132 TYR B CA 1
ATOM 3589 C C . TYR B 1 132 ? 19.608 15.983 0.171 1 88.68 132 TYR B C 1
ATOM 3591 O O . TYR B 1 132 ? 19.378 16.081 1.379 1 88.68 132 TYR B O 1
ATOM 3599 N N . GLU B 1 133 ? 20.639 16.447 -0.355 1 82.56 133 GLU B N 1
ATOM 3600 C CA . GLU B 1 133 ? 21.689 17.067 0.447 1 82.56 133 GLU B CA 1
ATOM 3601 C C . GLU B 1 133 ? 21.266 18.449 0.938 1 82.56 133 GLU B C 1
ATOM 3603 O O . GLU B 1 133 ? 21.789 18.946 1.938 1 82.56 133 GLU B O 1
ATOM 3608 N N . ARG B 1 134 ? 20.315 19.006 0.295 1 83.28 134 ARG B N 1
ATOM 3609 C CA . ARG B 1 134 ? 19.872 20.353 0.64 1 83.28 134 ARG B CA 1
ATOM 3610 C C . ARG B 1 134 ? 18.804 20.316 1.728 1 83.28 134 ARG B C 1
ATOM 3612 O O . ARG B 1 134 ? 18.476 21.348 2.318 1 83.28 134 ARG B O 1
ATOM 3619 N N . VAL B 1 135 ? 18.374 19.138 2 1 87.24 135 VAL B N 1
ATOM 3620 C CA . VAL B 1 135 ? 17.304 19.009 2.983 1 87.24 135 VAL B CA 1
ATOM 3621 C C . VAL B 1 135 ? 17.87 19.191 4.39 1 87.24 135 VAL B C 1
ATOM 3623 O O . VAL B 1 135 ? 18.9 18.606 4.731 1 87.24 135 VAL B O 1
ATOM 3626 N N . THR B 1 136 ? 17.235 19.987 5.153 1 87.39 136 THR B N 1
ATOM 3627 C CA . THR B 1 136 ? 17.719 20.287 6.495 1 87.39 136 THR B CA 1
ATOM 3628 C C . THR B 1 136 ? 17.299 19.199 7.479 1 87.39 136 THR B C 1
ATOM 3630 O O . THR B 1 136 ? 18.028 18.894 8.425 1 87.39 136 THR B O 1
ATOM 3633 N N . ALA B 1 137 ? 16.161 18.649 7.235 1 91.98 137 ALA B N 1
ATOM 3634 C CA . ALA B 1 137 ? 15.692 17.569 8.098 1 91.98 137 ALA B CA 1
ATOM 3635 C C . ALA B 1 137 ? 16.52 16.304 7.892 1 91.98 137 ALA B C 1
ATOM 3637 O O . ALA B 1 137 ? 17.011 16.048 6.79 1 91.98 137 ALA B O 1
ATOM 3638 N N . PRO B 1 138 ? 16.668 15.511 8.951 1 95.24 138 PRO B N 1
ATOM 3639 C CA . PRO B 1 138 ? 17.34 14.221 8.779 1 95.24 138 PRO B CA 1
ATOM 3640 C C . PRO B 1 138 ? 16.683 13.351 7.709 1 95.24 138 PRO B C 1
ATOM 3642 O O . PRO B 1 138 ? 15.454 13.3 7.619 1 95.24 138 PRO B O 1
ATOM 3645 N N . VAL B 1 139 ? 17.528 12.732 6.857 1 94.71 139 VAL B N 1
ATOM 3646 C CA . VAL B 1 139 ? 17.084 11.808 5.819 1 94.71 139 VAL B CA 1
ATOM 3647 C C . VAL B 1 139 ? 17.744 10.445 6.022 1 94.71 139 VAL B C 1
ATOM 3649 O O . VAL B 1 139 ? 18.952 10.362 6.254 1 94.71 139 VAL B O 1
ATOM 3652 N N . ILE B 1 140 ? 16.964 9.405 6.05 1 96.37 140 ILE B N 1
ATOM 3653 C CA . ILE B 1 140 ? 17.453 8.031 6.034 1 96.37 140 ILE B CA 1
ATOM 3654 C C . ILE B 1 140 ? 17.047 7.354 4.727 1 96.37 140 ILE B C 1
ATOM 3656 O O . ILE B 1 140 ? 15.912 7.505 4.269 1 96.37 140 ILE B O 1
ATOM 3660 N N . SER B 1 141 ? 17.97 6.67 4.144 1 95.66 141 SER B N 1
ATOM 3661 C CA . SER B 1 141 ? 17.701 5.986 2.884 1 95.66 141 SER B CA 1
ATOM 3662 C C . SER B 1 141 ? 17.425 4.503 3.108 1 95.66 141 SER B C 1
ATOM 3664 O O . SER B 1 141 ? 18.093 3.857 3.919 1 95.66 141 SER B O 1
ATOM 3666 N N . PHE B 1 142 ? 16.453 4.032 2.411 1 97.3 142 PHE B N 1
ATOM 3667 C CA . PHE B 1 142 ? 16.19 2.598 2.389 1 97.3 142 PHE B CA 1
ATOM 3668 C C . PHE B 1 142 ? 16.71 1.972 1.101 1 97.3 142 PHE B C 1
ATOM 3670 O O . PHE B 1 142 ? 16.183 2.237 0.019 1 97.3 142 PHE B O 1
ATOM 3677 N N . ASP B 1 143 ? 17.686 1.19 1.229 1 94.82 143 ASP B N 1
ATOM 3678 C CA . ASP B 1 143 ? 18.186 0.245 0.234 1 94.82 143 ASP B CA 1
ATOM 3679 C C . ASP B 1 143 ? 18.68 0.973 -1.014 1 94.82 143 ASP B C 1
ATOM 3681 O O . ASP B 1 143 ? 18.754 0.383 -2.094 1 94.82 143 ASP B O 1
ATOM 3685 N N . ARG B 1 144 ? 18.947 2.279 -0.89 1 93.09 144 ARG B N 1
ATOM 3686 C CA . ARG B 1 144 ? 19.415 3.095 -2.006 1 93.09 144 ARG B CA 1
ATOM 3687 C C . ARG B 1 144 ? 20.525 4.042 -1.563 1 93.09 144 ARG B C 1
ATOM 3689 O O . ARG B 1 144 ? 20.541 4.497 -0.417 1 93.09 144 ARG B O 1
ATOM 3696 N N . TYR B 1 145 ? 21.354 4.281 -2.514 1 91.7 145 TYR B N 1
ATOM 3697 C CA . TYR B 1 145 ? 22.303 5.37 -2.314 1 91.7 145 TYR B CA 1
ATOM 3698 C C . TYR B 1 145 ? 21.736 6.688 -2.827 1 91.7 145 TYR B C 1
ATOM 3700 O O . TYR B 1 145 ? 21.447 6.826 -4.018 1 91.7 145 TYR B O 1
ATOM 3708 N N . ILE B 1 146 ? 21.606 7.638 -1.848 1 90.19 146 ILE B N 1
ATOM 3709 C CA . ILE B 1 146 ? 21.041 8.904 -2.302 1 90.19 146 ILE B CA 1
ATOM 3710 C C . ILE B 1 146 ? 21.907 10.061 -1.808 1 90.19 146 ILE B C 1
ATOM 3712 O O . ILE B 1 146 ? 21.508 11.225 -1.896 1 90.19 146 ILE B O 1
ATOM 3716 N N . GLY B 1 147 ? 23.072 9.774 -1.232 1 87.12 147 GLY B N 1
ATOM 3717 C CA . GLY B 1 147 ? 23.999 10.805 -0.794 1 87.12 147 GLY B CA 1
ATOM 3718 C C . GLY B 1 147 ? 25.057 10.289 0.163 1 87.12 147 GLY B C 1
ATOM 3719 O O . GLY B 1 147 ? 24.851 9.277 0.837 1 87.12 147 GLY B O 1
ATOM 3720 N N . GLU B 1 148 ? 26.148 10.923 0.254 1 83.42 148 GLU B N 1
ATOM 3721 C CA . GLU B 1 148 ? 27.309 10.487 1.026 1 83.42 148 GLU B CA 1
ATOM 3722 C C . GLU B 1 148 ? 27.035 10.563 2.525 1 83.42 148 GLU B C 1
ATOM 3724 O O . GLU B 1 148 ? 27.535 9.74 3.295 1 83.42 148 GLU B O 1
ATOM 3729 N N . ASN B 1 149 ? 26.267 11.504 2.94 1 85.71 149 ASN B N 1
ATOM 3730 C CA . ASN B 1 149 ? 26.056 11.723 4.367 1 85.71 149 ASN B CA 1
ATOM 3731 C C . ASN B 1 149 ? 24.672 11.256 4.807 1 85.71 149 ASN B C 1
ATOM 3733 O O . ASN B 1 149 ? 24.149 11.72 5.821 1 85.71 149 ASN B O 1
ATOM 3737 N N . ILE B 1 150 ? 24.133 10.348 4.03 1 91.37 150 ILE B N 1
ATOM 3738 C CA . ILE B 1 150 ? 22.807 9.827 4.345 1 91.37 150 ILE B CA 1
ATOM 3739 C C . ILE B 1 150 ? 22.906 8.345 4.701 1 91.37 150 ILE B C 1
ATOM 3741 O O . ILE B 1 150 ? 23.314 7.527 3.872 1 91.37 150 ILE B O 1
ATOM 3745 N N . PRO B 1 151 ? 22.595 7.989 5.94 1 93.85 151 PRO B N 1
ATOM 3746 C CA . PRO B 1 151 ? 22.632 6.572 6.308 1 93.85 151 PRO B CA 1
ATOM 3747 C C . PRO B 1 151 ? 21.731 5.709 5.427 1 93.85 151 PRO B C 1
ATOM 3749 O O . PRO B 1 151 ? 20.671 6.164 4.99 1 93.85 151 PRO B O 1
ATOM 3752 N N . ILE B 1 152 ? 22.152 4.506 5.232 1 95.45 152 ILE B N 1
ATOM 3753 C CA . ILE B 1 152 ? 21.395 3.541 4.442 1 95.45 152 ILE B CA 1
ATOM 3754 C C . ILE B 1 152 ? 21.046 2.33 5.304 1 95.45 152 ILE B C 1
ATOM 3756 O O . ILE B 1 152 ? 21.92 1.748 5.951 1 95.45 152 ILE B O 1
ATOM 3760 N N . VAL B 1 153 ? 19.809 2.019 5.411 1 97.68 153 VAL B N 1
ATOM 3761 C CA . VAL B 1 153 ? 19.332 0.786 6.03 1 97.68 153 VAL B CA 1
ATOM 3762 C C . VAL B 1 153 ? 18.896 -0.2 4.948 1 97.68 153 VAL B C 1
ATOM 3764 O O . VAL B 1 153 ? 18.137 0.156 4.044 1 97.68 153 VAL B O 1
ATOM 3767 N N . SER B 1 154 ? 19.371 -1.384 4.974 1 97.81 154 SER B N 1
ATOM 3768 C CA . SER B 1 154 ? 19.045 -2.396 3.974 1 97.81 154 SER B CA 1
ATOM 3769 C C . SER B 1 154 ? 19.181 -3.803 4.548 1 97.81 154 SER B C 1
ATOM 3771 O O . SER B 1 154 ? 19.702 -3.982 5.65 1 97.81 154 SER B O 1
ATOM 3773 N N . SER B 1 155 ? 18.622 -4.733 3.868 1 98.37 155 SER B N 1
ATOM 3774 C CA . SER B 1 155 ? 18.956 -6.124 4.155 1 98.37 155 SER B CA 1
ATOM 3775 C C . SER B 1 155 ? 20.273 -6.523 3.497 1 98.37 155 SER B C 1
ATOM 3777 O O . SER B 1 155 ? 20.848 -5.75 2.728 1 98.37 155 SER B O 1
ATOM 3779 N N . ASP B 1 156 ? 20.818 -7.653 3.817 1 98.62 156 ASP B N 1
ATOM 3780 C CA . ASP B 1 156 ? 22.058 -8.146 3.227 1 98.62 156 ASP B CA 1
ATOM 3781 C C . ASP B 1 156 ? 21.83 -8.639 1.799 1 98.62 156 ASP B C 1
ATOM 3783 O O . ASP B 1 156 ? 21.644 -9.836 1.573 1 98.62 156 ASP B O 1
ATOM 3787 N N . ASN B 1 157 ? 21.948 -7.742 0.915 1 98.27 157 ASN B N 1
ATOM 3788 C CA . ASN B 1 157 ? 21.633 -8.028 -0.481 1 98.27 157 ASN B CA 1
ATOM 3789 C C . ASN B 1 157 ? 22.645 -8.99 -1.098 1 98.27 157 ASN B C 1
ATOM 3791 O O . ASN B 1 157 ? 22.288 -9.817 -1.939 1 98.27 157 ASN B O 1
ATOM 3795 N N . TYR B 1 158 ? 23.866 -8.858 -0.774 1 98.59 158 TYR B N 1
ATOM 3796 C CA . TYR B 1 158 ? 24.853 -9.779 -1.328 1 98.59 158 TYR B CA 1
ATOM 3797 C C . TYR B 1 158 ? 24.603 -11.202 -0.844 1 98.59 158 TYR B C 1
ATOM 3799 O O . TYR B 1 158 ? 24.547 -12.137 -1.647 1 98.59 158 TYR B O 1
ATOM 3807 N N . LEU B 1 159 ? 24.448 -11.347 0.471 1 98.8 159 LEU B N 1
ATOM 3808 C CA . LEU B 1 159 ? 24.182 -12.678 1.004 1 98.8 159 LEU B CA 1
ATOM 3809 C C . LEU B 1 159 ? 22.873 -13.233 0.452 1 98.8 159 LEU B C 1
ATOM 3811 O O . LEU B 1 159 ? 22.751 -14.44 0.23 1 98.8 159 LEU B O 1
ATOM 3815 N N . GLY B 1 160 ? 21.909 -12.356 0.306 1 98.84 160 GLY B N 1
ATOM 3816 C CA . GLY B 1 160 ? 20.658 -12.789 -0.294 1 98.84 160 GLY B CA 1
ATOM 3817 C C . GLY B 1 160 ? 20.822 -13.303 -1.712 1 98.84 160 GLY B C 1
ATOM 3818 O O . GLY B 1 160 ? 20.275 -14.349 -2.067 1 98.84 160 GLY B O 1
ATOM 3819 N N . GLY B 1 161 ? 21.564 -12.54 -2.521 1 98.75 161 GLY B N 1
ATOM 3820 C CA . GLY B 1 161 ? 21.851 -13.002 -3.87 1 98.75 161 GLY B CA 1
ATOM 3821 C C . GLY B 1 161 ? 22.623 -14.308 -3.901 1 98.75 161 GLY B C 1
ATOM 3822 O O . GLY B 1 161 ? 22.346 -15.179 -4.728 1 98.75 161 GLY B O 1
ATOM 3823 N N . LYS B 1 162 ? 23.551 -14.409 -3.022 1 98.77 162 LYS B N 1
ATOM 3824 C CA . LYS B 1 162 ? 24.356 -15.623 -2.924 1 98.77 162 LYS B CA 1
ATOM 3825 C C . LYS B 1 162 ? 23.491 -16.831 -2.576 1 98.77 162 LYS B C 1
ATOM 3827 O O . LYS B 1 162 ? 23.563 -17.865 -3.243 1 98.77 162 LYS B O 1
ATOM 3832 N N . LEU B 1 163 ? 22.692 -16.669 -1.562 1 98.78 163 LEU B N 1
ATOM 3833 C CA . LEU B 1 163 ? 21.837 -17.759 -1.106 1 98.78 163 LEU B CA 1
ATOM 3834 C C . LEU B 1 163 ? 20.847 -18.164 -2.193 1 98.78 163 LEU B C 1
ATOM 3836 O O . LEU B 1 163 ? 20.603 -19.355 -2.404 1 98.78 163 LEU B O 1
ATOM 3840 N N . ALA B 1 164 ? 20.283 -17.194 -2.867 1 98.79 164 ALA B N 1
ATOM 3841 C CA . ALA B 1 164 ? 19.352 -17.461 -3.961 1 98.79 164 ALA B CA 1
ATOM 3842 C C . ALA B 1 164 ? 20.025 -18.262 -5.071 1 98.79 164 ALA B C 1
ATOM 3844 O O . ALA B 1 164 ? 19.482 -19.266 -5.538 1 98.79 164 ALA B O 1
ATOM 3845 N N . THR B 1 165 ? 21.186 -17.841 -5.444 1 98.69 165 THR B N 1
ATOM 3846 C CA . THR B 1 165 ? 21.912 -18.467 -6.544 1 98.69 165 THR B CA 1
ATOM 3847 C C . THR B 1 165 ? 22.36 -19.875 -6.165 1 98.69 165 THR B C 1
ATOM 3849 O O . THR B 1 165 ? 22.214 -20.812 -6.952 1 98.69 165 THR B O 1
ATOM 3852 N N . GLU B 1 166 ? 22.863 -20.012 -4.994 1 98.44 166 GLU B N 1
ATOM 3853 C CA . GLU B 1 166 ? 23.31 -21.322 -4.53 1 98.44 166 GLU B CA 1
ATOM 3854 C C . GLU B 1 166 ? 22.15 -22.312 -4.469 1 98.44 166 GLU B C 1
ATOM 3856 O O . GLU B 1 166 ? 22.32 -23.495 -4.769 1 98.44 166 GLU B O 1
ATOM 3861 N N . THR B 1 167 ? 21.066 -21.825 -4.041 1 98.44 167 THR B N 1
ATOM 3862 C CA . THR B 1 167 ? 19.871 -22.659 -4 1 98.44 167 THR B CA 1
ATOM 3863 C C . THR B 1 167 ? 19.51 -23.158 -5.397 1 98.44 167 THR B C 1
ATOM 3865 O O . THR B 1 167 ? 19.174 -24.33 -5.575 1 98.44 167 THR B O 1
ATOM 3868 N N . LEU B 1 168 ? 19.586 -22.33 -6.372 1 97.44 168 LEU B N 1
ATOM 3869 C CA . LEU B 1 168 ? 19.303 -22.689 -7.757 1 97.44 168 LEU B CA 1
ATOM 3870 C C . LEU B 1 168 ? 20.288 -23.741 -8.258 1 97.44 168 LEU B C 1
ATOM 3872 O O . LEU B 1 168 ? 19.904 -24.661 -8.984 1 97.44 168 LEU B O 1
ATOM 3876 N N . LEU B 1 169 ? 21.493 -23.638 -7.892 1 96.39 169 LEU B N 1
ATOM 3877 C CA . LEU B 1 169 ? 22.575 -24.44 -8.451 1 96.39 169 LEU B CA 1
ATOM 3878 C C . LEU B 1 169 ? 22.571 -25.846 -7.86 1 96.39 169 LEU B C 1
ATOM 3880 O O . LEU B 1 169 ? 23.212 -26.752 -8.398 1 96.39 169 LEU B O 1
ATOM 3884 N N . LYS B 1 170 ? 21.876 -25.994 -6.759 1 95.01 170 LYS B N 1
ATOM 3885 C CA . LYS B 1 170 ? 21.764 -27.319 -6.157 1 95.01 170 LYS B CA 1
ATOM 3886 C C . LYS B 1 170 ? 21.205 -28.33 -7.153 1 95.01 170 LYS B C 1
ATOM 3888 O O . LYS B 1 170 ? 21.521 -29.52 -7.081 1 95.01 170 LYS B O 1
ATOM 3893 N N . GLY B 1 171 ? 20.444 -27.83 -8.109 1 91.67 171 GLY B N 1
ATOM 3894 C CA . GLY B 1 171 ? 19.887 -28.694 -9.137 1 91.67 171 GLY B CA 1
ATOM 3895 C C . GLY B 1 171 ? 20.813 -28.883 -10.324 1 91.67 171 GLY B C 1
ATOM 3896 O O . GLY B 1 171 ? 20.453 -29.544 -11.3 1 91.67 171 GLY B O 1
ATOM 3897 N N . GLN B 1 172 ? 21.994 -28.348 -10.285 1 93.92 172 GLN B N 1
ATOM 3898 C CA . GLN B 1 172 ? 23.041 -28.443 -11.298 1 93.92 172 GLN B CA 1
ATOM 3899 C C . GLN B 1 172 ? 22.535 -27.97 -12.657 1 93.92 172 GLN B C 1
ATOM 3901 O O . GLN B 1 172 ? 22.649 -28.688 -13.653 1 93.92 172 GLN B O 1
ATOM 3906 N N . PRO B 1 173 ? 22.033 -26.767 -12.665 1 95.25 173 PRO B N 1
ATOM 3907 C CA . PRO B 1 173 ? 21.609 -26.218 -13.955 1 95.25 173 PRO B CA 1
ATOM 3908 C C . PRO B 1 173 ? 22.776 -25.998 -14.916 1 95.25 173 PRO B C 1
ATOM 3910 O O . PRO B 1 173 ? 23.927 -25.903 -14.482 1 95.25 173 PRO B O 1
ATOM 3913 N N . THR B 1 174 ? 22.479 -25.92 -16.179 1 95.89 174 THR B N 1
ATOM 3914 C CA . THR B 1 174 ? 23.496 -25.678 -17.197 1 95.89 174 THR B CA 1
ATOM 3915 C C . THR B 1 174 ? 23.41 -24.246 -17.718 1 95.89 174 THR B C 1
ATOM 3917 O O . THR B 1 174 ? 24.381 -23.72 -18.265 1 95.89 174 THR B O 1
ATOM 3920 N N . LYS B 1 175 ? 22.245 -23.587 -17.553 1 97.6 175 LYS B N 1
ATOM 3921 C CA . LYS B 1 175 ? 22.041 -22.248 -18.1 1 97.6 175 LYS B CA 1
ATOM 3922 C C . LYS B 1 175 ? 21.351 -21.339 -17.087 1 97.6 175 LYS B C 1
ATOM 3924 O O . LYS B 1 175 ? 20.226 -20.891 -17.314 1 97.6 175 LYS B O 1
ATOM 3929 N N . PRO B 1 176 ? 22.069 -20.994 -16.048 1 98.18 176 PRO B N 1
ATOM 3930 C CA . PRO B 1 176 ? 21.501 -20.083 -15.051 1 98.18 176 PRO B CA 1
ATOM 3931 C C . PRO B 1 176 ? 21.335 -18.66 -15.579 1 98.18 176 PRO B C 1
ATOM 3933 O O . PRO B 1 176 ? 22.18 -18.176 -16.336 1 98.18 176 PRO B O 1
ATOM 3936 N N . TRP B 1 177 ? 20.23 -18.031 -15.221 1 98.75 177 TRP B N 1
ATOM 3937 C CA . TRP B 1 177 ? 19.862 -16.697 -15.683 1 98.75 177 TRP B CA 1
ATOM 3938 C C . TRP B 1 177 ? 19.361 -15.838 -14.526 1 98.75 177 TRP B C 1
ATOM 3940 O O . TRP B 1 177 ? 18.8 -16.357 -13.558 1 98.75 177 TRP B O 1
ATOM 3950 N N . MET B 1 178 ? 19.679 -14.553 -14.592 1 98.65 178 MET B N 1
ATOM 3951 C CA . MET B 1 178 ? 19.084 -13.601 -13.658 1 98.65 178 MET B CA 1
ATOM 3952 C C . MET B 1 178 ? 18.244 -12.566 -14.398 1 98.65 178 MET B C 1
ATOM 3954 O O . MET B 1 178 ? 18.641 -12.08 -15.458 1 98.65 178 MET B O 1
ATOM 3958 N N . ILE B 1 179 ? 17.058 -12.368 -13.882 1 98.42 179 ILE B N 1
ATOM 3959 C CA . ILE B 1 179 ? 16.247 -11.238 -14.322 1 98.42 179 ILE B CA 1
ATOM 3960 C C . ILE B 1 179 ? 16.272 -10.141 -13.26 1 98.42 179 ILE B C 1
ATOM 3962 O O . ILE B 1 179 ? 15.908 -10.378 -12.105 1 98.42 179 ILE B O 1
ATOM 3966 N N . THR B 1 180 ? 16.702 -8.963 -13.586 1 96.18 180 THR B N 1
ATOM 3967 C CA . THR B 1 180 ? 16.843 -7.876 -12.624 1 96.18 180 THR B CA 1
ATOM 3968 C C . THR B 1 180 ? 16.408 -6.549 -13.239 1 96.18 180 THR B C 1
ATOM 3970 O O . THR B 1 180 ? 16.205 -6.458 -14.452 1 96.18 180 THR B O 1
ATOM 3973 N N . GLY B 1 181 ? 16.055 -5.619 -12.377 1 90.2 181 GLY B N 1
ATOM 3974 C CA . GLY B 1 181 ? 15.862 -4.262 -12.862 1 90.2 181 GLY B CA 1
ATOM 3975 C C . GLY B 1 181 ? 17.165 -3.542 -13.154 1 90.2 181 GLY B C 1
ATOM 3976 O O . GLY B 1 181 ? 18.245 -4.117 -13.006 1 90.2 181 GLY B O 1
ATOM 3977 N N . ALA B 1 182 ? 17.017 -2.284 -13.629 1 77.97 182 ALA B N 1
ATOM 3978 C CA . ALA B 1 182 ? 18.192 -1.428 -13.777 1 77.97 182 ALA B CA 1
ATOM 3979 C C . ALA B 1 182 ? 18.582 -0.797 -12.444 1 77.97 182 ALA B C 1
ATOM 3981 O O . ALA B 1 182 ? 17.804 -0.041 -11.856 1 77.97 182 ALA B O 1
ATOM 3982 N N . ASN B 1 183 ? 19.62 -1.189 -11.894 1 78.84 183 ASN B N 1
ATOM 3983 C CA . ASN B 1 183 ? 20.008 -0.702 -10.575 1 78.84 183 ASN B CA 1
ATOM 3984 C C . ASN B 1 183 ? 21.248 0.184 -10.647 1 78.84 183 ASN B C 1
ATOM 3986 O O . ASN B 1 183 ? 22.115 -0.022 -11.499 1 78.84 183 ASN B O 1
ATOM 3990 N N . ASP B 1 184 ? 21.211 1.123 -9.829 1 82.93 184 ASP B N 1
ATOM 3991 C CA . ASP B 1 184 ? 22.407 1.917 -9.568 1 82.93 184 ASP B CA 1
ATOM 3992 C C . ASP B 1 184 ? 23.499 1.068 -8.921 1 82.93 184 ASP B C 1
ATOM 3994 O O . ASP B 1 184 ? 23.274 0.446 -7.88 1 82.93 184 ASP B O 1
ATOM 3998 N N . PRO B 1 185 ? 24.698 1.048 -9.506 1 88.87 185 PRO B N 1
ATOM 3999 C CA . PRO B 1 185 ? 25.783 0.231 -8.958 1 88.87 185 PRO B CA 1
ATOM 4000 C C . PRO B 1 185 ? 26.151 0.619 -7.528 1 88.87 185 PRO B C 1
ATOM 4002 O O . PRO B 1 185 ? 26.77 -0.17 -6.809 1 88.87 185 PRO B O 1
ATOM 4005 N N . ASN B 1 186 ? 25.771 1.816 -7.105 1 88.54 186 ASN B N 1
ATOM 4006 C CA . ASN B 1 186 ? 26.118 2.263 -5.76 1 88.54 186 ASN B CA 1
ATOM 4007 C C . ASN B 1 186 ? 25.059 1.85 -4.741 1 88.54 186 ASN B C 1
ATOM 4009 O O . ASN B 1 186 ? 25.269 1.978 -3.534 1 88.54 186 ASN B O 1
ATOM 4013 N N . SER B 1 187 ? 24.006 1.298 -5.205 1 91.88 187 SER B N 1
ATOM 4014 C CA . SER B 1 187 ? 22.929 0.927 -4.294 1 91.88 187 SER B CA 1
ATOM 4015 C C . SER B 1 187 ? 23.095 -0.505 -3.796 1 91.88 187 SER B C 1
ATOM 4017 O O . SER B 1 187 ? 23.573 -1.372 -4.532 1 91.88 187 SER B O 1
ATOM 4019 N N . PRO B 1 188 ? 22.609 -0.76 -2.589 1 94.48 188 PRO B N 1
ATOM 4020 C CA . PRO B 1 188 ? 22.739 -2.096 -2.005 1 94.48 188 PRO B CA 1
ATOM 4021 C C . PRO B 1 188 ? 22.082 -3.18 -2.857 1 94.48 188 PRO B C 1
ATOM 4023 O O . PRO B 1 188 ? 22.559 -4.317 -2.892 1 94.48 188 PRO B O 1
ATOM 4026 N N . THR B 1 189 ? 21.097 -2.893 -3.588 1 94.2 189 THR B N 1
ATOM 4027 C CA . THR B 1 189 ? 20.358 -3.9 -4.341 1 94.2 189 THR B CA 1
ATOM 4028 C C . THR B 1 189 ? 21.201 -4.439 -5.493 1 94.2 189 THR B C 1
ATOM 4030 O O . THR B 1 189 ? 20.928 -5.522 -6.015 1 94.2 189 THR B O 1
ATOM 4033 N N . TYR B 1 190 ? 22.17 -3.665 -5.934 1 95.15 190 TYR B N 1
ATOM 4034 C CA . TYR B 1 190 ? 23.087 -4.098 -6.983 1 95.15 190 TYR B CA 1
ATOM 4035 C C . TYR B 1 190 ? 23.867 -5.333 -6.549 1 95.15 190 TYR B C 1
ATOM 4037 O O . TYR B 1 190 ? 24.291 -6.133 -7.387 1 95.15 190 TYR B O 1
ATOM 4045 N N . LEU B 1 191 ? 23.96 -5.502 -5.292 1 97.48 191 LEU B N 1
ATOM 4046 C CA . LEU B 1 191 ? 24.768 -6.582 -4.736 1 97.48 191 LEU B CA 1
ATOM 4047 C C . LEU B 1 191 ? 24.114 -7.936 -4.988 1 97.48 191 LEU B C 1
ATOM 4049 O O . LEU B 1 191 ? 24.785 -8.97 -4.958 1 97.48 191 LEU B O 1
ATOM 4053 N N . ARG B 1 192 ? 22.809 -7.962 -5.242 1 98.14 192 ARG B N 1
ATOM 4054 C CA . ARG B 1 192 ? 22.153 -9.199 -5.653 1 98.14 192 ARG B CA 1
ATOM 4055 C C . ARG B 1 192 ? 22.711 -9.7 -6.98 1 98.14 192 ARG B C 1
ATOM 4057 O O . ARG B 1 192 ? 23.007 -10.888 -7.125 1 98.14 192 ARG B O 1
ATOM 4064 N N . TYR B 1 193 ? 22.805 -8.741 -7.872 1 97.17 193 TYR B N 1
ATOM 4065 C CA . TYR B 1 193 ? 23.375 -9.018 -9.186 1 97.17 193 TYR B CA 1
ATOM 4066 C C . TYR B 1 193 ? 24.826 -9.47 -9.067 1 97.17 193 TYR B C 1
ATOM 4068 O O . TYR B 1 193 ? 25.226 -10.461 -9.681 1 97.17 193 TYR B O 1
ATOM 4076 N N . GLN B 1 194 ? 25.609 -8.763 -8.313 1 97.68 194 GLN B N 1
ATOM 4077 C CA . GLN B 1 194 ? 27.018 -9.097 -8.13 1 97.68 194 GLN B CA 1
ATOM 4078 C C . GLN B 1 194 ? 27.18 -10.508 -7.572 1 97.68 194 GLN B C 1
ATOM 4080 O O . GLN B 1 194 ? 28.05 -11.261 -8.017 1 97.68 194 GLN B O 1
ATOM 4085 N N . ALA B 1 195 ? 26.356 -10.812 -6.6 1 98.58 195 ALA B N 1
ATOM 4086 C CA . ALA B 1 195 ? 26.414 -12.137 -5.988 1 98.58 195 ALA B CA 1
ATOM 4087 C C . ALA B 1 195 ? 26.104 -13.228 -7.01 1 98.58 195 ALA B C 1
ATOM 4089 O O . ALA B 1 195 ? 26.774 -14.263 -7.045 1 98.58 195 ALA B O 1
ATOM 4090 N N . PHE B 1 196 ? 25.117 -12.985 -7.815 1 98.59 196 PHE B N 1
ATOM 4091 C CA . PHE B 1 196 ? 24.757 -13.951 -8.846 1 98.59 196 PHE B CA 1
ATOM 4092 C C . PHE B 1 196 ? 25.935 -14.213 -9.777 1 98.59 196 PHE B C 1
ATOM 4094 O O . PHE B 1 196 ? 26.27 -15.367 -10.053 1 98.59 196 PHE B O 1
ATOM 4101 N N . MET B 1 197 ? 26.554 -13.182 -10.229 1 98.03 197 MET B N 1
ATOM 4102 C CA . MET B 1 197 ? 27.684 -13.292 -11.147 1 98.03 197 MET B CA 1
ATOM 4103 C C . MET B 1 197 ? 28.86 -13.998 -10.481 1 98.03 197 MET B C 1
ATOM 4105 O O . MET B 1 197 ? 29.477 -14.882 -11.078 1 98.03 197 MET B O 1
ATOM 4109 N N . ASP B 1 198 ? 29.136 -13.644 -9.279 1 98.5 198 ASP B N 1
ATOM 4110 C CA . ASP B 1 198 ? 30.259 -14.228 -8.552 1 98.5 198 ASP B CA 1
ATOM 4111 C C . ASP B 1 198 ? 30.05 -15.724 -8.329 1 98.5 198 ASP B C 1
ATOM 4113 O O . ASP B 1 198 ? 30.966 -16.523 -8.538 1 98.5 198 ASP B O 1
ATOM 4117 N N . VAL B 1 199 ? 28.863 -16.078 -7.893 1 98.59 199 VAL B N 1
ATOM 4118 C CA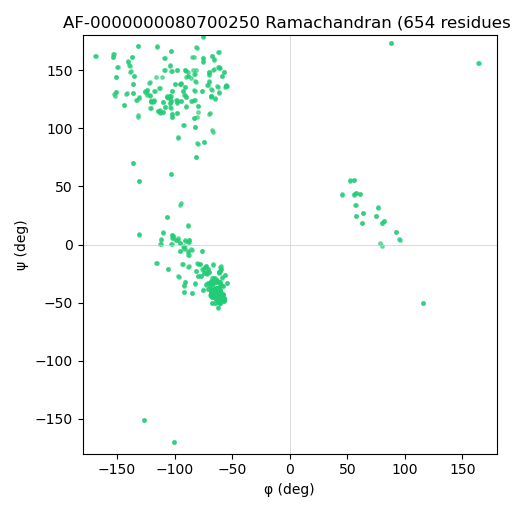 . VAL B 1 199 ? 28.574 -17.456 -7.512 1 98.59 199 VAL B CA 1
ATOM 4119 C C . VAL B 1 199 ? 28.564 -18.344 -8.754 1 98.59 199 VAL B C 1
ATOM 4121 O O . VAL B 1 199 ? 29.104 -19.453 -8.736 1 98.59 199 VAL B O 1
ATOM 4124 N N . THR B 1 200 ? 27.955 -17.892 -9.851 1 98.25 200 THR B N 1
ATOM 4125 C CA . THR B 1 200 ? 27.949 -18.696 -11.068 1 98.25 200 THR B CA 1
ATOM 4126 C C . THR B 1 200 ? 29.368 -18.892 -11.594 1 98.25 200 THR B C 1
ATOM 4128 O O . THR B 1 200 ? 29.745 -20 -11.98 1 98.25 200 THR B O 1
ATOM 4131 N N . LYS B 1 201 ? 30.125 -17.841 -11.556 1 97.74 201 LYS B N 1
ATOM 4132 C CA . LYS B 1 201 ? 31.518 -17.928 -11.986 1 97.74 201 LYS B CA 1
ATOM 4133 C C . LYS B 1 201 ? 32.295 -18.927 -11.134 1 97.74 201 LYS B C 1
ATOM 4135 O O . LYS B 1 201 ? 33.071 -19.728 -11.66 1 97.74 201 LYS B O 1
ATOM 4140 N N . ALA B 1 202 ? 32.119 -18.877 -9.882 1 97.51 202 ALA B N 1
ATOM 4141 C CA . ALA B 1 202 ? 32.814 -19.759 -8.948 1 97.51 202 ALA B CA 1
ATOM 4142 C C . ALA B 1 202 ? 32.466 -21.221 -9.212 1 97.51 202 ALA B C 1
ATOM 4144 O O . ALA B 1 202 ? 33.249 -22.12 -8.893 1 97.51 202 ALA B O 1
ATOM 4145 N N . HIS B 1 203 ? 31.38 -21.495 -9.79 1 96.41 203 HIS B N 1
ATOM 4146 C CA . HIS B 1 203 ? 30.949 -22.856 -10.089 1 96.41 203 HIS B CA 1
ATOM 4147 C C . HIS B 1 203 ? 31.247 -23.221 -11.54 1 96.41 203 HIS B C 1
ATOM 4149 O O . HIS B 1 203 ? 30.762 -24.239 -12.04 1 96.41 203 HIS B O 1
ATOM 4155 N N . GLY B 1 204 ? 31.891 -22.353 -12.256 1 96.19 204 GLY B N 1
ATOM 4156 C CA . GLY B 1 204 ? 32.322 -22.614 -13.62 1 96.19 204 GLY B CA 1
ATOM 4157 C C . GLY B 1 204 ? 31.221 -22.409 -14.643 1 96.19 204 GLY B C 1
ATOM 4158 O O . GLY B 1 204 ? 31.265 -22.981 -15.735 1 96.19 204 GLY B O 1
ATOM 4159 N N . LEU B 1 205 ? 30.232 -21.657 -14.235 1 96.81 205 LEU B N 1
ATOM 4160 C CA . LEU B 1 205 ? 29.119 -21.365 -15.132 1 96.81 205 LEU B CA 1
ATOM 4161 C C . LEU B 1 205 ? 29.155 -19.909 -15.586 1 96.81 205 LEU B C 1
ATOM 4163 O O . LEU B 1 205 ? 29.694 -19.049 -14.885 1 96.81 205 LEU B O 1
ATOM 4167 N N . ASP B 1 206 ? 28.659 -19.658 -16.767 1 95.09 206 ASP B N 1
ATOM 4168 C CA . ASP B 1 206 ? 28.503 -18.297 -17.272 1 95.09 206 ASP B CA 1
ATOM 4169 C C . ASP B 1 206 ? 27.081 -17.788 -17.048 1 95.09 206 ASP B C 1
ATOM 4171 O O . ASP B 1 206 ? 26.212 -17.959 -17.905 1 95.09 206 ASP B O 1
ATOM 4175 N N . GLY B 1 207 ? 26.902 -17.14 -15.931 1 96.26 207 GLY B N 1
ATOM 4176 C CA . GLY B 1 207 ? 25.594 -16.571 -15.649 1 96.26 207 GLY B CA 1
ATOM 4177 C C . GLY B 1 207 ? 25.179 -15.507 -16.648 1 96.26 207 GLY B C 1
ATOM 4178 O O . GLY B 1 207 ? 26 -14.692 -17.073 1 96.26 207 GLY B O 1
ATOM 4179 N N . GLN B 1 208 ? 23.924 -15.585 -17.069 1 97.94 208 GLN B N 1
ATOM 4180 C CA . GLN B 1 208 ? 23.388 -14.609 -18.012 1 97.94 208 GLN B CA 1
ATOM 4181 C C . GLN B 1 208 ? 22.384 -13.682 -17.332 1 97.94 208 GLN B C 1
ATOM 4183 O O . GLN B 1 208 ? 21.837 -14.017 -16.279 1 97.94 208 GLN B O 1
ATOM 4188 N N . ILE B 1 209 ? 22.177 -12.514 -18.019 1 97.44 209 ILE B N 1
ATOM 4189 C CA . ILE B 1 209 ? 21.352 -11.503 -17.367 1 97.44 209 ILE B CA 1
ATOM 4190 C C . ILE B 1 209 ? 20.364 -10.917 -18.374 1 97.44 209 ILE B C 1
ATOM 4192 O O . ILE B 1 209 ? 20.713 -10.687 -19.534 1 97.44 209 ILE B O 1
ATOM 4196 N N . THR B 1 210 ? 19.173 -10.731 -17.921 1 97.55 210 THR B N 1
ATOM 4197 C CA . THR B 1 210 ? 18.199 -9.881 -18.595 1 97.55 210 THR B CA 1
ATOM 4198 C C . THR B 1 210 ? 17.756 -8.739 -17.685 1 97.55 210 THR B C 1
ATOM 4200 O O . THR B 1 210 ? 17.265 -8.974 -16.579 1 97.55 210 THR B O 1
ATOM 4203 N N . LYS B 1 211 ? 17.93 -7.563 -18.141 1 95.44 211 LYS B N 1
ATOM 4204 C CA . LYS B 1 211 ? 17.483 -6.388 -17.4 1 95.44 211 LYS B CA 1
ATOM 4205 C C . LYS B 1 211 ? 16.133 -5.894 -17.915 1 95.44 211 LYS B C 1
ATOM 4207 O O . LYS B 1 211 ? 15.971 -5.652 -19.112 1 95.44 211 LYS B O 1
ATOM 4212 N N . ILE B 1 212 ? 15.214 -5.85 -17.058 1 94.57 212 ILE B N 1
ATOM 4213 C CA . ILE B 1 212 ? 13.897 -5.323 -17.399 1 94.57 212 ILE B CA 1
ATOM 4214 C C . ILE B 1 212 ? 13.65 -4.021 -16.641 1 94.57 212 ILE B C 1
ATOM 4216 O O . ILE B 1 212 ? 13.522 -4.024 -15.414 1 94.57 212 ILE B O 1
ATOM 4220 N N . PRO B 1 213 ? 13.525 -2.969 -17.342 1 87.85 213 PRO B N 1
ATOM 4221 C CA . PRO B 1 213 ? 13.257 -1.703 -16.656 1 87.85 213 PRO B CA 1
ATOM 4222 C C . PRO B 1 213 ? 11.971 -1.738 -15.832 1 87.85 213 PRO B C 1
ATOM 4224 O O . PRO B 1 213 ? 10.975 -2.326 -16.261 1 87.85 213 PRO B O 1
ATOM 4227 N N . LYS B 1 214 ? 11.996 -1.056 -14.709 1 78.52 214 LYS B N 1
ATOM 4228 C CA . LYS B 1 214 ? 10.885 -1.094 -13.763 1 78.52 214 LYS B CA 1
ATOM 4229 C C . LYS B 1 214 ? 9.675 -0.338 -14.305 1 78.52 214 LYS B C 1
ATOM 4231 O O . LYS B 1 214 ? 8.54 -0.603 -13.904 1 78.52 214 LYS B O 1
ATOM 4236 N N . ASP B 1 215 ? 9.916 0.587 -15.221 1 81.39 215 ASP B N 1
ATOM 4237 C CA . ASP B 1 215 ? 8.827 1.431 -15.702 1 81.39 215 ASP B CA 1
ATOM 4238 C C . ASP B 1 215 ? 8.108 0.782 -16.883 1 81.39 215 ASP B C 1
ATOM 4240 O O . ASP B 1 215 ? 7.154 1.346 -17.422 1 81.39 215 ASP B O 1
ATOM 4244 N N . PHE B 1 216 ? 8.523 -0.419 -17.258 1 89.89 216 PHE B N 1
ATOM 4245 C CA . PHE B 1 216 ? 7.816 -1.133 -18.314 1 89.89 216 PHE B CA 1
ATOM 4246 C C . PHE B 1 216 ? 6.442 -1.587 -17.834 1 89.89 216 PHE B C 1
ATOM 4248 O O . PHE B 1 216 ? 6.274 -1.945 -16.667 1 89.89 216 PHE B O 1
ATOM 4255 N N . SER B 1 217 ? 5.591 -1.563 -18.779 1 89.44 217 SER B N 1
ATOM 4256 C CA . SER B 1 217 ? 4.269 -2.11 -18.491 1 89.44 217 SER B CA 1
ATOM 4257 C C . SER B 1 217 ? 4.332 -3.616 -18.262 1 89.44 217 SER B C 1
ATOM 4259 O O . SER B 1 217 ? 5.313 -4.265 -18.631 1 89.44 217 SER B O 1
ATOM 4261 N N . GLN B 1 218 ? 3.354 -4.101 -17.694 1 90.07 218 GLN B N 1
ATOM 4262 C CA . GLN B 1 218 ? 3.293 -5.53 -17.406 1 90.07 218 GLN B CA 1
ATOM 4263 C C . GLN B 1 218 ? 3.345 -6.353 -18.69 1 90.07 218 GLN B C 1
ATOM 4265 O O . GLN B 1 218 ? 3.996 -7.399 -18.737 1 90.07 218 GLN B O 1
ATOM 4270 N N . ILE B 1 219 ? 2.635 -5.888 -19.682 1 91.9 219 ILE B N 1
ATOM 4271 C CA . ILE B 1 219 ? 2.593 -6.592 -20.959 1 91.9 219 ILE B CA 1
ATOM 4272 C C . ILE B 1 219 ? 3.993 -6.642 -21.567 1 91.9 219 ILE B C 1
ATOM 4274 O O . ILE B 1 219 ? 4.405 -7.672 -22.106 1 91.9 219 ILE B O 1
ATOM 4278 N N . ARG B 1 220 ? 4.693 -5.554 -21.467 1 95.21 220 ARG B N 1
ATOM 4279 C CA . ARG B 1 220 ? 6.051 -5.502 -21.999 1 95.21 220 ARG B CA 1
ATOM 4280 C C . ARG B 1 220 ? 6.976 -6.439 -21.231 1 95.21 220 ARG B C 1
ATOM 4282 O O . ARG B 1 220 ? 7.81 -7.124 -21.827 1 95.21 220 ARG B O 1
ATOM 4289 N N . LYS B 1 221 ? 6.815 -6.474 -19.995 1 96.07 221 LYS B N 1
ATOM 4290 C CA . LYS B 1 221 ? 7.616 -7.375 -19.172 1 96.07 221 LYS B CA 1
ATOM 4291 C C . LYS B 1 221 ? 7.351 -8.834 -19.535 1 96.07 221 LYS B C 1
ATOM 4293 O O . LYS B 1 221 ? 8.287 -9.623 -19.676 1 96.07 221 LYS B O 1
ATOM 4298 N N . GLN B 1 222 ? 6.113 -9.132 -19.688 1 95.44 222 GLN B N 1
ATOM 4299 C CA . GLN B 1 222 ? 5.731 -10.501 -20.016 1 95.44 222 GLN B CA 1
ATOM 4300 C C . GLN B 1 222 ? 6.3 -10.922 -21.368 1 95.44 222 GLN B C 1
ATOM 4302 O O . GLN B 1 222 ? 6.7 -12.074 -21.547 1 95.44 222 GLN B O 1
ATOM 4307 N N . LEU B 1 223 ? 6.322 -10.003 -22.284 1 97 223 LEU B N 1
ATOM 4308 C CA . LEU B 1 223 ? 6.854 -10.298 -23.61 1 97 223 LEU B CA 1
ATOM 4309 C C . LEU B 1 223 ? 8.346 -10.603 -23.541 1 97 223 LEU B C 1
ATOM 4311 O O . LEU B 1 223 ? 8.832 -11.509 -24.222 1 97 223 LEU B O 1
ATOM 4315 N N . ILE B 1 224 ? 9.005 -9.894 -22.753 1 98.04 224 ILE B N 1
ATOM 4316 C CA . ILE B 1 224 ? 10.438 -10.113 -22.593 1 98.04 224 ILE B CA 1
ATOM 4317 C C . ILE B 1 224 ? 10.683 -11.478 -21.953 1 98.04 224 ILE B C 1
ATOM 4319 O O . ILE B 1 224 ? 11.565 -12.223 -22.385 1 98.04 224 ILE B O 1
ATOM 4323 N N . ILE B 1 225 ? 9.935 -11.814 -20.976 1 98.32 225 ILE B N 1
ATOM 4324 C CA . ILE B 1 225 ? 10.076 -13.085 -20.275 1 98.32 225 ILE B CA 1
ATOM 4325 C C . ILE B 1 225 ? 9.731 -14.236 -21.217 1 98.32 225 ILE B C 1
ATOM 4327 O O . ILE B 1 225 ? 10.416 -15.261 -21.234 1 98.32 225 ILE B O 1
ATOM 4331 N N . LYS B 1 226 ? 8.667 -14.07 -21.926 1 98.46 226 LYS B N 1
ATOM 4332 C CA . LYS B 1 226 ? 8.268 -15.084 -22.897 1 98.46 226 LYS B CA 1
ATOM 4333 C C . LYS B 1 226 ? 9.378 -15.34 -23.913 1 98.46 226 LYS B C 1
ATOM 4335 O O . LYS B 1 226 ? 9.699 -16.492 -24.213 1 98.46 226 LYS B O 1
ATOM 4340 N N . ALA B 1 227 ? 9.948 -14.267 -24.454 1 98.44 227 ALA B N 1
ATOM 4341 C CA . ALA B 1 227 ? 11.053 -14.391 -25.401 1 98.44 227 ALA B CA 1
ATOM 4342 C C . ALA B 1 227 ? 12.238 -15.115 -24.77 1 98.44 227 ALA B C 1
ATOM 4344 O O . ALA B 1 227 ? 12.869 -15.961 -25.408 1 98.44 227 ALA B O 1
ATOM 4345 N N . LEU B 1 228 ? 12.506 -14.768 -23.566 1 98.62 228 LEU B N 1
ATOM 4346 C CA . LEU B 1 228 ? 13.612 -15.391 -22.847 1 98.62 228 LEU B CA 1
ATOM 4347 C C . LEU B 1 228 ? 13.404 -16.897 -22.729 1 98.62 228 LEU B C 1
ATOM 4349 O O . LEU B 1 228 ? 14.312 -17.678 -23.024 1 98.62 228 LEU B O 1
ATOM 4353 N N . LEU B 1 229 ? 12.24 -17.356 -22.339 1 98.48 229 LEU B N 1
ATOM 4354 C CA . LEU B 1 229 ? 11.951 -18.766 -22.103 1 98.48 229 LEU B CA 1
ATOM 4355 C C . LEU B 1 229 ? 11.959 -19.55 -23.411 1 98.48 229 LEU B C 1
ATOM 4357 O O . LEU B 1 229 ? 12.349 -20.719 -23.437 1 98.48 229 LEU B O 1
ATOM 4361 N N . LEU B 1 230 ? 11.577 -18.891 -24.482 1 98.21 230 LEU B N 1
ATOM 4362 C CA . LEU B 1 230 ? 11.466 -19.567 -25.77 1 98.21 230 LEU B CA 1
ATOM 4363 C C . LEU B 1 230 ? 12.815 -19.612 -26.479 1 98.21 230 LEU B C 1
ATOM 4365 O O . LEU B 1 230 ? 13.166 -20.624 -27.091 1 98.21 230 LEU B O 1
ATOM 4369 N N . GLU B 1 231 ? 13.528 -18.488 -26.412 1 98.22 231 GLU B N 1
ATOM 4370 C CA . GLU B 1 231 ? 14.718 -18.342 -27.246 1 98.22 231 GLU B CA 1
ATOM 4371 C C . GLU B 1 231 ? 15.97 -18.808 -26.509 1 98.22 231 GLU B C 1
ATOM 4373 O O . GLU B 1 231 ? 16.845 -19.443 -27.101 1 98.22 231 GLU B O 1
ATOM 4378 N N . GLU B 1 232 ? 16.072 -18.478 -25.23 1 97.77 232 GLU B N 1
ATOM 4379 C CA . GLU B 1 232 ? 17.283 -18.785 -24.473 1 97.77 232 GLU B CA 1
ATOM 4380 C C . GLU B 1 232 ? 17.126 -20.08 -23.682 1 97.77 232 GLU B C 1
ATOM 4382 O O . GLU B 1 232 ? 18.116 -20.731 -23.344 1 97.77 232 GLU B O 1
ATOM 4387 N N . THR B 1 233 ? 15.916 -20.447 -23.305 1 97.43 233 THR B N 1
ATOM 4388 C CA . THR B 1 233 ? 15.536 -21.69 -22.642 1 97.43 233 THR B CA 1
ATOM 4389 C C . THR B 1 233 ? 16.399 -21.929 -21.406 1 97.43 233 THR B C 1
ATOM 4391 O O . THR B 1 233 ? 17.006 -22.992 -21.263 1 97.43 233 THR B O 1
ATOM 4394 N N . PRO B 1 234 ? 16.425 -20.949 -20.505 1 98.49 234 PRO B N 1
ATOM 4395 C CA . PRO B 1 234 ? 17.128 -21.199 -19.244 1 98.49 234 PRO B CA 1
ATOM 4396 C C . PRO B 1 234 ? 16.514 -22.345 -18.444 1 98.49 234 PRO B C 1
ATOM 4398 O O . PRO B 1 234 ? 15.323 -22.634 -18.586 1 98.49 234 PRO B O 1
ATOM 4401 N N . ASP B 1 235 ? 17.335 -22.962 -17.666 1 98.42 235 ASP B N 1
ATOM 4402 C CA . ASP B 1 235 ? 16.808 -24.039 -16.834 1 98.42 235 ASP B CA 1
ATOM 4403 C C . ASP B 1 235 ? 16.842 -23.657 -15.356 1 98.42 235 ASP B C 1
ATOM 4405 O O . ASP B 1 235 ? 16.431 -24.44 -14.497 1 98.42 235 ASP B O 1
ATOM 4409 N N . ALA B 1 236 ? 17.319 -22.44 -14.973 1 98.6 236 ALA B N 1
ATOM 4410 C CA . ALA B 1 236 ? 17.286 -21.839 -13.642 1 98.6 236 ALA B CA 1
ATOM 4411 C C . ALA B 1 236 ? 17.231 -20.316 -13.729 1 98.6 236 ALA B C 1
ATOM 4413 O O . ALA B 1 236 ? 17.996 -19.703 -14.477 1 98.6 236 ALA B O 1
ATOM 4414 N N . ILE B 1 237 ? 16.316 -19.685 -13.003 1 98.88 237 ILE B N 1
ATOM 4415 C CA . ILE B 1 237 ? 16.202 -18.232 -13.042 1 98.88 237 ILE B CA 1
ATOM 4416 C C . ILE B 1 237 ? 16.146 -17.68 -11.619 1 98.88 237 ILE B C 1
ATOM 4418 O O . ILE B 1 237 ? 15.351 -18.142 -10.798 1 98.88 237 ILE B O 1
ATOM 4422 N N . PHE B 1 238 ? 17.013 -16.743 -11.323 1 98.86 238 PHE B N 1
ATOM 4423 C CA . PHE B 1 238 ? 16.928 -15.887 -10.146 1 98.86 238 PHE B CA 1
ATOM 4424 C C . PHE B 1 238 ? 16.308 -14.54 -10.499 1 98.86 238 PHE B C 1
ATOM 4426 O O . PHE B 1 238 ? 16.88 -13.771 -11.274 1 98.86 238 PHE B O 1
ATOM 4433 N N . CYS B 1 239 ? 15.143 -14.296 -9.983 1 98.67 239 CYS B N 1
ATOM 4434 C CA . CYS B 1 239 ? 14.531 -12.983 -10.154 1 98.67 239 CYS B CA 1
ATOM 4435 C C . CYS B 1 239 ? 14.844 -12.077 -8.969 1 98.67 239 CYS B C 1
ATOM 4437 O O . CYS B 1 239 ? 14.695 -12.483 -7.815 1 98.67 239 CYS B O 1
ATOM 4439 N N . SER B 1 240 ? 15.129 -10.864 -9.221 1 96.46 240 SER B N 1
ATOM 4440 C CA . SER B 1 240 ? 15.542 -9.943 -8.167 1 96.46 240 SER B CA 1
ATOM 4441 C C . SER B 1 240 ? 14.349 -9.488 -7.333 1 96.46 240 SER B C 1
ATOM 4443 O O . SER B 1 240 ? 14.515 -8.772 -6.343 1 96.46 240 SER B O 1
ATOM 4445 N N . ASP B 1 241 ? 13.108 -9.846 -7.692 1 96.61 241 ASP B N 1
ATOM 4446 C CA . ASP B 1 241 ? 11.906 -9.577 -6.908 1 96.61 241 ASP B CA 1
ATOM 4447 C C . ASP B 1 241 ? 10.819 -10.609 -7.198 1 96.61 241 ASP B C 1
ATOM 4449 O O . ASP B 1 241 ? 10.809 -11.225 -8.266 1 96.61 241 ASP B O 1
ATOM 4453 N N . ASP B 1 242 ? 9.913 -10.7 -6.344 1 98.21 242 ASP B N 1
ATOM 4454 C CA . ASP B 1 242 ? 8.923 -11.771 -6.395 1 98.21 242 ASP B CA 1
ATOM 4455 C C . ASP B 1 242 ? 7.867 -11.492 -7.462 1 98.21 242 ASP B C 1
ATOM 4457 O O . ASP B 1 242 ? 7.274 -12.421 -8.014 1 98.21 242 ASP B O 1
ATOM 4461 N N . LEU B 1 243 ? 7.626 -10.263 -7.761 1 96.77 243 LEU B N 1
ATOM 4462 C CA . LEU B 1 243 ? 6.625 -9.961 -8.777 1 96.77 243 LEU B CA 1
ATOM 4463 C C . LEU B 1 243 ? 7.097 -10.41 -10.156 1 96.77 243 LEU B C 1
ATOM 4465 O O . LEU B 1 243 ? 6.313 -10.952 -10.939 1 96.77 243 LEU B O 1
ATOM 4469 N N . THR B 1 244 ? 8.356 -10.169 -10.429 1 97.16 244 THR B N 1
ATOM 4470 C CA . THR B 1 244 ? 8.925 -10.695 -11.665 1 97.16 244 THR B CA 1
ATOM 4471 C C . THR B 1 244 ? 8.885 -12.22 -11.674 1 97.16 244 THR B C 1
ATOM 4473 O O . THR B 1 244 ? 8.584 -12.833 -12.7 1 97.16 244 THR B O 1
ATOM 4476 N N . ALA B 1 245 ? 9.165 -12.816 -10.523 1 98.56 245 ALA B N 1
ATOM 4477 C CA . ALA B 1 245 ? 9.105 -14.272 -10.419 1 98.56 245 ALA B CA 1
ATOM 4478 C C . ALA B 1 245 ? 7.7 -14.785 -10.721 1 98.56 245 ALA B C 1
ATOM 4480 O O . ALA B 1 245 ? 7.537 -15.81 -11.388 1 98.56 245 ALA B O 1
ATOM 4481 N N . MET B 1 246 ? 6.717 -14.09 -10.272 1 98.14 246 MET B N 1
ATOM 4482 C CA . MET B 1 246 ? 5.337 -14.477 -10.547 1 98.14 246 MET B CA 1
ATOM 4483 C C . MET B 1 246 ? 5.035 -14.393 -12.039 1 98.14 246 MET B C 1
ATOM 4485 O O . MET B 1 246 ? 4.321 -15.239 -12.581 1 98.14 246 MET B O 1
ATOM 4489 N N . LEU B 1 247 ? 5.54 -13.396 -12.679 1 97.88 247 LEU B N 1
ATOM 4490 C CA . LEU B 1 247 ? 5.357 -13.277 -14.121 1 97.88 247 LEU B CA 1
ATOM 4491 C C . LEU B 1 247 ? 6.027 -14.436 -14.852 1 97.88 247 LEU B C 1
ATOM 4493 O O . LEU B 1 247 ? 5.49 -14.947 -15.837 1 97.88 247 LEU B O 1
ATOM 4497 N N . VAL B 1 248 ? 7.178 -14.817 -14.333 1 98.67 248 VAL B N 1
ATOM 4498 C CA . VAL B 1 248 ? 7.871 -15.962 -14.915 1 98.67 248 VAL B CA 1
ATOM 4499 C C . VAL B 1 248 ? 7.023 -17.22 -14.744 1 98.67 248 VAL B C 1
ATOM 4501 O O . VAL B 1 248 ? 6.862 -18.001 -15.685 1 98.67 248 VAL B O 1
ATOM 4504 N N . MET B 1 249 ? 6.456 -17.407 -13.578 1 98.37 249 MET B N 1
ATOM 4505 C CA . MET B 1 249 ? 5.615 -18.571 -13.314 1 98.37 249 MET B CA 1
ATOM 4506 C C . MET B 1 249 ? 4.422 -18.607 -14.263 1 98.37 249 MET B C 1
ATOM 4508 O O . MET B 1 249 ? 4.11 -19.653 -14.836 1 98.37 249 MET B O 1
ATOM 4512 N N . ASN B 1 250 ? 3.779 -17.496 -14.396 1 97.2 250 ASN B N 1
ATOM 4513 C CA . ASN B 1 250 ? 2.621 -17.416 -15.28 1 97.2 250 ASN B CA 1
ATOM 4514 C C . ASN B 1 250 ? 3 -17.713 -16.728 1 97.2 250 ASN B C 1
ATOM 4516 O O . ASN B 1 250 ? 2.299 -18.455 -17.418 1 97.2 250 ASN B O 1
ATOM 4520 N N . THR B 1 251 ? 4.068 -17.104 -17.164 1 98.01 251 THR B N 1
ATOM 4521 C CA . THR B 1 251 ? 4.515 -17.271 -18.543 1 98.01 251 THR B CA 1
ATOM 4522 C C . THR B 1 251 ? 4.931 -18.716 -18.805 1 98.01 251 THR B C 1
ATOM 4524 O O . THR B 1 251 ? 4.629 -19.272 -19.863 1 98.01 251 THR B O 1
ATOM 4527 N N . ALA B 1 252 ? 5.647 -19.316 -17.871 1 98.25 252 ALA B N 1
ATOM 4528 C CA . ALA B 1 252 ? 6.036 -20.72 -17.98 1 98.25 252 ALA B CA 1
ATOM 4529 C C . ALA B 1 252 ? 4.812 -21.618 -18.133 1 98.25 252 ALA B C 1
ATOM 4531 O O . ALA B 1 252 ? 4.795 -22.515 -18.98 1 98.25 252 ALA B O 1
ATOM 4532 N N . SER B 1 253 ? 3.845 -21.35 -17.293 1 96.26 253 SER B N 1
ATOM 4533 C CA . SER B 1 253 ? 2.607 -22.12 -17.356 1 96.26 253 SER B CA 1
ATOM 4534 C C . SER B 1 253 ? 1.961 -22.017 -18.733 1 96.26 253 SER B C 1
ATOM 4536 O O . SER B 1 253 ? 1.509 -23.021 -19.289 1 96.26 253 SER B O 1
ATOM 4538 N N . GLU B 1 254 ? 1.937 -20.861 -19.289 1 95.95 254 GLU B N 1
ATOM 4539 C CA . GLU B 1 254 ? 1.357 -20.624 -20.608 1 95.95 254 GLU B CA 1
ATOM 4540 C C . GLU B 1 254 ? 2.106 -21.398 -21.688 1 95.95 254 GLU B C 1
ATOM 4542 O O . GLU B 1 254 ? 1.512 -21.821 -22.681 1 95.95 254 GLU B O 1
ATOM 4547 N N . LEU B 1 255 ? 3.377 -21.589 -21.466 1 97.77 255 LEU B N 1
ATOM 4548 C CA . LEU B 1 255 ? 4.232 -22.193 -22.482 1 97.77 255 LEU B CA 1
ATOM 4549 C C . LEU B 1 255 ? 4.378 -23.693 -22.248 1 97.77 255 LEU B C 1
ATOM 4551 O O . LEU B 1 255 ? 5.056 -24.382 -23.014 1 97.77 255 LEU B O 1
ATOM 4555 N N . GLY B 1 256 ? 3.832 -24.164 -21.161 1 97.27 256 GLY B N 1
ATOM 4556 C CA . GLY B 1 256 ? 3.93 -25.579 -20.84 1 97.27 256 GLY B CA 1
ATOM 4557 C C . GLY B 1 256 ? 5.262 -25.96 -20.223 1 97.27 256 GLY B C 1
ATOM 4558 O O . GLY B 1 256 ? 5.671 -27.122 -20.284 1 97.27 256 GLY B O 1
ATOM 4559 N N . VAL B 1 257 ? 5.997 -24.989 -19.703 1 98.15 257 VAL B N 1
ATOM 4560 C CA . VAL B 1 257 ? 7.245 -25.221 -18.983 1 98.15 257 VAL B CA 1
ATOM 4561 C C . VAL B 1 257 ? 6.947 -25.524 -17.516 1 98.15 257 VAL B C 1
ATOM 4563 O O . VAL B 1 257 ? 6.33 -24.713 -16.821 1 98.15 257 VAL B O 1
ATOM 4566 N N . THR B 1 258 ? 7.387 -26.636 -17.034 1 97.58 258 THR B N 1
ATOM 4567 C CA . THR B 1 258 ? 7.05 -27.056 -15.678 1 97.58 258 THR B CA 1
ATOM 4568 C C . THR B 1 258 ? 8.097 -26.562 -14.684 1 97.58 258 THR B C 1
ATOM 4570 O O . THR B 1 258 ? 9.298 -26.646 -14.945 1 97.58 258 THR B O 1
ATOM 4573 N N . ILE B 1 259 ? 7.684 -26.079 -13.637 1 98.04 259 ILE B N 1
ATOM 4574 C CA . ILE B 1 259 ? 8.522 -25.688 -12.508 1 98.04 259 ILE B CA 1
ATOM 4575 C C . ILE B 1 259 ? 8.287 -26.641 -11.338 1 98.04 259 ILE B C 1
ATOM 4577 O O . ILE B 1 259 ? 7.153 -26.809 -10.883 1 98.04 259 ILE B O 1
ATOM 4581 N N . PRO B 1 260 ? 9.286 -27.259 -10.874 1 97.56 260 PRO B N 1
ATOM 4582 C CA . PRO B 1 260 ? 10.716 -26.979 -11.025 1 97.56 260 PRO B CA 1
ATOM 4583 C C . PRO B 1 260 ? 11.392 -27.895 -12.042 1 97.56 260 PRO B C 1
ATOM 4585 O O . PRO B 1 260 ? 12.606 -27.81 -12.245 1 97.56 260 PRO B O 1
ATOM 4588 N N . ASP B 1 261 ? 1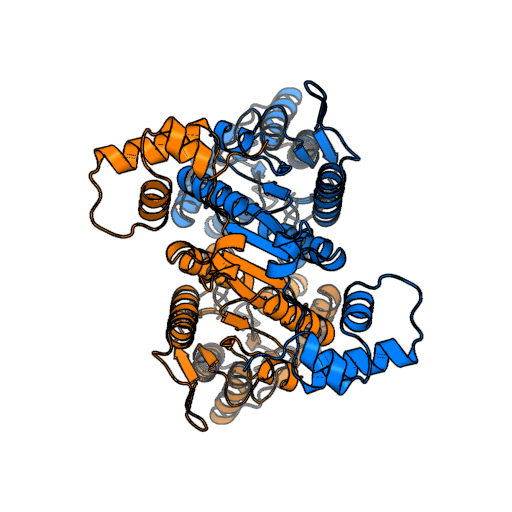0.731 -28.77 -12.666 1 97.48 261 ASP B N 1
ATOM 4589 C CA . ASP B 1 261 ? 11.354 -29.865 -13.404 1 97.48 261 ASP B CA 1
ATOM 4590 C C . ASP B 1 261 ? 12.102 -29.345 -14.63 1 97.48 261 ASP B C 1
ATOM 4592 O O . ASP B 1 261 ? 13.22 -29.78 -14.911 1 97.48 261 ASP B O 1
ATOM 4596 N N . ASP B 1 262 ? 11.47 -28.435 -15.367 1 97.57 262 ASP B N 1
ATOM 4597 C CA . ASP B 1 262 ? 12.102 -27.867 -16.553 1 97.57 262 ASP B CA 1
ATOM 4598 C C . ASP B 1 262 ? 12.878 -26.598 -16.208 1 97.57 262 ASP B C 1
ATOM 4600 O O . ASP B 1 262 ? 13.847 -26.252 -16.888 1 97.57 262 ASP B O 1
ATOM 4604 N N . LEU B 1 263 ? 12.357 -25.881 -15.2 1 98.44 263 LEU B N 1
ATOM 4605 C CA . LEU B 1 263 ? 12.898 -24.579 -14.824 1 98.44 263 LEU B CA 1
ATOM 4606 C C . LEU B 1 263 ? 12.83 -24.378 -13.313 1 98.44 263 LEU B C 1
ATOM 4608 O O . LEU B 1 263 ? 11.754 -24.467 -12.719 1 98.44 263 LEU B O 1
ATOM 4612 N N . LYS B 1 264 ? 13.93 -24.181 -12.714 1 98.68 264 LYS B N 1
ATOM 4613 C CA . LYS B 1 264 ? 13.971 -23.796 -11.307 1 98.68 264 LYS B CA 1
ATOM 4614 C C . LYS B 1 264 ? 13.898 -22.279 -11.15 1 98.68 264 LYS B C 1
ATOM 4616 O O . LYS B 1 264 ? 14.397 -21.538 -11.999 1 98.68 264 LYS B O 1
ATOM 4621 N N . LEU B 1 265 ? 13.25 -21.832 -10.119 1 98.86 265 LEU B N 1
ATOM 4622 C CA . LEU B 1 265 ? 12.955 -20.41 -9.984 1 98.86 265 LEU B CA 1
ATOM 4623 C C . LEU B 1 265 ? 13.096 -19.961 -8.533 1 98.86 265 LEU B C 1
ATOM 4625 O O . LEU B 1 265 ? 12.589 -20.62 -7.623 1 98.86 265 LEU B O 1
ATOM 4629 N N . VAL B 1 266 ? 13.809 -18.904 -8.261 1 98.9 266 VAL B N 1
ATOM 4630 C CA . VAL B 1 266 ? 13.904 -18.271 -6.95 1 98.9 266 VAL B CA 1
ATOM 4631 C C . VAL B 1 266 ? 13.553 -16.789 -7.064 1 98.9 266 VAL B C 1
ATOM 4633 O O . VAL B 1 266 ? 14 -16.109 -7.99 1 98.9 266 VAL B O 1
ATOM 4636 N N . GLY B 1 267 ? 12.699 -16.327 -6.195 1 98.83 267 GLY B N 1
ATOM 4637 C CA . GLY B 1 267 ? 12.362 -14.915 -6.111 1 98.83 267 GLY B CA 1
ATOM 4638 C C . GLY B 1 267 ? 13.078 -14.197 -4.983 1 98.83 267 GLY B C 1
ATOM 4639 O O . GLY B 1 267 ? 14.007 -14.743 -4.383 1 98.83 267 GLY B O 1
ATOM 4640 N N . TYR B 1 268 ? 12.653 -12.932 -4.725 1 98.75 268 TYR B N 1
ATOM 4641 C CA . TYR B 1 268 ? 13.276 -12.086 -3.714 1 98.75 268 TYR B CA 1
ATOM 4642 C C . TYR B 1 268 ? 12.267 -11.107 -3.125 1 98.75 268 TYR B C 1
ATOM 4644 O O . TYR B 1 268 ? 11.441 -10.546 -3.849 1 98.75 268 TYR B O 1
ATOM 4652 N N . ASP B 1 269 ? 12.367 -10.8 -1.799 1 98.31 269 ASP B N 1
ATOM 4653 C CA . ASP B 1 269 ? 11.586 -9.903 -0.954 1 98.31 269 ASP B CA 1
ATOM 4654 C C . ASP B 1 269 ? 10.844 -10.679 0.132 1 98.31 269 ASP B C 1
ATOM 4656 O O . ASP B 1 269 ? 10.878 -10.302 1.305 1 98.31 269 ASP B O 1
ATOM 4660 N N . GLY B 1 270 ? 10.114 -11.758 -0.335 1 98.53 270 GLY B N 1
ATOM 4661 C CA . GLY B 1 270 ? 9.485 -12.655 0.621 1 98.53 270 GLY B CA 1
ATOM 4662 C C . GLY B 1 270 ? 8.52 -11.95 1.555 1 98.53 270 GLY B C 1
ATOM 4663 O O . GLY B 1 270 ? 8.528 -12.193 2.763 1 98.53 270 GLY B O 1
ATOM 4664 N N . THR B 1 271 ? 7.704 -11.084 0.988 1 98.14 271 THR B N 1
ATOM 4665 C CA . THR B 1 271 ? 6.725 -10.352 1.783 1 98.14 271 THR B CA 1
ATOM 4666 C C . THR B 1 271 ? 5.731 -11.311 2.433 1 98.14 271 THR B C 1
ATOM 4668 O O . THR B 1 271 ? 5.64 -12.477 2.043 1 98.14 271 THR B O 1
ATOM 4671 N N . ASP B 1 272 ? 4.983 -10.791 3.398 1 96.59 272 ASP B N 1
ATOM 4672 C CA . ASP B 1 272 ? 3.898 -11.567 3.99 1 96.59 272 ASP B CA 1
ATOM 4673 C C . ASP B 1 272 ? 2.888 -12 2.929 1 96.59 272 ASP B C 1
ATOM 4675 O O . ASP B 1 272 ? 2.344 -13.104 2.996 1 96.59 272 ASP B O 1
ATOM 4679 N N . PHE B 1 273 ? 2.691 -11.149 1.979 1 97.03 273 PHE B N 1
ATOM 4680 C CA . PHE B 1 273 ? 1.787 -11.475 0.882 1 97.03 273 PHE B CA 1
ATOM 4681 C C . PHE B 1 273 ? 2.269 -12.712 0.133 1 97.03 273 PHE B C 1
ATOM 4683 O O . PHE B 1 273 ? 1.5 -13.65 -0.086 1 97.03 273 PHE B O 1
ATOM 4690 N N . ILE B 1 274 ? 3.516 -12.698 -0.236 1 98.28 274 ILE B N 1
ATOM 4691 C CA . ILE B 1 274 ? 4.09 -13.791 -1.015 1 98.28 274 ILE B CA 1
ATOM 4692 C C . ILE B 1 274 ? 4.026 -15.087 -0.21 1 98.28 274 ILE B C 1
ATOM 4694 O O . ILE B 1 274 ? 3.6 -16.124 -0.724 1 98.28 274 ILE B O 1
ATOM 4698 N N . GLN B 1 275 ? 4.368 -15.025 1.016 1 97.32 275 GLN B N 1
ATOM 4699 C CA . GLN B 1 275 ? 4.4 -16.21 1.868 1 97.32 275 GLN B CA 1
ATOM 4700 C C . GLN B 1 275 ? 2.999 -16.784 2.064 1 97.32 275 GLN B C 1
ATOM 4702 O O . GLN B 1 275 ? 2.833 -17.999 2.192 1 97.32 275 GLN B O 1
ATOM 4707 N N . SER B 1 276 ? 2.04 -15.92 1.998 1 95.47 276 SER B N 1
ATOM 4708 C CA . SER B 1 276 ? 0.673 -16.333 2.3 1 95.47 276 SER B CA 1
ATOM 4709 C C . SER B 1 276 ? -0.063 -16.773 1.039 1 95.47 276 SER B C 1
ATOM 4711 O O . SER B 1 276 ? -0.837 -17.733 1.069 1 95.47 276 SER B O 1
ATOM 4713 N N . TYR B 1 277 ? 0.218 -16.128 -0.075 1 97.01 277 TYR B N 1
ATOM 4714 C CA . TYR B 1 277 ? -0.668 -16.295 -1.222 1 97.01 277 TYR B CA 1
ATOM 4715 C C . TYR B 1 277 ? 0.06 -16.964 -2.381 1 97.01 277 TYR B C 1
ATOM 4717 O O . TYR B 1 277 ? -0.572 -17.443 -3.326 1 97.01 277 TYR B O 1
ATOM 4725 N N . VAL B 1 278 ? 1.37 -16.973 -2.31 1 97.68 278 VAL B N 1
ATOM 4726 C CA . VAL B 1 278 ? 2.181 -17.663 -3.307 1 97.68 278 VAL B CA 1
ATOM 4727 C C . VAL B 1 278 ? 3.209 -18.554 -2.612 1 97.68 278 VAL B C 1
ATOM 4729 O O . VAL B 1 278 ? 4.406 -18.469 -2.896 1 97.68 278 VAL B O 1
ATOM 4732 N N . PRO B 1 279 ? 2.767 -19.395 -1.781 1 96.71 279 PRO B N 1
ATOM 4733 C CA . PRO B 1 279 ? 3.687 -20.165 -0.94 1 96.71 279 PRO B CA 1
ATOM 4734 C C . PRO B 1 279 ? 4.546 -21.139 -1.743 1 96.71 279 PRO B C 1
ATOM 4736 O O . PRO B 1 279 ? 5.55 -21.645 -1.235 1 96.71 279 PRO B O 1
ATOM 4739 N N . GLN B 1 280 ? 4.184 -21.442 -2.93 1 97.29 280 GLN B N 1
ATOM 4740 C CA . GLN B 1 280 ? 4.948 -22.377 -3.749 1 97.29 280 GLN B CA 1
ATOM 4741 C C . GLN B 1 280 ? 6.249 -21.745 -4.237 1 97.29 280 GLN B C 1
ATOM 4743 O O . GLN B 1 280 ? 7.159 -22.448 -4.679 1 97.29 280 GLN B O 1
ATOM 4748 N N . LEU B 1 281 ? 6.349 -20.44 -4.212 1 98.67 281 LEU B N 1
ATOM 4749 C CA . LEU B 1 281 ? 7.533 -19.741 -4.7 1 98.67 281 LEU B CA 1
ATOM 4750 C C . LEU B 1 281 ? 8.649 -19.771 -3.661 1 98.67 281 LEU B C 1
ATOM 4752 O O . LEU B 1 281 ? 8.463 -19.316 -2.53 1 98.67 281 LEU B O 1
ATOM 4756 N N . THR B 1 282 ? 9.789 -20.348 -3.987 1 98.86 282 THR B N 1
ATOM 4757 C CA . THR B 1 282 ? 10.998 -20.188 -3.188 1 98.86 282 THR B CA 1
ATOM 4758 C C . THR B 1 282 ? 11.523 -18.758 -3.282 1 98.86 282 THR B C 1
ATOM 4760 O O . THR B 1 282 ? 11.674 -18.218 -4.38 1 98.86 282 THR B O 1
ATOM 4763 N N . THR B 1 283 ? 11.749 -18.129 -2.172 1 98.91 283 THR B N 1
ATOM 4764 C CA . THR B 1 283 ? 12.109 -16.716 -2.22 1 98.91 283 THR B CA 1
ATOM 4765 C C . THR B 1 283 ? 13.013 -16.348 -1.047 1 98.91 283 THR B C 1
ATOM 4767 O O . THR B 1 283 ? 13.055 -17.06 -0.042 1 98.91 283 THR B O 1
ATOM 4770 N N . ILE B 1 284 ? 13.839 -15.329 -1.232 1 98.94 284 ILE B N 1
ATOM 4771 C CA . ILE B 1 284 ? 14.592 -14.711 -0.146 1 98.94 284 ILE B CA 1
ATOM 4772 C C . ILE B 1 284 ? 13.711 -13.698 0.581 1 98.94 284 ILE B C 1
ATOM 4774 O O . ILE B 1 284 ? 13.149 -12.794 -0.042 1 98.94 284 ILE B O 1
ATOM 4778 N N . ALA B 1 285 ? 13.582 -13.865 1.819 1 98.87 285 ALA B N 1
ATOM 4779 C CA . ALA B 1 285 ? 12.743 -12.973 2.614 1 98.87 285 ALA B CA 1
ATOM 4780 C C . ALA B 1 285 ? 13.583 -11.907 3.311 1 98.87 285 ALA B C 1
ATOM 4782 O O . ALA B 1 285 ? 14.573 -12.224 3.974 1 98.87 285 ALA B O 1
ATOM 4783 N N . GLN B 1 286 ? 13.26 -10.693 3.091 1 98.75 286 GLN B N 1
ATOM 4784 C CA . GLN B 1 286 ? 13.821 -9.579 3.848 1 98.75 286 GLN B CA 1
ATOM 4785 C C . GLN B 1 286 ? 13.081 -9.382 5.168 1 98.75 286 GLN B C 1
ATOM 4787 O O . GLN B 1 286 ? 11.886 -9.669 5.264 1 98.75 286 GLN B O 1
ATOM 4792 N N . PRO B 1 287 ? 13.706 -8.959 6.224 1 98.68 287 PRO B N 1
ATOM 4793 C CA . PRO B 1 287 ? 13.043 -8.698 7.504 1 98.68 287 PRO B CA 1
ATOM 4794 C C . PRO B 1 287 ? 12.355 -7.335 7.544 1 98.68 287 PRO B C 1
ATOM 4796 O O . PRO B 1 287 ? 12.797 -6.438 8.267 1 98.68 287 PRO B O 1
ATOM 4799 N N . ILE B 1 288 ? 11.259 -7.19 6.909 1 98.54 288 ILE B N 1
ATOM 4800 C CA . ILE B 1 288 ? 10.642 -5.906 6.595 1 98.54 288 ILE B CA 1
ATOM 4801 C C . ILE B 1 288 ? 10.24 -5.197 7.887 1 98.54 288 ILE B C 1
ATOM 4803 O O . ILE B 1 288 ? 10.428 -3.986 8.021 1 98.54 288 ILE B O 1
ATOM 4807 N N . LYS B 1 289 ? 9.656 -5.915 8.831 1 98.21 289 LYS B N 1
ATOM 4808 C CA . LYS B 1 289 ? 9.275 -5.308 10.103 1 98.21 289 LYS B CA 1
ATOM 4809 C C . LYS B 1 289 ? 10.494 -4.752 10.833 1 98.21 289 LYS B C 1
ATOM 4811 O O . LYS B 1 289 ? 10.462 -3.628 11.339 1 98.21 289 LYS B O 1
ATOM 4816 N N . ASP B 1 290 ? 11.564 -5.544 10.895 1 98.75 290 ASP B N 1
ATOM 4817 C CA . ASP B 1 290 ? 12.794 -5.108 11.551 1 98.75 290 ASP B CA 1
ATOM 4818 C C . ASP B 1 290 ? 13.428 -3.936 10.804 1 98.75 290 ASP B C 1
ATOM 4820 O O . ASP B 1 290 ? 14.025 -3.051 11.421 1 98.75 290 ASP B O 1
ATOM 4824 N N . LEU B 1 291 ? 13.366 -3.991 9.51 1 98.81 291 LEU B N 1
ATOM 4825 C CA . LEU B 1 291 ? 13.848 -2.873 8.706 1 98.81 291 LEU B CA 1
ATOM 4826 C C . LEU B 1 291 ? 13.101 -1.591 9.055 1 98.81 291 LEU B C 1
ATOM 4828 O O . LEU B 1 291 ? 13.716 -0.536 9.23 1 98.81 291 LEU B O 1
ATOM 4832 N N . ALA B 1 292 ? 11.812 -1.699 9.159 1 98.79 292 ALA B N 1
ATOM 4833 C CA . ALA B 1 292 ? 11.003 -0.537 9.517 1 98.79 292 ALA B CA 1
ATOM 4834 C C . ALA B 1 292 ? 11.38 -0.01 10.898 1 98.79 292 ALA B C 1
ATOM 4836 O O . ALA B 1 292 ? 11.531 1.199 11.089 1 98.79 292 ALA B O 1
ATOM 4837 N N . ASP B 1 293 ? 11.52 -0.923 11.837 1 98.66 293 ASP B N 1
ATOM 4838 C CA . ASP B 1 293 ? 11.923 -0.549 13.19 1 98.66 293 ASP B CA 1
ATOM 4839 C C . ASP B 1 293 ? 13.25 0.206 13.179 1 98.66 293 ASP B C 1
ATOM 4841 O O . ASP B 1 293 ? 13.382 1.25 13.82 1 98.66 293 ASP B O 1
ATOM 4845 N N . LEU B 1 294 ? 14.184 -0.326 12.461 1 98.54 294 LEU B N 1
ATOM 4846 C CA . LEU B 1 294 ? 15.52 0.258 12.426 1 98.54 294 LEU B CA 1
ATOM 4847 C C . LEU B 1 294 ? 15.503 1.612 11.724 1 98.54 294 LEU B C 1
ATOM 4849 O O . LEU B 1 294 ? 16.169 2.553 12.163 1 98.54 294 LEU B O 1
ATOM 4853 N N . LEU B 1 295 ? 14.772 1.735 10.653 1 98.64 295 LEU B N 1
ATOM 4854 C CA . LEU B 1 295 ? 14.637 3 9.939 1 98.64 295 LEU B CA 1
ATOM 4855 C C . LEU B 1 295 ? 14.114 4.094 10.864 1 98.64 295 LEU B C 1
ATOM 4857 O O . LEU B 1 295 ? 14.676 5.19 10.914 1 98.64 295 LEU B O 1
ATOM 4861 N N . VAL B 1 296 ? 13.087 3.782 11.606 1 98.56 296 VAL B N 1
ATOM 4862 C CA . VAL B 1 296 ? 12.477 4.761 12.5 1 98.56 296 VAL B CA 1
ATOM 4863 C C . VAL B 1 296 ? 13.437 5.085 13.643 1 98.56 296 VAL B C 1
ATOM 4865 O O . VAL B 1 296 ? 13.601 6.251 14.012 1 98.56 296 VAL B O 1
ATOM 4868 N N . ASP B 1 297 ? 14.08 4.047 14.162 1 97.53 297 ASP B N 1
ATOM 4869 C CA . ASP B 1 297 ? 15.008 4.239 15.272 1 97.53 297 ASP B CA 1
ATOM 4870 C C . ASP B 1 297 ? 16.152 5.17 14.877 1 97.53 297 ASP B C 1
ATOM 4872 O O . ASP B 1 297 ? 16.466 6.118 15.599 1 97.53 297 ASP B O 1
ATOM 4876 N N . VAL B 1 298 ? 16.788 4.92 13.78 1 96.79 298 VAL B N 1
ATOM 4877 C CA . VAL B 1 298 ? 17.906 5.731 13.309 1 96.79 298 VAL B CA 1
ATOM 4878 C C . VAL B 1 298 ? 17.428 7.154 13.025 1 96.79 298 VAL B C 1
ATOM 4880 O O . VAL B 1 298 ? 18.108 8.124 13.37 1 96.79 298 VAL B O 1
ATOM 4883 N N . LEU B 1 299 ? 16.251 7.321 12.416 1 97.62 299 LEU B N 1
ATOM 4884 C CA . LEU B 1 299 ? 15.698 8.636 12.112 1 97.62 299 LEU B CA 1
ATOM 4885 C C . LEU B 1 299 ? 15.479 9.442 13.389 1 97.62 299 LEU B C 1
ATOM 4887 O O . LEU B 1 299 ? 15.874 10.607 13.467 1 97.62 299 LEU B O 1
ATOM 4891 N N . LEU B 1 300 ? 14.861 8.824 14.364 1 96.84 300 LEU B N 1
ATOM 4892 C CA . LEU B 1 300 ? 14.522 9.529 15.596 1 96.84 300 LEU B CA 1
ATOM 4893 C C . LEU B 1 300 ? 15.78 9.907 16.37 1 96.84 300 LEU B C 1
ATOM 4895 O O . LEU B 1 300 ? 15.822 10.952 17.023 1 96.84 300 LEU B O 1
ATOM 4899 N N . GLN B 1 301 ? 16.784 9.066 16.301 1 95.91 301 GLN B N 1
ATOM 4900 C CA . GLN B 1 301 ? 18.057 9.397 16.933 1 95.91 301 GLN B CA 1
ATOM 4901 C C . GLN B 1 301 ? 18.695 10.619 16.28 1 95.91 301 GLN B C 1
ATOM 4903 O O . GLN B 1 301 ? 19.356 11.414 16.95 1 95.91 301 GLN B O 1
ATOM 4908 N N . GLN B 1 302 ? 18.492 10.803 15.014 1 94.46 302 GLN B N 1
ATOM 4909 C CA . GLN B 1 302 ? 18.998 11.991 14.335 1 94.46 302 GLN B CA 1
ATOM 4910 C C . GLN B 1 302 ? 18.159 13.219 14.676 1 94.46 302 GLN B C 1
ATOM 4912 O O . GLN B 1 302 ? 18.693 14.319 14.831 1 94.46 302 GLN B O 1
ATOM 4917 N N . ILE B 1 303 ? 16.877 13.008 14.747 1 93.67 303 ILE B N 1
ATOM 4918 C CA . ILE B 1 303 ? 15.972 14.105 15.072 1 93.67 303 ILE B CA 1
ATOM 4919 C C . ILE B 1 303 ? 16.297 14.648 16.462 1 93.67 303 ILE B C 1
ATOM 4921 O O . ILE B 1 303 ? 16.321 15.863 16.67 1 93.67 303 ILE B O 1
ATOM 4925 N N . ASP B 1 304 ? 16.599 13.758 17.354 1 91.22 304 ASP B N 1
ATOM 4926 C CA . ASP B 1 304 ? 16.853 14.212 18.718 1 91.22 304 ASP B CA 1
ATOM 4927 C C . ASP B 1 304 ? 18.34 14.483 18.938 1 91.22 304 ASP B C 1
ATOM 4929 O O . ASP B 1 304 ? 18.767 14.747 20.064 1 91.22 304 ASP B O 1
ATOM 4933 N N . HIS B 1 305 ? 19.205 14.266 17.975 1 87.37 305 HIS B N 1
ATOM 4934 C CA . HIS B 1 305 ? 20.62 14.619 17.938 1 87.37 305 HIS B CA 1
ATOM 4935 C C . HIS B 1 305 ? 21.445 13.682 18.814 1 87.37 305 HIS B C 1
ATOM 4937 O O . HIS B 1 305 ? 22.508 14.062 19.308 1 87.37 305 HIS B O 1
ATOM 4943 N N . SER B 1 306 ? 20.882 12.549 18.981 1 84.41 306 SER B N 1
ATOM 4944 C CA . SER B 1 306 ? 21.648 11.555 19.725 1 84.41 306 SER B CA 1
ATOM 4945 C C . SER B 1 306 ? 22.55 10.746 18.799 1 84.41 306 SER B C 1
ATOM 4947 O O . SER B 1 306 ? 23.462 10.056 19.259 1 84.41 306 SER B O 1
ATOM 4949 N N . LEU B 1 307 ? 22.228 10.777 17.578 1 78.25 307 LEU B N 1
ATOM 4950 C CA . LEU B 1 307 ? 23.059 10.159 16.55 1 78.25 307 LEU B CA 1
ATOM 4951 C C . LEU B 1 307 ? 23.514 11.192 15.525 1 78.25 307 LEU B C 1
ATOM 4953 O O . LEU B 1 307 ? 22.688 11.898 14.941 1 78.25 307 LEU B O 1
ATOM 4957 N N . GLU B 1 308 ? 24.8 11.342 15.495 1 76.21 308 GLU B N 1
ATOM 4958 C CA . GLU B 1 308 ? 25.361 12.226 14.477 1 76.21 308 GLU B CA 1
ATOM 4959 C C . GLU B 1 308 ? 25.977 11.428 13.332 1 76.21 308 GLU B C 1
ATOM 4961 O O . GLU B 1 308 ? 26.678 10.44 13.563 1 76.21 308 GLU B O 1
ATOM 4966 N N . VAL B 1 309 ? 25.447 11.761 12.242 1 71.61 309 VAL B N 1
ATOM 4967 C CA . VAL B 1 309 ? 26.014 11.125 11.057 1 71.61 309 VAL B CA 1
ATOM 4968 C C . VAL B 1 309 ? 27.427 11.652 10.814 1 71.61 309 VAL B C 1
ATOM 4970 O O . VAL B 1 309 ? 27.646 12.865 10.774 1 71.61 309 VAL B O 1
ATOM 4973 N N . LYS B 1 310 ? 28.313 10.675 10.995 1 68.83 310 LYS B N 1
ATOM 4974 C CA . LYS B 1 310 ? 29.702 11.069 10.779 1 68.83 310 LYS B CA 1
ATOM 4975 C C . LYS B 1 310 ? 30.066 11.015 9.298 1 68.83 310 LYS B C 1
ATOM 4977 O O . LYS B 1 310 ? 29.696 10.071 8.597 1 68.83 310 LYS B O 1
ATOM 4982 N N . LYS B 1 311 ? 30.641 12.082 9.096 1 67.74 311 LYS B N 1
ATOM 4983 C CA . LYS B 1 311 ? 31.183 12.15 7.741 1 67.74 311 LYS B CA 1
ATOM 4984 C C . LYS B 1 311 ? 32.215 11.05 7.506 1 67.74 311 LYS B C 1
ATOM 4986 O O . LYS B 1 311 ? 33.024 10.753 8.386 1 67.74 311 LYS B O 1
ATOM 4991 N N . ASP B 1 312 ? 32.117 10.334 6.437 1 62.74 312 ASP B N 1
ATOM 4992 C CA . ASP B 1 312 ? 33.074 9.321 6.005 1 62.74 312 ASP B CA 1
ATOM 4993 C C . ASP B 1 312 ? 32.893 8.024 6.79 1 62.74 312 ASP B C 1
ATOM 4995 O O . ASP B 1 312 ? 33.796 7.186 6.831 1 62.74 312 ASP B O 1
ATOM 4999 N N . ALA B 1 313 ? 31.954 8.022 7.652 1 70.16 313 ALA B N 1
ATOM 5000 C CA . ALA B 1 313 ? 31.684 6.768 8.349 1 70.16 313 ALA B CA 1
ATOM 5001 C C . ALA B 1 313 ? 30.762 5.871 7.528 1 70.16 313 ALA B C 1
ATOM 5003 O O . ALA B 1 313 ? 30.111 6.334 6.588 1 70.16 313 ALA B O 1
ATOM 5004 N N . ASP B 1 314 ? 31.027 4.645 7.804 1 73.76 314 ASP B N 1
ATOM 5005 C CA . ASP B 1 314 ? 30.099 3.69 7.207 1 73.76 314 ASP B CA 1
ATOM 5006 C C . ASP B 1 314 ? 28.707 3.818 7.823 1 73.76 314 ASP B C 1
ATOM 5008 O O . ASP B 1 314 ? 28.489 3.41 8.966 1 73.76 314 ASP B O 1
ATOM 5012 N N . ASN B 1 315 ? 27.864 4.473 7.224 1 85.58 315 ASN B N 1
ATOM 5013 C CA . ASN B 1 315 ? 26.514 4.734 7.711 1 85.58 315 ASN B CA 1
ATOM 5014 C C . ASN B 1 315 ? 25.511 3.733 7.145 1 85.58 315 ASN B C 1
ATOM 5016 O O . ASN B 1 315 ? 24.33 4.051 6.992 1 85.58 315 ASN B O 1
ATOM 5020 N N . ARG B 1 316 ? 26.15 2.502 7.006 1 92.64 316 ARG B N 1
ATOM 5021 C CA . ARG B 1 316 ? 25.306 1.443 6.462 1 92.64 316 ARG B CA 1
ATOM 5022 C C . ARG B 1 316 ? 24.869 0.474 7.556 1 92.64 316 ARG B C 1
ATOM 5024 O O . ARG B 1 316 ? 25.698 -0.016 8.325 1 92.64 316 ARG B O 1
ATOM 5031 N N . TYR B 1 317 ? 23.595 0.259 7.68 1 96.08 317 TYR B N 1
ATOM 5032 C CA . TYR B 1 317 ? 22.995 -0.726 8.573 1 96.08 317 TYR B CA 1
ATOM 5033 C C . TYR B 1 317 ? 22.422 -1.899 7.786 1 96.08 317 TYR B C 1
ATOM 5035 O O . TYR B 1 317 ? 21.529 -1.719 6.954 1 96.08 317 TYR B O 1
ATOM 5043 N N . ILE B 1 318 ? 22.958 -3.076 8.032 1 98.05 318 ILE B N 1
ATOM 5044 C CA . ILE B 1 318 ? 22.615 -4.239 7.221 1 98.05 318 ILE B CA 1
ATOM 5045 C C . ILE B 1 318 ? 21.948 -5.299 8.095 1 98.05 318 ILE B C 1
ATOM 5047 O O . ILE B 1 318 ? 22.485 -5.682 9.137 1 98.05 318 ILE B O 1
ATOM 5051 N N . LEU B 1 319 ? 20.764 -5.726 7.741 1 98.65 319 LEU B N 1
ATOM 5052 C CA . LEU B 1 319 ? 20.047 -6.757 8.483 1 98.65 319 LEU B CA 1
ATOM 5053 C C . LEU B 1 319 ? 20.096 -8.091 7.746 1 98.65 319 LEU B C 1
ATOM 5055 O O . LEU B 1 319 ? 20.187 -8.123 6.516 1 98.65 319 LEU B O 1
ATOM 5059 N N . PRO B 1 320 ? 19.975 -9.182 8.432 1 98.53 320 PRO B N 1
ATOM 5060 C CA . PRO B 1 320 ? 20.044 -10.503 7.804 1 98.53 320 PRO B CA 1
ATOM 5061 C C . PRO B 1 320 ? 18.771 -10.862 7.041 1 98.53 320 PRO B C 1
ATOM 5063 O O . PRO B 1 320 ? 17.709 -10.291 7.302 1 98.53 320 PRO B O 1
ATOM 5066 N N . ILE B 1 321 ? 18.89 -11.766 6.101 1 98.68 321 ILE B N 1
ATOM 5067 C CA . ILE B 1 321 ? 17.781 -12.289 5.31 1 98.68 321 ILE B CA 1
ATOM 5068 C C . ILE B 1 321 ? 17.589 -13.774 5.609 1 98.68 321 ILE B C 1
ATOM 5070 O O . ILE B 1 321 ? 18.343 -14.359 6.391 1 98.68 321 ILE B O 1
ATOM 5074 N N . LYS B 1 322 ? 16.546 -14.284 5.116 1 98.54 322 LYS B N 1
ATOM 5075 C CA . LYS B 1 322 ? 16.337 -15.725 5.227 1 98.54 322 LYS B CA 1
ATOM 5076 C C . LYS B 1 322 ? 15.76 -16.298 3.936 1 98.54 322 LYS B C 1
ATOM 5078 O O . LYS B 1 322 ? 15.123 -15.58 3.162 1 98.54 322 LYS B O 1
ATOM 5083 N N . LEU B 1 323 ? 16.014 -17.544 3.728 1 98.76 323 LEU B N 1
ATOM 5084 C CA . LEU B 1 323 ? 15.408 -18.277 2.622 1 98.76 323 LEU B CA 1
ATOM 5085 C C . LEU B 1 323 ? 14.094 -18.92 3.051 1 98.76 323 LEU B C 1
ATOM 5087 O O . LEU B 1 323 ? 14.032 -19.583 4.089 1 98.76 323 LEU B O 1
ATOM 5091 N N . ILE B 1 324 ? 13.052 -18.663 2.319 1 98.76 324 ILE B N 1
ATOM 5092 C CA . ILE B 1 324 ? 11.775 -19.348 2.487 1 98.76 324 ILE B CA 1
ATOM 5093 C C . ILE B 1 324 ? 11.611 -20.408 1.401 1 98.76 324 ILE B C 1
ATOM 5095 O O . ILE B 1 324 ? 11.439 -20.079 0.225 1 98.76 324 ILE B O 1
ATOM 5099 N N . PRO B 1 325 ? 11.669 -21.607 1.762 1 98.14 325 PRO B N 1
ATOM 5100 C CA . PRO B 1 325 ? 11.564 -22.66 0.749 1 98.14 325 PRO B CA 1
ATOM 5101 C C . PRO B 1 325 ? 10.154 -22.789 0.176 1 98.14 325 PRO B C 1
ATOM 5103 O O . PRO B 1 325 ? 9.171 -22.642 0.907 1 98.14 325 PRO B O 1
ATOM 5106 N N . GLY B 1 326 ? 10.077 -22.959 -1.119 1 97.74 326 GLY B N 1
ATOM 5107 C CA . GLY B 1 326 ? 8.856 -23.317 -1.824 1 97.74 326 GLY B CA 1
ATOM 5108 C C . GLY B 1 326 ? 9.015 -24.54 -2.707 1 97.74 326 GLY B C 1
ATOM 5109 O O . GLY B 1 326 ? 9.795 -25.442 -2.393 1 97.74 326 GLY B O 1
ATOM 5110 N N . GLN B 1 327 ? 8.243 -24.587 -3.77 1 97.33 327 GLN B N 1
ATOM 5111 C CA . GLN B 1 327 ? 8.227 -25.775 -4.618 1 97.33 327 GLN B CA 1
ATOM 5112 C C . GLN B 1 327 ? 8.881 -25.495 -5.968 1 97.33 327 GLN B C 1
ATOM 5114 O O . GLN B 1 327 ? 8.841 -26.336 -6.869 1 97.33 327 GLN B O 1
ATOM 5119 N N . THR B 1 328 ? 9.497 -24.37 -6.033 1 98.49 328 THR B N 1
ATOM 5120 C CA . THR B 1 328 ? 9.963 -23.969 -7.356 1 98.49 328 THR B CA 1
ATOM 5121 C C . THR B 1 328 ? 11.42 -24.375 -7.562 1 98.49 328 THR B C 1
ATOM 5123 O O . THR B 1 328 ? 12.02 -24.052 -8.589 1 98.49 328 THR B O 1
ATOM 5126 N N . VAL B 1 329 ? 12.08 -25.057 -6.553 1 97.68 329 VAL B N 1
ATOM 5127 C CA . VAL B 1 329 ? 13.446 -25.542 -6.714 1 97.68 329 VAL B CA 1
ATOM 5128 C C . VAL B 1 329 ? 13.538 -26.994 -6.249 1 97.68 329 VAL B C 1
ATOM 5130 O O . VAL B 1 329 ? 12.708 -27.453 -5.461 1 97.68 329 VAL B O 1
#